Protein AF-A0A0J8RDH7-F1 (afdb_monomer)

Foldseek 3Di:
DCLLVFFKWWQLQQFFWAFFQFPPVRHDDDLVLVVLPKAKAWQVRDRCQCVQPVPQRSNPARLSSQVSQVVCQVVQRADDPSSRWIWTARLVDDPVCCCVRPVVVCVVCCVVPVDRNVHGTGTGHGHGDAGLMAFEAALLQFGWGADPPPLDIDGDPPDGDFARNYPNRPARNHRDPPVRVVRRVRNVVSNVVVCVVPDDDPDDDDDDDPCVCVVVVVVLLCLLPAAFDDQLVNLLVQLVVLCVQQSAQEHELVSLVSSLVSLLVSLVCLVPGYHQDDNDPPPRVSSVSSVVSQVVSVSSNQNSVLLNPDQADDRSNAYPNHHHDDLPPQQAMKIWHDNDGSDHIDIDGHDHDVCSVPDVVPPPPPPDDDDDDDDDDDDDDDDDDDDDDDDDDDDDDDDDDDDDDDDDDDDDDDDDDDDDDDDDDDDDDDDDDDDDDDDDDDDDDDDDDDDDDDDDDDDDDDPDDDDCQQWDWDADPVVRAIWIAGPVPRDIDRDDPVDDDDDDDDDDDDDDDDDDDDDDDDDDDDDDPDDDDCVPVPDDDCVDPSNDDDDDPPDDDDPDPVVVPPQDFDQDPVPRDTDHPVDDVVCVPVVVVVVVVCCVPPVVVCVCVVVVNDDPVRVVVPDDDDPVVVVVVVVVVVVVVVVVVVVVVVD

Nearest PDB structures (foldseek):
  1yq3-assembly1_A  TM=9.664E-01  e=4.031E-43  Gallus gallus
  8gs8-assembly1_A  TM=9.611E-01  e=4.949E-42  Homo sapiens
  2acz-assembly1_A  TM=9.481E-01  e=2.081E-34  Escherichia coli
  6c12-assembly1_B  TM=8.001E-01  e=2.441E-36  Escherichia coli K-12
  6c12-assembly2_A  TM=8.052E-01  e=1.204E-35  Escherichia coli K-12

Sequence (651 aa):
MASRAGLPLQDMEFVQFHPSGIYGAGVLITEGARGEGGYLLNSKGERFMERYAPTAKDLASRDVVARSMNMEIREGRGVGAEKDHIYLQLSHLPRDLILERLPGIAETASIFAGIDITKEPIPVLPTVHYCMGGIPTNYRGQALDINPITGKEKPVPGLYAVGETACVSVHGANRLGANSLLDLAVFGRASAQHISENNEKGMPHAPVPKDIGMSSFEDMERIRKSDGSRLTAGLRLDMQRAMQSDVAVFRTEDSLTSGVSRVQRVEQAFKNDVCVTDKSLIWNSDLIETLEMRNLLTCAAQTAKGAQERKESRGSHAREDFTERDDERFLKHSLTWQNGTAEDVRAKLGMAWPGSSGCWLKHITNRAHSPSTIPHAPGTKLRSAALSYDPEEGQPSNVHKPEMEEDRPAANEKSKGGETGQQETDGKKSGEDTQDGDAETRVSAPPLPAEEAPPPLPNEPIPGGAEDDGWDALWDDSAQAYYFYNRFTGVSQWENPRIPDAQQGPPGVESEKDGAEETQQQRPRPRVAGGYDPAIHGDYDPDAWYAQPHPDDTSPASTDPSVLYTATGAFNRFTGKWQPLGLTPENFNDENKSRRQLNAYFDVDAAANSHEGRSLKAERSGKKLTKKELKAFKEKRREKKEEKRRAWLRD

Secondary structure (DSSP, 8-state):
-GGGGTPPEESTT-EEEEEEEETTT-PBPPTHHHHTT-EEE-TTS--THHHH-TTTGGGS-HHHHHHHHHHHHHTT--BTTTT-BEEEE-TTS-HHHHHHHSHHHHHHHHHHH---TTTSPEEEEEEEEEES-BEEB-TT-EEEEE-TTT--EEEEEEEE--GGGEE-SSSTTSPPSSHHHHHHHHHHHHHHHHHHHH--TTPPPPP--TTTTHHHHHHHHHHHH-B-SEEHHHHHHHHHHHHHHHSSSSB-HHHHHHHHHHHHHHHHHHHHHEE-----SSS-HHHHHHHHHHHHHHHHHHHHHHHHH--S-BTTB-BSSS-S--TTTSSS-EEEE-SSTTS--EEEE-PPPTTSSS-GGGTTTSSSS-------------------------------------------------------------------------PPPPPPPPPPPPPPPP-PPPP-PPP---EEEEEETTTTEEEEEETTT--EESS-TTS-----PPS--------------PPPPPPP-----HHHH-S--TTSTTTSPPPP--------GGGGG----EEETTTTEEE-TT--GGGGSHHHHHHHHHHHHH-HHHHHHTTTT--HHHHTTS-PPPHHHHHHHHHHHHHHHHHHHHHTTT-

pLDDT: mean 72.56, std 26.84, range [23.83, 98.62]

Organism: NCBI:txid396776

Mean predicted aligned error: 20.97 Å

InterPro domains:
  IPR001202 WW domain [PF00397] (469-497)
  IPR001202 WW domain [PS01159] (471-497)
  IPR001202 WW domain [PS50020] (465-499)
  IPR001202 WW domain [SM00456] (466-499)
  IPR001202 WW domain [cd00201] (469-499)
  IPR003953 FAD-dependent oxidoreductase 2, FAD-binding domain [PF00890] (1-181)
  IPR015939 Fumarate reductase/succinate dehydrogenase flavoprotein-like, C-terminal [PF02910] (236-346)
  IPR027477 Succinate dehydrogenase/fumarate reductase flavoprotein, catalytic domain superfamily [G3DSA:3.90.700.10] (22-125)
  IPR027477 Succinate dehydrogenase/fumarate reductase flavoprotein, catalytic domain superfamily [SSF56425] (12-130)
  IPR030664 FAD-dependent oxidoreductase SdhA/FrdA/AprA [PTHR11632] (1-347)
  IPR036020 WW domain superfamily [SSF51045] (469-500)
  IPR036188 FAD/NAD(P)-binding domain superfamily [G3DSA:3.50.50.60] (1-191)
  IPR036188 FAD/NAD(P)-binding domain superfamily [SSF51905] (1-202)
  IPR037099 Fumarate reductase/succinate dehydrogenase flavoprotein-like, C-terminal domain superfamily [SSF46977] (228-341)

Structure (mmCIF, N/CA/C/O backbone):
data_AF-A0A0J8RDH7-F1
#
_entry.id   AF-A0A0J8RDH7-F1
#
loop_
_atom_site.group_PDB
_atom_site.id
_atom_site.type_symbol
_atom_site.label_atom_id
_atom_site.label_alt_id
_atom_site.label_comp_id
_atom_site.label_asym_id
_atom_site.label_entity_id
_atom_site.label_seq_id
_atom_site.pdbx_PDB_ins_code
_atom_site.Cartn_x
_atom_site.Cartn_y
_atom_site.Cartn_z
_atom_site.occupancy
_atom_site.B_iso_or_equiv
_atom_site.auth_seq_id
_atom_site.auth_comp_id
_atom_site.auth_asym_id
_atom_site.auth_atom_id
_atom_site.pdbx_PDB_model_num
ATOM 1 N N . MET A 1 1 ? 9.611 -2.513 -9.399 1.00 94.81 1 MET A N 1
ATOM 2 C CA . MET A 1 1 ? 10.451 -2.578 -10.621 1.00 94.81 1 MET A CA 1
ATOM 3 C C . MET A 1 1 ? 10.753 -1.193 -11.179 1.00 94.81 1 MET A C 1
ATOM 5 O O . MET A 1 1 ? 11.917 -0.832 -11.123 1.00 94.81 1 MET A O 1
ATOM 9 N N . ALA A 1 2 ? 9.757 -0.406 -11.617 1.00 96.19 2 ALA A N 1
ATOM 10 C CA . ALA A 1 2 ? 9.931 0.927 -12.230 1.00 96.19 2 ALA A CA 1
ATOM 11 C C . ALA A 1 2 ? 10.999 1.835 -11.575 1.00 96.19 2 ALA A C 1
ATOM 13 O O . ALA A 1 2 ? 11.870 2.337 -12.276 1.00 96.19 2 ALA A O 1
ATOM 14 N N . SER A 1 3 ? 11.007 1.953 -10.240 1.00 95.44 3 SER A N 1
ATOM 15 C CA . SER A 1 3 ? 12.015 2.731 -9.492 1.00 95.44 3 SER A CA 1
ATOM 16 C C . SER A 1 3 ? 13.471 2.342 -9.817 1.00 95.44 3 SER A C 1
ATOM 18 O O . SER A 1 3 ? 14.298 3.208 -10.085 1.00 95.44 3 SER A O 1
ATOM 20 N N . ARG A 1 4 ? 13.770 1.037 -9.946 1.00 94.25 4 ARG A N 1
ATOM 21 C CA . ARG A 1 4 ? 15.107 0.539 -10.333 1.00 94.25 4 ARG A CA 1
ATOM 22 C C . ARG A 1 4 ? 15.464 0.795 -11.802 1.00 94.25 4 ARG A C 1
ATOM 24 O O . ARG A 1 4 ? 16.636 0.764 -12.152 1.00 94.25 4 ARG A O 1
ATOM 31 N N . ALA A 1 5 ? 14.475 1.087 -12.647 1.00 94.06 5 ALA A N 1
ATOM 32 C CA . ALA A 1 5 ? 14.680 1.602 -14.002 1.00 94.06 5 ALA A CA 1
ATOM 33 C C . ALA A 1 5 ? 14.825 3.143 -14.033 1.00 94.06 5 ALA A C 1
ATOM 35 O O . ALA A 1 5 ? 14.842 3.736 -15.108 1.00 94.06 5 ALA A O 1
ATOM 36 N N . GLY A 1 6 ? 14.908 3.800 -12.868 1.00 94.00 6 GLY A N 1
ATOM 37 C CA . GLY A 1 6 ? 15.041 5.253 -12.725 1.00 94.00 6 GLY A CA 1
ATOM 38 C C . GLY A 1 6 ? 13.735 6.042 -12.843 1.00 94.00 6 GLY A C 1
ATOM 39 O O . GLY A 1 6 ? 13.771 7.268 -12.755 1.00 94.00 6 GLY A O 1
ATOM 40 N N . LEU A 1 7 ? 12.593 5.370 -13.021 1.00 96.31 7 LEU A N 1
ATOM 41 C CA . LEU A 1 7 ? 11.287 6.018 -13.146 1.00 96.31 7 LEU A CA 1
ATOM 42 C C . LEU A 1 7 ? 10.737 6.459 -11.776 1.00 96.31 7 LEU A C 1
ATOM 44 O O . LEU A 1 7 ? 10.974 5.771 -10.776 1.00 96.31 7 LEU A O 1
ATOM 48 N N . PRO A 1 8 ? 9.968 7.561 -11.719 1.00 96.62 8 PRO A N 1
ATOM 49 C CA . PRO A 1 8 ? 9.297 7.978 -10.494 1.00 96.62 8 PRO A CA 1
ATOM 50 C C . PRO A 1 8 ? 8.274 6.943 -10.009 1.00 96.62 8 PRO A C 1
ATOM 52 O O . PRO A 1 8 ? 7.642 6.241 -10.802 1.00 96.62 8 PRO A O 1
ATOM 55 N N . LEU A 1 9 ? 8.046 6.924 -8.698 1.00 97.75 9 LEU A N 1
ATOM 56 C CA . LEU A 1 9 ? 6.755 6.550 -8.121 1.00 97.75 9 LEU A CA 1
ATOM 57 C C . LEU A 1 9 ? 6.008 7.823 -7.702 1.00 97.75 9 LEU A C 1
ATOM 59 O O . LEU A 1 9 ? 6.622 8.867 -7.474 1.00 97.75 9 LEU A O 1
ATOM 63 N N . GLN A 1 10 ? 4.685 7.739 -7.621 1.00 98.12 10 GLN A N 1
ATOM 64 C CA . GLN A 1 10 ? 3.789 8.853 -7.328 1.00 98.12 10 GLN A CA 1
ATOM 65 C C . GLN A 1 10 ? 2.928 8.555 -6.098 1.00 98.12 10 GLN A C 1
ATOM 67 O O . GLN A 1 10 ? 2.503 7.417 -5.925 1.00 98.12 10 GLN A O 1
ATOM 72 N N . ASP A 1 11 ? 2.642 9.571 -5.275 1.00 98.12 11 ASP A N 1
ATOM 73 C CA . ASP A 1 11 ? 1.652 9.546 -4.179 1.00 98.12 11 ASP A CA 1
ATOM 74 C C . ASP A 1 11 ? 1.849 8.421 -3.131 1.00 98.12 11 ASP A C 1
ATOM 76 O O . ASP A 1 11 ? 0.912 7.997 -2.450 1.00 98.12 11 ASP A O 1
ATOM 80 N N . MET A 1 12 ? 3.086 7.935 -2.980 1.00 98.00 12 MET A N 1
ATOM 81 C CA . MET A 1 12 ? 3.453 6.773 -2.155 1.00 98.00 12 MET A CA 1
ATOM 82 C C . MET A 1 12 ? 3.114 6.912 -0.663 1.00 98.00 12 MET A C 1
ATOM 84 O O . MET A 1 12 ? 3.011 5.906 0.037 1.00 98.00 12 MET A O 1
ATOM 88 N N . GLU A 1 13 ? 2.941 8.130 -0.149 1.00 97.50 13 GLU A N 1
ATOM 89 C CA . GLU A 1 13 ? 2.527 8.399 1.230 1.00 97.50 13 GLU A CA 1
ATOM 90 C C . GLU A 1 13 ? 1.041 8.116 1.502 1.00 97.50 13 GLU A C 1
ATOM 92 O O . GLU A 1 13 ? 0.649 7.949 2.667 1.00 97.50 13 GLU A O 1
ATOM 97 N N . PHE A 1 14 ? 0.215 8.068 0.451 1.00 97.19 14 PHE A N 1
ATOM 98 C CA . PHE A 1 14 ? -1.221 7.823 0.529 1.00 97.19 14 PHE A CA 1
ATOM 99 C C . PHE A 1 14 ? -1.494 6.314 0.566 1.00 97.19 14 PHE A C 1
ATOM 101 O O . PHE A 1 14 ? -1.880 5.672 -0.413 1.00 97.19 14 PHE A O 1
ATOM 108 N N . VAL A 1 15 ? -1.301 5.751 1.757 1.00 96.06 15 VAL A N 1
ATOM 109 C CA . VAL A 1 15 ? -1.700 4.386 2.120 1.00 96.06 15 VAL A CA 1
ATOM 110 C C . VAL A 1 15 ? -3.064 4.448 2.804 1.00 96.06 15 VAL A C 1
ATOM 112 O O . VAL A 1 15 ? -3.243 5.216 3.751 1.00 96.06 15 VAL A O 1
ATOM 115 N N . GLN A 1 16 ? -4.043 3.673 2.339 1.00 93.31 16 GLN A N 1
ATOM 116 C CA . GLN A 1 16 ? -5.347 3.549 2.987 1.00 93.31 16 GLN A CA 1
ATOM 117 C C . GLN A 1 16 ? -5.341 2.430 4.026 1.00 93.31 16 GLN A C 1
ATOM 119 O O . GLN A 1 16 ? -4.999 1.279 3.745 1.00 93.31 16 GLN A O 1
ATOM 124 N N . PHE A 1 17 ? -5.846 2.774 5.206 1.00 91.38 17 PHE A N 1
ATOM 125 C CA . PHE A 1 17 ? -6.176 1.841 6.270 1.00 91.38 17 PHE A CA 1
ATOM 126 C C . PHE A 1 17 ? -7.669 1.510 6.173 1.00 91.38 17 PHE A C 1
ATOM 128 O O . PHE A 1 17 ? -8.506 2.416 6.126 1.00 91.38 17 PHE A O 1
ATOM 135 N N . HIS A 1 18 ? -8.025 0.227 6.115 1.00 91.75 18 HIS A N 1
ATOM 136 C CA . HIS A 1 18 ? -9.415 -0.183 6.275 1.00 91.75 18 HIS A CA 1
ATOM 137 C C . HIS A 1 18 ? -9.782 -0.123 7.760 1.00 91.75 18 HIS A C 1
ATOM 139 O O . HIS A 1 18 ? -9.042 -0.697 8.558 1.00 91.75 18 HIS A O 1
ATOM 145 N N . PRO A 1 19 ? -10.905 0.506 8.157 1.00 88.62 19 PRO A N 1
ATOM 146 C CA . PRO A 1 19 ? -11.255 0.632 9.572 1.00 88.62 19 PRO A CA 1
ATOM 147 C C . PRO A 1 19 ? -11.408 -0.714 10.288 1.00 88.62 19 PRO A C 1
ATOM 149 O O . PRO A 1 19 ? -11.034 -0.841 11.445 1.00 88.62 19 PRO A O 1
ATOM 152 N N . SER A 1 20 ? -11.947 -1.721 9.596 1.00 92.31 20 SER A N 1
ATOM 153 C CA . SER A 1 20 ? -12.291 -3.022 10.172 1.00 92.31 20 SER A CA 1
ATOM 154 C C . SER A 1 20 ? -11.460 -4.165 9.577 1.00 92.31 20 SER A C 1
ATOM 156 O O . SER A 1 20 ? -11.944 -4.897 8.713 1.00 92.31 20 SER A O 1
ATOM 158 N N . GLY A 1 21 ? -10.205 -4.299 10.009 1.00 93.88 21 GLY A N 1
ATOM 159 C CA . GLY A 1 21 ? -9.477 -5.576 9.967 1.00 93.88 21 GLY A CA 1
ATOM 160 C C . GLY A 1 21 ? -9.653 -6.317 11.297 1.00 93.88 21 GLY A C 1
ATOM 161 O O . GLY A 1 21 ? -9.751 -5.656 12.329 1.00 93.88 21 GLY A O 1
ATOM 162 N N . ILE A 1 22 ? -9.733 -7.651 11.291 1.00 93.25 22 ILE A N 1
ATOM 163 C CA . ILE A 1 22 ? -9.849 -8.478 12.506 1.00 93.25 22 ILE A CA 1
ATOM 164 C C . ILE A 1 22 ? -8.601 -8.297 13.379 1.00 93.25 22 ILE A C 1
ATOM 166 O O . ILE A 1 22 ? -7.475 -8.338 12.882 1.00 93.25 22 ILE A O 1
ATOM 170 N N . TYR A 1 23 ? -8.796 -8.128 14.685 1.00 90.31 23 TYR A N 1
ATOM 171 C CA . TYR A 1 23 ? -7.705 -8.038 15.652 1.00 90.31 23 TYR A CA 1
ATOM 172 C C . TYR A 1 23 ? -6.815 -9.294 15.663 1.00 90.31 23 TYR A C 1
ATOM 174 O O . TYR A 1 23 ? -7.294 -10.418 15.534 1.00 90.31 23 TYR A O 1
ATOM 182 N N . GLY A 1 24 ? -5.498 -9.102 15.778 1.00 87.25 24 GLY A N 1
ATOM 183 C CA . GLY A 1 24 ? -4.492 -10.164 15.658 1.00 87.25 24 GLY A CA 1
ATOM 184 C C . GLY A 1 24 ? -4.271 -10.648 14.218 1.00 87.25 24 GLY A C 1
ATOM 185 O O . GLY A 1 24 ? -3.161 -10.547 13.706 1.00 87.25 24 GLY A O 1
ATOM 186 N N . ALA A 1 25 ? -5.317 -11.144 13.551 1.00 88.62 25 ALA A N 1
ATOM 187 C CA . ALA A 1 25 ? -5.214 -11.787 12.235 1.00 88.62 25 ALA A CA 1
ATOM 188 C C . ALA A 1 25 ? -5.137 -10.814 11.038 1.00 88.62 25 ALA A C 1
ATOM 190 O O . ALA A 1 25 ? -4.722 -11.209 9.951 1.00 88.62 25 ALA A O 1
ATOM 191 N N . GLY A 1 26 ? -5.584 -9.562 11.189 1.00 88.12 26 GLY A N 1
ATOM 192 C CA . GLY A 1 26 ? -5.585 -8.531 10.139 1.00 88.12 26 GLY A CA 1
ATOM 193 C C . GLY A 1 26 ? -6.603 -8.729 9.003 1.00 88.12 26 GLY A C 1
ATOM 194 O O . GLY A 1 26 ? -6.749 -7.849 8.155 1.00 88.12 26 GLY A O 1
ATOM 195 N N . VAL A 1 27 ? -7.329 -9.854 8.974 1.00 91.56 27 VAL A N 1
ATOM 196 C CA . VAL A 1 27 ? -8.242 -10.220 7.875 1.00 91.56 27 VAL A CA 1
ATOM 197 C C . VAL A 1 27 ? -9.383 -9.204 7.727 1.00 91.56 27 VAL A C 1
ATOM 199 O O . VAL A 1 27 ? -9.936 -8.708 8.707 1.00 91.56 27 VAL A O 1
ATOM 202 N N . LEU A 1 28 ? -9.746 -8.874 6.489 1.00 93.12 28 LEU A N 1
ATOM 203 C CA . LEU A 1 28 ? -10.718 -7.830 6.166 1.00 93.12 28 LEU A CA 1
ATOM 204 C C . LEU A 1 28 ? -12.161 -8.206 6.560 1.00 93.12 28 LEU A C 1
ATOM 206 O O . LEU A 1 28 ? -12.770 -9.066 5.927 1.00 93.12 28 LEU A O 1
ATOM 210 N N . ILE A 1 29 ? -12.772 -7.461 7.490 1.00 92.62 29 ILE A N 1
ATOM 211 C CA . ILE A 1 29 ? -14.238 -7.408 7.602 1.00 92.62 29 ILE A CA 1
ATOM 212 C C . ILE A 1 29 ? -14.758 -6.336 6.647 1.00 92.62 29 ILE A C 1
ATOM 214 O O . ILE A 1 29 ? -14.381 -5.166 6.753 1.00 92.62 29 ILE A O 1
ATOM 218 N N . THR A 1 30 ? -15.645 -6.724 5.727 1.00 91.00 30 THR A N 1
ATOM 219 C CA . THR A 1 30 ? -16.190 -5.822 4.703 1.00 91.00 30 THR A CA 1
ATOM 220 C C . THR A 1 30 ? -16.891 -4.592 5.289 1.00 91.00 30 THR A C 1
ATOM 222 O O . THR A 1 30 ? -17.655 -4.669 6.248 1.00 91.00 30 THR A O 1
ATOM 225 N N . GLU A 1 31 ? -16.699 -3.444 4.638 1.00 88.81 31 GLU A N 1
ATOM 226 C CA . GLU A 1 31 ? -17.459 -2.210 4.879 1.00 88.81 31 GLU A CA 1
ATOM 227 C C . GLU A 1 31 ? -18.978 -2.401 4.710 1.00 88.81 31 GLU A C 1
ATOM 229 O O . GLU A 1 31 ? -19.760 -1.701 5.353 1.00 88.81 31 GLU A O 1
ATOM 234 N N . GLY A 1 32 ? -19.400 -3.415 3.942 1.00 88.94 32 GLY A N 1
ATOM 235 C CA . GLY A 1 32 ? -20.799 -3.844 3.856 1.00 88.94 32 GLY A CA 1
ATOM 236 C C . GLY A 1 32 ? -21.421 -4.203 5.211 1.00 88.94 32 GLY A C 1
ATOM 237 O O . GLY A 1 32 ? -22.605 -3.962 5.402 1.00 88.94 32 GLY A O 1
ATOM 238 N N . ALA A 1 33 ? -20.633 -4.656 6.194 1.00 93.31 33 ALA A N 1
ATOM 239 C CA . ALA A 1 33 ? -21.119 -4.922 7.550 1.00 93.31 33 ALA A CA 1
ATOM 240 C C . ALA A 1 33 ? -21.653 -3.651 8.240 1.00 93.31 33 ALA A C 1
ATOM 242 O O . ALA A 1 33 ? -22.664 -3.694 8.935 1.00 93.31 33 ALA A O 1
ATOM 243 N N . ARG A 1 34 ? -21.011 -2.497 7.997 1.00 94.94 34 ARG A N 1
ATOM 244 C CA . ARG A 1 34 ? -21.508 -1.179 8.431 1.00 94.94 34 ARG A CA 1
ATOM 245 C C . ARG A 1 34 ? -22.668 -0.708 7.545 1.00 94.94 34 ARG A C 1
ATOM 247 O O . ARG A 1 34 ? -23.619 -0.117 8.048 1.00 94.94 34 ARG A O 1
ATOM 254 N N . GLY A 1 35 ? -22.628 -1.024 6.246 1.00 93.19 35 GLY A N 1
ATOM 255 C CA . GLY A 1 35 ? -23.699 -0.742 5.278 1.00 93.19 35 GLY A CA 1
ATOM 256 C C . GLY A 1 35 ? -25.053 -1.374 5.629 1.00 93.19 35 GLY A C 1
ATOM 257 O O . GLY A 1 35 ? -26.069 -0.686 5.584 1.00 93.19 35 GLY A O 1
ATOM 258 N N . GLU A 1 36 ? -25.059 -2.640 6.056 1.00 94.75 36 GLU A N 1
ATOM 259 C CA . GLU A 1 36 ? -26.253 -3.373 6.519 1.00 94.75 36 GLU A CA 1
ATOM 260 C C . GLU A 1 36 ? -26.710 -2.962 7.940 1.00 94.75 36 GLU A C 1
ATOM 262 O O . GLU A 1 36 ? -27.677 -3.501 8.475 1.00 94.75 36 GLU A O 1
ATOM 267 N N . GLY A 1 37 ? -26.048 -1.976 8.563 1.00 93.94 37 GLY A N 1
ATOM 268 C CA . GLY A 1 37 ? -26.450 -1.383 9.843 1.00 93.94 37 GLY A CA 1
ATOM 269 C C . GLY A 1 37 ? -25.587 -1.753 11.052 1.00 93.94 37 GLY A C 1
ATOM 270 O O . GLY A 1 37 ? -25.976 -1.430 12.178 1.00 93.94 37 GLY A O 1
ATOM 271 N N . GLY A 1 38 ? -24.438 -2.405 10.855 1.00 96.56 38 GLY A N 1
ATOM 272 C CA . GLY A 1 38 ? -23.416 -2.583 11.889 1.00 96.56 38 GLY A CA 1
ATOM 273 C C . GLY A 1 38 ? -22.772 -1.266 12.329 1.00 96.56 38 GLY A C 1
ATOM 274 O O . GLY A 1 38 ? -22.740 -0.290 11.576 1.00 96.56 38 GLY A O 1
ATOM 275 N N . TYR A 1 39 ? -22.250 -1.224 13.555 1.00 97.50 39 TYR A N 1
ATOM 276 C CA . TYR A 1 39 ? -21.661 -0.006 14.124 1.00 97.50 39 TYR A CA 1
ATOM 277 C C . TYR A 1 39 ? -20.513 -0.283 15.095 1.00 97.50 39 TYR A C 1
ATOM 279 O O . TYR A 1 39 ? -20.404 -1.369 15.660 1.00 97.50 39 TYR A O 1
ATOM 287 N N . LEU A 1 40 ? -19.643 0.708 15.281 1.00 98.19 40 LEU A N 1
ATOM 288 C CA . LEU A 1 40 ? -18.443 0.598 16.104 1.00 98.19 40 LEU A CA 1
ATOM 289 C C . LEU A 1 40 ? -18.713 0.991 17.565 1.00 98.19 40 LEU A C 1
ATOM 291 O O . LEU A 1 40 ? -19.454 1.938 17.830 1.00 98.19 40 LEU A O 1
ATOM 295 N N . LEU A 1 41 ? -18.089 0.277 18.504 1.00 97.88 41 LEU A N 1
ATOM 296 C CA . LEU A 1 41 ? -18.226 0.443 19.954 1.00 97.88 41 LEU A CA 1
ATOM 297 C C . LEU A 1 41 ? -16.864 0.488 20.662 1.00 97.88 41 LEU A C 1
ATOM 299 O O . LEU A 1 41 ? -16.005 -0.365 20.438 1.00 97.88 41 LEU A O 1
ATOM 303 N N . ASN A 1 42 ? -16.696 1.457 21.562 1.00 97.62 42 ASN A N 1
ATOM 304 C CA . ASN A 1 42 ? -15.552 1.539 22.478 1.00 97.62 42 ASN A CA 1
ATOM 305 C C . ASN A 1 42 ? -15.796 0.717 23.769 1.00 97.62 42 ASN A C 1
ATOM 307 O O . ASN A 1 42 ? -16.883 0.168 23.969 1.00 97.62 42 ASN A O 1
ATOM 311 N N . SER A 1 43 ? -14.830 0.658 24.695 1.00 96.88 43 SER A N 1
ATOM 312 C CA . SER A 1 43 ? -14.965 -0.114 25.952 1.00 96.88 43 SER A CA 1
ATOM 313 C C . SER A 1 43 ? -15.967 0.454 26.964 1.00 96.88 43 SER A C 1
ATOM 315 O O . SER A 1 43 ? -16.209 -0.167 27.997 1.00 96.88 43 SER A O 1
ATOM 317 N N . LYS A 1 44 ? -16.603 1.593 26.666 1.00 95.62 44 LYS A N 1
ATOM 318 C CA . LYS A 1 44 ? -17.748 2.125 27.423 1.00 95.62 44 LYS A CA 1
ATOM 319 C C . LYS A 1 44 ? -19.099 1.689 26.836 1.00 95.62 44 LYS A C 1
ATOM 321 O O . LYS A 1 44 ? -20.133 2.114 27.341 1.00 95.62 44 LYS A O 1
ATOM 326 N N . GLY A 1 45 ? -19.104 0.893 25.761 1.00 95.12 45 GLY A N 1
ATOM 327 C CA . GLY A 1 45 ? -20.314 0.559 25.004 1.00 95.12 45 GLY A CA 1
ATOM 328 C C . GLY A 1 45 ? -20.878 1.742 24.207 1.00 95.12 45 GLY A C 1
ATOM 329 O O . GLY A 1 45 ? -22.038 1.718 23.805 1.00 95.12 45 GLY A O 1
ATOM 330 N N . GLU A 1 46 ? -20.083 2.791 23.980 1.00 97.31 46 GLU A N 1
ATOM 331 C CA . GLU A 1 46 ? -20.509 3.991 23.264 1.00 97.31 46 GLU A CA 1
ATOM 332 C C . GLU A 1 46 ? -20.261 3.851 21.757 1.00 97.31 46 GLU A C 1
ATOM 334 O O . GLU A 1 46 ? -19.154 3.523 21.318 1.00 97.31 46 GLU A O 1
ATOM 339 N N . ARG A 1 47 ? -21.276 4.203 20.957 1.00 97.56 47 ARG A N 1
ATOM 340 C CA . ARG A 1 47 ? -21.168 4.361 19.501 1.00 97.56 47 ARG A CA 1
ATOM 341 C C . ARG A 1 47 ? -20.464 5.674 19.147 1.00 97.56 47 ARG A C 1
ATOM 343 O O . ARG A 1 47 ? -21.072 6.631 18.668 1.00 97.56 47 ARG A O 1
ATOM 350 N N . PHE A 1 48 ? -19.164 5.730 19.419 1.00 97.62 48 PHE A N 1
ATOM 351 C CA . PHE A 1 48 ? -18.342 6.943 19.341 1.00 97.62 48 PHE A CA 1
ATOM 352 C C . PHE A 1 48 ? -18.375 7.643 17.970 1.00 97.62 48 PHE A C 1
ATOM 354 O O . PHE A 1 48 ? -18.217 8.861 17.907 1.00 97.62 48 PHE A O 1
ATOM 361 N N . MET A 1 49 ? -18.649 6.932 16.869 1.00 97.94 49 MET A N 1
ATOM 362 C CA . MET A 1 49 ? -18.787 7.545 15.539 1.00 97.94 49 MET A CA 1
ATOM 363 C C . MET A 1 49 ? -19.904 8.600 15.451 1.00 97.94 49 MET A C 1
ATOM 365 O O . MET A 1 49 ? -19.843 9.467 14.580 1.00 97.94 49 MET A O 1
ATOM 369 N N . GLU A 1 50 ? -20.883 8.598 16.364 1.00 96.62 50 GLU A N 1
ATOM 370 C CA . GLU A 1 50 ? -21.890 9.667 16.446 1.00 96.62 50 GLU A CA 1
ATOM 371 C C . GLU A 1 50 ? -21.314 11.002 16.965 1.00 96.62 50 GLU A C 1
ATOM 373 O O . GLU A 1 50 ? -21.854 12.056 16.635 1.00 96.62 50 GLU A O 1
ATOM 378 N N . ARG A 1 51 ? -20.188 10.977 17.702 1.00 96.12 51 ARG A N 1
ATOM 379 C CA . ARG A 1 51 ? -19.406 12.166 18.098 1.00 96.12 51 ARG A CA 1
ATOM 380 C C . ARG A 1 51 ? -18.536 12.678 16.947 1.00 96.12 51 ARG A C 1
ATOM 382 O O . ARG A 1 51 ? -18.549 13.874 16.674 1.00 96.12 51 ARG A O 1
ATOM 389 N N . TYR A 1 52 ? -17.789 11.796 16.280 1.00 93.25 52 TYR A N 1
ATOM 390 C CA . TYR A 1 52 ? -16.808 12.203 15.259 1.00 93.25 52 TYR A CA 1
ATOM 391 C C . TYR A 1 52 ? -17.430 12.543 13.896 1.00 93.25 52 TYR A C 1
ATOM 393 O O . TYR A 1 52 ? -16.903 13.390 13.179 1.00 93.25 52 TYR A O 1
ATOM 401 N N . ALA A 1 53 ? -18.550 11.915 13.526 1.00 94.25 53 ALA A N 1
ATOM 402 C CA . ALA A 1 53 ? -19.227 12.165 12.253 1.00 94.25 53 ALA A CA 1
ATOM 403 C C . ALA A 1 53 ? -20.763 12.164 12.414 1.00 94.25 53 ALA A C 1
ATOM 405 O O . ALA A 1 53 ? -21.418 11.252 11.912 1.00 94.25 53 ALA A O 1
ATOM 406 N N . PRO A 1 54 ? -21.383 13.175 13.058 1.00 93.12 54 PRO A N 1
ATOM 407 C CA . PRO A 1 54 ? -22.795 13.126 13.470 1.00 93.12 54 PRO A CA 1
ATOM 408 C C . PRO A 1 54 ? -23.806 12.741 12.372 1.00 93.12 54 PRO A C 1
ATOM 410 O O . PRO A 1 54 ? -24.784 12.044 12.647 1.00 93.12 54 PRO A O 1
ATOM 413 N N . THR A 1 55 ? -23.559 13.156 11.123 1.00 92.94 55 THR A N 1
ATOM 414 C CA . THR A 1 55 ? -24.427 12.873 9.965 1.00 92.94 55 THR A CA 1
ATOM 415 C C . THR A 1 55 ? -24.203 11.486 9.354 1.00 92.94 55 THR A C 1
ATOM 417 O O . THR A 1 55 ? -25.171 10.809 9.019 1.00 92.94 55 THR A O 1
ATOM 420 N N . ALA A 1 56 ? -22.944 11.072 9.167 1.00 91.25 56 ALA A N 1
ATOM 421 C CA . ALA A 1 56 ? -22.580 9.858 8.420 1.00 91.25 56 ALA A CA 1
ATOM 422 C C . ALA A 1 56 ? -22.290 8.647 9.324 1.00 91.25 56 ALA A C 1
ATOM 424 O O . ALA A 1 56 ? -22.459 7.503 8.906 1.00 91.25 56 ALA A O 1
ATOM 425 N N . LYS A 1 57 ? -21.898 8.899 10.577 1.00 96.00 57 LYS A N 1
ATOM 426 C CA . LYS A 1 57 ? -21.593 7.911 11.616 1.00 96.00 57 LYS A CA 1
ATOM 427 C C . LYS A 1 57 ? -20.582 6.885 11.091 1.00 96.00 57 LYS A C 1
ATOM 429 O O . LYS A 1 57 ? -19.566 7.263 10.514 1.00 96.00 57 LYS A O 1
ATOM 434 N N . ASP A 1 58 ? -20.858 5.598 11.253 1.00 94.69 58 ASP A N 1
ATOM 435 C CA . ASP A 1 58 ? -20.017 4.485 10.796 1.00 94.69 58 ASP A CA 1
ATOM 436 C C . ASP A 1 58 ? -19.884 4.396 9.257 1.00 94.69 58 ASP A C 1
ATOM 438 O O . ASP A 1 58 ? -19.053 3.639 8.756 1.00 94.69 58 ASP A O 1
ATOM 442 N N . LEU A 1 59 ? -20.671 5.178 8.504 1.00 92.88 59 LEU A N 1
ATOM 443 C CA . LEU A 1 59 ? -20.594 5.334 7.045 1.00 92.88 59 LEU A CA 1
ATOM 444 C C . LEU A 1 59 ? -19.863 6.623 6.616 1.00 92.88 59 LEU A C 1
ATOM 446 O O . LEU A 1 59 ? -19.989 7.064 5.473 1.00 92.88 59 LEU A O 1
ATOM 450 N N . ALA A 1 60 ? -19.099 7.247 7.521 1.00 90.81 60 ALA A N 1
ATOM 451 C CA . ALA A 1 60 ? -18.108 8.258 7.157 1.00 90.81 60 ALA A CA 1
ATOM 452 C C . ALA A 1 60 ? -16.986 7.662 6.278 1.00 90.81 60 ALA A C 1
ATOM 454 O O . ALA A 1 60 ? -16.844 6.443 6.156 1.00 90.81 60 ALA A O 1
ATOM 455 N N . SER A 1 61 ? -16.167 8.520 5.662 1.00 86.94 61 SER A N 1
ATOM 456 C CA . SER A 1 61 ? -15.041 8.067 4.840 1.00 86.94 61 SER A CA 1
ATOM 457 C C . SER A 1 61 ? -14.017 7.274 5.664 1.00 86.94 61 SER A C 1
ATOM 459 O O . SER A 1 61 ? -13.816 7.525 6.855 1.00 86.94 61 SER A O 1
ATOM 461 N N . ARG A 1 62 ? -13.370 6.293 5.020 1.00 86.50 62 ARG A N 1
ATOM 462 C CA . ARG A 1 62 ? -12.472 5.314 5.663 1.00 86.50 62 ARG A CA 1
ATOM 463 C C . ARG A 1 62 ? -11.396 5.965 6.533 1.00 86.50 62 ARG A C 1
ATOM 465 O O . ARG A 1 62 ? -11.128 5.482 7.626 1.00 86.50 62 ARG A O 1
ATOM 472 N N . ASP A 1 63 ? -10.838 7.081 6.077 1.00 82.56 63 ASP A N 1
ATOM 473 C CA . ASP A 1 63 ? -9.835 7.870 6.789 1.00 82.56 63 ASP A CA 1
ATOM 474 C C . ASP A 1 63 ? -10.377 8.509 8.086 1.00 82.56 63 ASP A C 1
ATOM 476 O O . ASP A 1 63 ? -9.703 8.479 9.115 1.00 82.56 63 ASP A O 1
ATOM 480 N N . VAL A 1 64 ? -11.617 9.018 8.079 1.00 88.31 64 VAL A N 1
ATOM 481 C CA . VAL A 1 64 ? -12.288 9.571 9.270 1.00 88.31 64 VAL A CA 1
ATOM 482 C C . VAL A 1 64 ? -12.567 8.469 10.289 1.00 88.31 64 VAL A C 1
ATOM 484 O O . VAL A 1 64 ? -12.262 8.641 11.471 1.00 88.31 64 VAL A O 1
ATOM 487 N N . VAL A 1 65 ? -13.110 7.330 9.847 1.00 92.31 65 VAL A N 1
ATOM 488 C CA . VAL A 1 65 ? -13.414 6.198 10.739 1.00 92.31 65 VAL A CA 1
ATOM 489 C C . VAL A 1 65 ? -12.122 5.626 11.342 1.00 92.31 65 VAL A C 1
ATOM 491 O O . VAL A 1 65 ? -12.045 5.448 12.555 1.00 92.31 65 VAL A O 1
ATOM 494 N N . ALA A 1 66 ? -11.077 5.422 10.529 1.00 90.06 66 ALA A N 1
ATOM 495 C CA . ALA A 1 66 ? -9.782 4.911 10.983 1.00 90.06 66 ALA A CA 1
ATOM 496 C C . ALA A 1 66 ? -9.089 5.840 11.998 1.00 90.06 66 ALA A C 1
ATOM 498 O O . ALA A 1 66 ? -8.599 5.365 13.024 1.00 90.06 66 ALA A O 1
ATOM 499 N N . ARG A 1 67 ? -9.091 7.164 11.765 1.00 87.81 67 ARG A N 1
ATOM 500 C CA . ARG A 1 67 ? -8.588 8.134 12.756 1.00 87.81 67 ARG A CA 1
ATOM 501 C C . ARG A 1 67 ? -9.397 8.081 14.051 1.00 87.81 67 ARG A C 1
ATOM 503 O O . ARG A 1 67 ? -8.803 7.985 15.118 1.00 87.81 67 ARG A O 1
ATOM 510 N N . SER A 1 68 ? -10.729 8.075 13.961 1.00 92.69 68 SER A N 1
ATOM 511 C CA . SER A 1 68 ? -11.620 8.047 15.133 1.00 92.69 68 SER A CA 1
ATOM 512 C C . SER A 1 68 ? -11.391 6.808 16.008 1.00 92.69 68 SER A C 1
ATOM 514 O O . SER A 1 68 ? -11.286 6.932 17.224 1.00 92.69 68 SER A O 1
ATOM 516 N N . MET A 1 69 ? -11.233 5.625 15.401 1.00 94.00 69 MET A N 1
ATOM 517 C CA . MET A 1 69 ? -10.896 4.390 16.124 1.00 94.00 69 MET A CA 1
ATOM 518 C C . MET A 1 69 ? -9.561 4.509 16.871 1.00 94.00 69 MET A C 1
ATOM 520 O O . MET A 1 69 ? -9.490 4.192 18.057 1.00 94.00 69 MET A O 1
ATOM 524 N N . ASN A 1 70 ? -8.517 5.020 16.213 1.00 88.12 70 ASN A N 1
ATOM 525 C CA . ASN A 1 70 ? -7.203 5.169 16.839 1.00 88.12 70 ASN A CA 1
ATOM 526 C C . ASN A 1 70 ? -7.152 6.294 17.893 1.00 88.12 70 ASN A C 1
ATOM 528 O O . ASN A 1 70 ? -6.330 6.214 18.805 1.00 88.12 70 ASN A O 1
ATOM 532 N N . MET A 1 71 ? -8.024 7.310 17.820 1.00 89.56 71 MET A N 1
ATOM 533 C CA . MET A 1 71 ? -8.216 8.278 18.912 1.00 89.56 71 MET A CA 1
ATOM 534 C C . MET A 1 71 ? -8.842 7.609 20.136 1.00 89.56 71 MET A C 1
ATOM 536 O O . MET A 1 71 ? -8.290 7.704 21.226 1.00 89.56 71 MET A O 1
ATOM 540 N N . GLU A 1 72 ? -9.934 6.858 19.962 1.00 94.94 72 GLU A N 1
ATOM 541 C CA . GLU A 1 72 ? -10.565 6.110 21.059 1.00 94.94 72 GLU A CA 1
ATOM 542 C C . GLU A 1 72 ? -9.580 5.143 21.741 1.00 94.94 72 GLU A C 1
ATOM 544 O O . GLU A 1 72 ? -9.538 5.079 22.970 1.00 94.94 72 GLU A O 1
ATOM 549 N N . ILE A 1 73 ? -8.737 4.452 20.965 1.00 89.81 73 ILE A N 1
ATOM 550 C CA . ILE A 1 73 ? -7.660 3.592 21.478 1.00 89.81 73 ILE A CA 1
ATOM 551 C C . ILE A 1 73 ? -6.624 4.411 22.273 1.00 89.81 73 ILE A C 1
ATOM 553 O O . ILE A 1 73 ? -6.421 4.140 23.458 1.00 89.81 73 ILE A O 1
ATOM 557 N N . ARG A 1 74 ? -6.018 5.457 21.679 1.00 84.56 74 ARG A N 1
ATOM 558 C CA . ARG A 1 74 ? -4.996 6.305 22.342 1.00 84.56 74 ARG A CA 1
ATOM 559 C C . ARG A 1 74 ? -5.519 7.022 23.588 1.00 84.56 74 ARG A C 1
ATOM 561 O O . ARG A 1 74 ? -4.771 7.212 24.540 1.00 84.56 74 ARG A O 1
ATOM 568 N N . GLU A 1 75 ? -6.798 7.380 23.617 1.00 91.88 75 GLU A N 1
ATOM 569 C CA . GLU A 1 75 ? -7.470 7.980 24.774 1.00 91.88 75 GLU A CA 1
ATOM 570 C C . GLU A 1 75 ? -7.966 6.931 25.805 1.00 91.88 75 GLU A C 1
ATOM 572 O O . GLU A 1 75 ? -8.804 7.232 26.661 1.00 91.88 75 GLU A O 1
ATOM 577 N N . GLY A 1 76 ? -7.471 5.687 25.737 1.00 91.62 76 GLY A N 1
ATOM 578 C CA . GLY A 1 76 ? -7.687 4.635 26.740 1.00 91.62 76 GLY A CA 1
ATOM 579 C C . GLY A 1 76 ? -9.077 3.987 26.727 1.00 91.62 76 GLY A C 1
ATOM 580 O O . GLY A 1 76 ? -9.466 3.357 27.724 1.00 91.62 76 GLY A O 1
ATOM 581 N N . ARG A 1 77 ? -9.827 4.155 25.627 1.00 96.50 77 ARG A N 1
ATOM 582 C CA . ARG A 1 77 ? -11.193 3.643 25.398 1.00 96.50 77 ARG A CA 1
ATOM 583 C C . ARG A 1 77 ? -11.257 2.474 24.408 1.00 96.50 77 ARG A C 1
ATOM 585 O O . ARG A 1 77 ? -12.356 2.003 24.118 1.00 96.50 77 ARG A O 1
ATOM 592 N N . GLY A 1 78 ? -10.125 1.951 23.939 1.00 94.38 78 GLY A N 1
ATOM 593 C CA . GLY A 1 78 ? -10.101 0.660 23.247 1.00 94.38 78 GLY A CA 1
ATOM 594 C C . GLY A 1 78 ? -10.557 -0.503 24.144 1.00 94.38 78 GLY A C 1
ATOM 595 O O . GLY A 1 78 ? -10.742 -0.342 25.357 1.00 94.38 78 GLY A O 1
ATOM 596 N N . VAL A 1 79 ? -10.794 -1.659 23.527 1.00 93.88 79 VAL A N 1
ATOM 597 C CA . VAL A 1 79 ? -11.355 -2.889 24.116 1.00 93.88 79 VAL A CA 1
ATOM 598 C C . VAL A 1 79 ? -10.292 -3.996 24.205 1.00 93.88 79 VAL A C 1
ATOM 600 O O . VAL A 1 79 ? -9.172 -3.822 23.731 1.00 93.88 79 VAL A O 1
ATOM 603 N N . GLY A 1 80 ? -10.627 -5.119 24.847 1.00 90.25 80 GLY A N 1
ATOM 604 C CA . GLY A 1 80 ? -9.664 -6.180 25.167 1.00 90.25 80 GLY A CA 1
ATOM 605 C C . GLY A 1 80 ? -8.802 -5.863 26.396 1.00 90.25 80 GLY A C 1
ATOM 606 O O . GLY A 1 80 ? -9.013 -4.851 27.066 1.00 90.25 80 GLY A O 1
ATOM 607 N N . ALA A 1 81 ? -7.846 -6.744 26.706 1.00 88.75 81 ALA A N 1
ATOM 608 C CA . ALA A 1 81 ? -6.953 -6.591 27.861 1.00 88.75 81 ALA A CA 1
ATOM 609 C C . ALA A 1 81 ? -6.012 -5.381 27.707 1.00 88.75 81 ALA A C 1
ATOM 611 O O . ALA A 1 81 ? -5.958 -4.525 28.588 1.00 88.75 81 ALA A O 1
ATOM 612 N N . GLU A 1 82 ? -5.368 -5.263 26.543 1.00 84.44 82 GLU A N 1
ATOM 613 C CA . GLU A 1 82 ? -4.401 -4.199 26.227 1.00 84.44 82 GLU A CA 1
ATOM 614 C C . GLU A 1 82 ? -5.058 -2.881 25.771 1.00 84.44 82 GLU A C 1
ATOM 616 O O . GLU A 1 82 ? -4.371 -1.885 25.550 1.00 84.44 82 GLU A O 1
ATOM 621 N N . LYS A 1 83 ? -6.397 -2.848 25.647 1.00 90.19 83 LYS A N 1
ATOM 622 C CA . LYS A 1 83 ? -7.190 -1.696 25.170 1.00 90.19 83 LYS A CA 1
ATOM 623 C C . LYS A 1 83 ? -6.775 -1.163 23.791 1.00 90.19 83 LYS A C 1
ATOM 625 O O . LYS A 1 83 ? -6.878 0.036 23.529 1.00 90.19 83 LYS A O 1
ATOM 630 N N . ASP A 1 84 ? -6.328 -2.041 22.905 1.00 89.69 84 ASP A N 1
ATOM 631 C CA . ASP A 1 84 ? -5.641 -1.712 21.651 1.00 89.69 84 ASP A CA 1
ATOM 632 C C . ASP A 1 84 ? -6.511 -1.847 20.385 1.00 89.69 84 ASP A C 1
ATOM 634 O O . ASP A 1 84 ? -6.059 -1.528 19.286 1.00 89.69 84 ASP A O 1
ATOM 638 N N . HIS A 1 85 ? -7.771 -2.270 20.524 1.00 93.94 85 HIS A N 1
ATOM 639 C CA . HIS A 1 85 ? -8.722 -2.422 19.417 1.00 93.94 85 HIS A CA 1
ATOM 640 C C . HIS A 1 85 ? -10.128 -1.896 19.761 1.00 93.94 85 HIS A C 1
ATOM 642 O O . HIS A 1 85 ? -10.352 -1.295 20.810 1.00 93.94 85 HIS A O 1
ATOM 648 N N . ILE A 1 86 ? -11.090 -2.062 18.852 1.00 97.38 86 ILE A N 1
ATOM 649 C CA . ILE A 1 86 ? -12.472 -1.562 18.939 1.00 97.38 86 ILE A CA 1
ATOM 650 C C . ILE A 1 86 ? -13.440 -2.697 18.574 1.00 97.38 86 ILE A C 1
ATOM 652 O O . ILE A 1 86 ? -13.072 -3.611 17.845 1.00 97.38 86 ILE A O 1
ATOM 656 N N . TYR A 1 87 ? -14.685 -2.658 19.050 1.00 97.88 87 TYR A N 1
ATOM 657 C CA . TYR A 1 87 ? -15.706 -3.631 18.650 1.00 97.88 87 TYR A CA 1
ATOM 658 C C . TYR A 1 87 ? -16.507 -3.161 17.431 1.00 97.88 87 TYR A C 1
ATOM 660 O O . TYR A 1 87 ? -16.940 -2.013 17.379 1.00 97.88 87 TYR A O 1
ATOM 668 N N . LEU A 1 88 ? -16.778 -4.061 16.485 1.00 97.62 88 LEU A N 1
ATOM 669 C CA . LEU A 1 88 ? -17.793 -3.910 15.439 1.00 97.62 88 LEU A CA 1
ATOM 670 C C . LEU A 1 88 ? -19.007 -4.770 15.801 1.00 97.62 88 LEU A C 1
ATOM 672 O O . LEU A 1 88 ? -18.949 -5.997 15.745 1.00 97.62 88 LEU A O 1
ATOM 676 N N . GLN A 1 89 ? -20.102 -4.117 16.182 1.00 97.12 89 GLN A N 1
ATOM 677 C CA . GLN A 1 89 ? -21.332 -4.773 16.604 1.00 97.12 89 GLN A CA 1
ATOM 678 C C . GLN A 1 89 ? -22.249 -5.081 15.413 1.00 97.12 89 GLN A C 1
ATOM 680 O O . GLN A 1 89 ? -22.490 -4.221 14.560 1.00 97.12 89 GLN A O 1
ATOM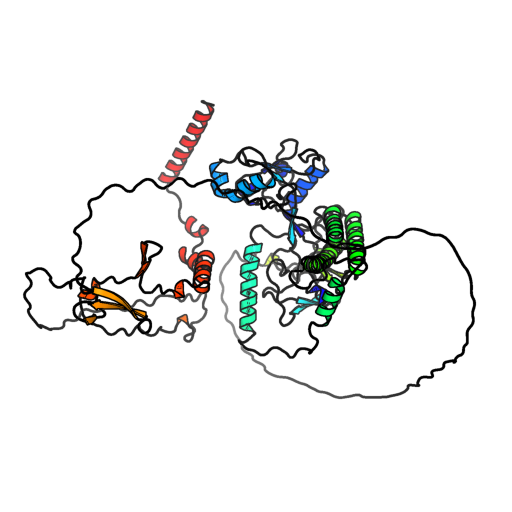 685 N N . LEU A 1 90 ? -22.767 -6.313 15.393 1.00 96.50 90 LEU A N 1
ATOM 686 C CA . LEU A 1 90 ? -23.675 -6.866 14.384 1.00 96.50 90 LEU A CA 1
ATOM 687 C C . LEU A 1 90 ? -24.843 -7.675 14.980 1.00 96.50 90 LEU A C 1
ATOM 689 O O . LEU A 1 90 ? -25.824 -7.881 14.272 1.00 96.50 90 LEU A O 1
ATOM 693 N N . SER A 1 91 ? -24.804 -8.097 16.252 1.00 94.25 91 SER A N 1
ATOM 694 C CA . SER A 1 91 ? -25.802 -9.031 16.814 1.00 94.25 91 SER A CA 1
ATOM 695 C C . SER A 1 91 ? -27.204 -8.445 17.053 1.00 94.25 91 SER A C 1
ATOM 697 O O . SER A 1 91 ? -28.131 -9.161 17.423 1.00 94.25 91 SER A O 1
ATOM 699 N N . HIS A 1 92 ? -27.400 -7.151 16.785 1.00 95.75 92 HIS A N 1
ATOM 700 C CA . HIS A 1 92 ? -28.719 -6.511 16.675 1.00 95.75 92 HIS A CA 1
ATOM 701 C C . HIS A 1 92 ? -29.389 -6.715 15.305 1.00 95.75 92 HIS A C 1
ATOM 703 O O . HIS A 1 92 ? -30.569 -6.387 15.153 1.00 95.75 92 HIS A O 1
ATOM 709 N N . LEU A 1 93 ? -28.656 -7.200 14.298 1.00 96.06 93 LEU A N 1
ATOM 710 C CA . LEU A 1 93 ? -29.198 -7.540 12.983 1.00 96.06 93 LEU A CA 1
ATOM 711 C C . LEU A 1 93 ? -29.833 -8.945 13.018 1.00 96.06 93 LEU A C 1
ATOM 713 O O . LEU A 1 93 ? -29.328 -9.826 13.715 1.00 96.06 93 LEU A O 1
ATOM 717 N N . PRO A 1 94 ? -30.920 -9.205 12.264 1.00 96.31 94 PRO A N 1
ATOM 718 C CA . PRO A 1 94 ? -31.507 -10.541 12.193 1.00 96.31 94 PRO A CA 1
ATOM 719 C C . PRO A 1 94 ? -30.491 -11.579 11.704 1.00 96.31 94 PRO A C 1
ATOM 721 O O . PRO A 1 94 ? -29.814 -11.352 10.702 1.00 96.31 94 PRO A O 1
ATOM 724 N N . ARG A 1 95 ? -30.434 -12.744 12.362 1.00 95.06 95 ARG A N 1
ATOM 725 C CA . ARG A 1 95 ? -29.541 -13.858 11.989 1.00 95.06 95 ARG A CA 1
ATOM 726 C C . ARG A 1 95 ? -29.629 -14.207 10.502 1.00 95.06 95 ARG A C 1
ATOM 728 O O . ARG A 1 95 ? -28.600 -14.364 9.855 1.00 95.06 95 ARG A O 1
ATOM 735 N N . ASP A 1 96 ? -30.840 -14.263 9.961 1.00 94.44 96 ASP A N 1
ATOM 736 C CA . ASP A 1 96 ? -31.072 -14.615 8.558 1.00 94.44 96 ASP A CA 1
ATOM 737 C C . ASP A 1 96 ? -30.504 -13.551 7.602 1.00 94.44 96 ASP A C 1
ATOM 739 O O . ASP A 1 96 ? -29.927 -13.896 6.578 1.00 94.44 96 ASP A O 1
ATOM 743 N N . LEU A 1 97 ? -30.565 -12.263 7.975 1.00 93.75 97 LEU A N 1
ATOM 744 C CA . LEU A 1 97 ? -29.947 -11.170 7.212 1.00 93.75 97 LEU A CA 1
ATOM 745 C C . LEU A 1 97 ? -28.417 -11.287 7.220 1.00 93.75 97 LEU A C 1
ATOM 747 O O . LEU A 1 97 ? -27.786 -11.093 6.185 1.00 93.75 97 LEU A O 1
ATOM 751 N N . ILE A 1 98 ? -27.820 -11.629 8.367 1.00 93.31 98 ILE A N 1
ATOM 752 C CA . ILE A 1 98 ? -26.373 -11.861 8.482 1.00 93.31 98 ILE A CA 1
ATOM 753 C C . ILE A 1 98 ? -25.950 -13.036 7.586 1.00 93.31 98 ILE A C 1
ATOM 755 O O . ILE A 1 98 ? -24.972 -12.922 6.853 1.00 93.31 98 ILE A O 1
ATOM 759 N N . LEU A 1 99 ? -26.695 -14.143 7.597 1.00 92.62 99 LEU A N 1
ATOM 760 C CA . LEU A 1 99 ? -26.373 -15.324 6.789 1.00 92.62 99 LEU A CA 1
ATOM 761 C C . LEU A 1 99 ? -26.662 -15.130 5.287 1.00 92.62 99 LEU A C 1
ATOM 763 O O . LEU A 1 99 ? -25.971 -15.720 4.463 1.00 92.62 99 LEU A O 1
ATOM 767 N N . GLU A 1 100 ? -27.622 -14.279 4.911 1.00 93.62 100 GLU A N 1
ATOM 768 C CA . GLU A 1 100 ? -27.907 -13.931 3.510 1.00 93.62 100 GLU A CA 1
ATOM 769 C C . GLU A 1 100 ? -26.895 -12.919 2.938 1.00 93.62 100 GLU A C 1
ATOM 771 O O . GLU A 1 100 ? -26.401 -13.088 1.824 1.00 93.62 100 GLU A O 1
ATOM 776 N N . ARG A 1 101 ? -26.593 -11.844 3.682 1.00 93.44 101 ARG A N 1
ATOM 777 C CA . ARG A 1 101 ? -25.834 -10.675 3.187 1.00 93.44 101 ARG A CA 1
ATOM 778 C C . ARG A 1 101 ? -24.355 -10.697 3.547 1.00 93.44 101 ARG A C 1
ATOM 780 O O . ARG A 1 101 ? -23.544 -10.095 2.846 1.00 93.44 101 ARG A O 1
ATOM 787 N N . LEU A 1 102 ? -24.006 -11.350 4.652 1.00 94.25 102 LEU A N 1
ATOM 788 C CA . LEU A 1 102 ? -22.684 -11.316 5.274 1.00 94.25 102 LEU A CA 1
ATOM 789 C C . LEU A 1 102 ? -22.079 -12.723 5.558 1.00 94.25 102 LEU A C 1
ATOM 791 O O . LEU A 1 102 ? -21.255 -12.821 6.472 1.00 94.25 102 LEU A O 1
ATOM 795 N N . PRO A 1 103 ? -22.391 -13.810 4.806 1.00 93.69 103 PRO A N 1
ATOM 796 C CA . PRO A 1 103 ? -21.985 -15.173 5.181 1.00 93.69 103 PRO A CA 1
ATOM 797 C C . PRO A 1 103 ? -20.466 -15.339 5.305 1.00 93.69 103 PRO A C 1
ATOM 799 O O . PRO A 1 103 ? -19.983 -15.852 6.311 1.00 93.69 103 PRO A O 1
ATOM 802 N N . GLY A 1 104 ? -19.702 -14.820 4.337 1.00 92.06 104 GLY A N 1
ATOM 803 C CA . GLY A 1 104 ? -18.242 -14.943 4.336 1.00 92.06 104 GLY A CA 1
ATOM 804 C C . GLY A 1 104 ? -17.566 -14.274 5.538 1.00 92.06 104 GLY A C 1
ATOM 805 O O . GLY A 1 104 ? -16.541 -14.768 5.998 1.00 92.06 104 GLY A O 1
ATOM 806 N N . ILE A 1 105 ? -18.133 -13.199 6.109 1.00 90.75 105 ILE A N 1
ATOM 807 C CA . ILE A 1 105 ? -17.572 -12.608 7.339 1.00 90.75 105 ILE A CA 1
ATOM 808 C C . ILE A 1 105 ? -18.040 -13.312 8.615 1.00 90.75 105 ILE A C 1
ATOM 810 O O . ILE A 1 105 ? -17.323 -13.245 9.608 1.00 90.75 105 ILE A O 1
ATOM 814 N N . ALA A 1 106 ? -19.183 -14.008 8.598 1.00 91.00 106 ALA A N 1
ATOM 815 C CA . ALA A 1 106 ? -19.583 -14.881 9.702 1.00 91.00 106 ALA A CA 1
ATOM 816 C C . ALA A 1 106 ? -18.616 -16.070 9.822 1.00 91.00 106 ALA A C 1
ATOM 818 O O . ALA A 1 106 ? -18.100 -16.341 10.903 1.00 91.00 106 ALA A O 1
ATOM 819 N N . GLU A 1 107 ? -18.298 -16.705 8.691 1.00 92.31 107 GLU A N 1
ATOM 820 C CA . GLU A 1 107 ? -17.269 -17.743 8.592 1.00 92.31 107 GLU A CA 1
ATOM 821 C C . GLU A 1 107 ? -15.883 -17.204 8.988 1.00 92.31 107 GLU A C 1
ATOM 823 O O . GLU A 1 107 ? -15.237 -17.753 9.877 1.00 92.31 107 GLU A O 1
ATOM 828 N N . THR A 1 108 ? -15.455 -16.070 8.418 1.00 90.94 108 THR A N 1
ATOM 829 C CA . THR A 1 108 ? -14.143 -15.466 8.721 1.00 90.94 108 THR A CA 1
ATOM 830 C C . THR A 1 108 ? -13.996 -15.108 10.206 1.00 90.94 108 THR A C 1
ATOM 832 O O . THR A 1 108 ? -12.967 -15.406 10.806 1.00 90.94 108 THR A O 1
ATOM 835 N N . ALA A 1 109 ? -15.004 -14.497 10.837 1.00 90.06 109 ALA A N 1
ATOM 836 C CA . ALA A 1 109 ? -14.951 -14.165 12.263 1.00 90.06 109 ALA A CA 1
ATOM 837 C C . ALA A 1 109 ? -14.986 -15.415 13.162 1.00 90.06 109 ALA A C 1
ATOM 839 O O . ALA A 1 109 ? -14.312 -15.446 14.194 1.00 90.06 109 ALA A O 1
ATOM 840 N N . SER A 1 110 ? -15.699 -16.468 12.749 1.00 91.50 110 SER A N 1
ATOM 841 C CA . SER A 1 110 ? -15.692 -17.755 13.448 1.00 91.50 110 SER A CA 1
ATOM 842 C C . SER A 1 110 ? -14.323 -18.442 13.368 1.00 91.50 110 SER A C 1
ATOM 844 O O . SER A 1 110 ? -13.835 -18.912 14.392 1.00 91.50 110 SER A O 1
ATOM 846 N N . ILE A 1 111 ? -13.667 -18.437 12.202 1.00 91.38 111 ILE A N 1
ATOM 847 C CA . ILE A 1 111 ? -12.347 -19.059 11.992 1.00 91.38 111 ILE A CA 1
ATOM 848 C C . ILE A 1 111 ? -11.221 -18.259 12.664 1.00 91.38 111 ILE A C 1
ATOM 850 O O . ILE A 1 111 ? -10.421 -18.825 13.403 1.00 91.38 111 ILE A O 1
ATOM 854 N N . PHE A 1 112 ? -11.135 -16.949 12.409 1.00 88.38 112 PHE A N 1
ATOM 855 C CA . PHE A 1 112 ? -9.971 -16.135 12.793 1.00 88.38 112 PHE A CA 1
ATOM 856 C C . PHE A 1 112 ? -10.093 -15.447 14.158 1.00 88.38 112 PHE A C 1
ATOM 858 O O . PHE A 1 112 ? -9.085 -14.966 14.672 1.00 88.38 112 PHE A O 1
ATOM 865 N N . ALA A 1 113 ? -11.292 -15.388 14.747 1.00 87.38 113 ALA A N 1
ATOM 866 C CA . ALA A 1 113 ? -11.513 -14.806 16.075 1.00 87.38 113 ALA A CA 1
ATOM 867 C C . ALA A 1 113 ? -12.327 -15.703 17.030 1.00 87.38 113 ALA A C 1
ATOM 869 O O . ALA A 1 113 ? -12.485 -15.342 18.193 1.00 87.38 113 ALA A O 1
ATOM 870 N N . GLY A 1 114 ? -12.839 -16.857 16.579 1.00 90.62 114 GLY A N 1
ATOM 871 C CA . GLY A 1 114 ? -13.655 -17.761 17.401 1.00 90.62 114 GLY A CA 1
ATOM 872 C C . GLY A 1 114 ? -15.084 -17.271 17.675 1.00 90.62 114 GLY A C 1
ATOM 873 O O . GLY A 1 114 ? -15.749 -17.814 18.554 1.00 90.62 114 GLY A O 1
ATOM 874 N N . ILE A 1 115 ? -15.561 -16.244 16.960 1.00 91.50 115 ILE A N 1
ATOM 875 C CA . ILE A 1 115 ? -16.746 -15.456 17.338 1.00 91.50 115 ILE A CA 1
ATOM 876 C C . ILE A 1 115 ? -17.971 -15.767 16.469 1.00 91.50 115 ILE A C 1
ATOM 878 O O . ILE A 1 115 ? -17.914 -15.718 15.240 1.00 91.50 115 ILE A O 1
ATOM 882 N N . ASP A 1 116 ? -19.119 -15.994 17.118 1.00 93.50 116 ASP A N 1
ATOM 883 C CA . ASP A 1 116 ? -20.434 -15.992 16.468 1.00 93.50 116 ASP A CA 1
ATOM 884 C C . ASP A 1 116 ? -20.973 -14.556 16.389 1.00 93.50 116 ASP A C 1
ATOM 886 O O . ASP A 1 116 ? -21.516 -14.017 17.359 1.00 93.50 116 ASP A O 1
ATOM 890 N N . ILE A 1 117 ? -20.872 -13.951 15.204 1.00 94.50 117 ILE A N 1
ATOM 891 C CA . ILE A 1 117 ? -21.277 -12.556 14.954 1.00 94.50 117 ILE A CA 1
ATOM 892 C C . ILE A 1 117 ? -22.790 -12.308 15.078 1.00 94.50 117 ILE A C 1
ATOM 894 O O . ILE A 1 117 ? -23.236 -11.162 15.035 1.00 94.50 117 ILE A O 1
ATOM 898 N N . THR A 1 118 ? -23.595 -13.367 15.241 1.00 94.19 118 THR A N 1
ATOM 899 C CA . THR A 1 118 ? -25.029 -13.268 15.563 1.00 94.19 118 THR A CA 1
ATOM 900 C C . THR A 1 118 ? -25.282 -13.073 17.062 1.00 94.19 118 THR A C 1
ATOM 902 O O . THR A 1 118 ? -26.418 -12.823 17.459 1.00 94.19 118 THR A O 1
ATOM 905 N N . LYS A 1 119 ? -24.233 -13.151 17.896 1.00 94.44 119 LYS A N 1
ATOM 906 C CA . LYS A 1 119 ? -24.275 -12.943 19.353 1.00 94.44 119 LYS A CA 1
ATOM 907 C C . LYS A 1 119 ? -23.300 -11.859 19.814 1.00 94.44 119 LYS A C 1
ATOM 909 O O . LYS A 1 119 ? -23.690 -10.948 20.545 1.00 94.44 119 LYS A O 1
ATOM 914 N N . GLU A 1 120 ? -22.053 -11.944 19.363 1.00 94.88 120 GLU A N 1
ATOM 915 C CA . GLU A 1 120 ? -20.912 -11.206 19.909 1.00 94.88 120 GLU A CA 1
ATOM 916 C C . GLU A 1 120 ? -20.283 -10.264 18.863 1.00 94.88 120 GLU A C 1
ATOM 918 O O . GLU A 1 120 ? -20.293 -10.566 17.668 1.00 94.88 120 GLU A O 1
ATOM 923 N N . PRO A 1 121 ? -19.750 -9.099 19.278 1.00 96.44 121 PRO A N 1
ATOM 924 C CA . PRO A 1 121 ? -19.136 -8.144 18.362 1.00 96.44 121 PRO A CA 1
ATOM 925 C C . PRO A 1 121 ? -17.741 -8.595 17.906 1.00 96.44 121 PRO A C 1
ATOM 927 O O . PRO A 1 121 ? -16.978 -9.182 18.670 1.00 96.44 121 PRO A O 1
ATOM 930 N N . ILE A 1 122 ? -17.360 -8.241 16.677 1.00 96.12 122 ILE A N 1
ATOM 931 C CA . ILE A 1 122 ? -16.042 -8.581 16.122 1.00 96.12 122 ILE A CA 1
ATOM 932 C C . ILE A 1 122 ? -14.982 -7.605 16.673 1.00 96.12 122 ILE A C 1
ATOM 934 O O . ILE A 1 122 ? -15.176 -6.392 16.540 1.00 96.12 122 ILE A O 1
ATOM 938 N N . PRO A 1 123 ? -13.854 -8.070 17.241 1.00 95.62 123 PRO A N 1
ATOM 939 C CA . PRO A 1 123 ? -12.731 -7.213 17.606 1.00 95.62 123 PRO A CA 1
ATOM 940 C C . PRO A 1 123 ? -11.984 -6.766 16.341 1.00 95.62 123 PRO A C 1
ATOM 942 O O . PRO A 1 123 ? -11.533 -7.590 15.542 1.00 95.62 123 PRO A O 1
ATOM 945 N N . VAL A 1 124 ? -11.871 -5.453 16.137 1.00 95.94 124 VAL A N 1
ATOM 946 C CA . VAL A 1 124 ? -11.343 -4.847 14.909 1.00 95.94 124 VAL A CA 1
ATOM 947 C C . VAL A 1 124 ? -10.439 -3.637 15.155 1.00 95.94 124 VAL A C 1
ATOM 949 O O . VAL A 1 124 ? -10.627 -2.881 16.108 1.00 95.94 124 VAL A O 1
ATOM 952 N N . LEU A 1 125 ? -9.486 -3.414 14.247 1.00 92.88 125 LEU A N 1
ATOM 953 C CA . LEU A 1 125 ? -8.604 -2.242 14.240 1.00 92.88 125 LEU A CA 1
ATOM 954 C C . LEU A 1 125 ? -8.281 -1.736 12.815 1.00 92.88 125 LEU A C 1
ATOM 956 O O . LEU A 1 125 ? -8.333 -2.519 11.854 1.00 92.88 125 LEU A O 1
ATOM 960 N N . PRO A 1 126 ? -7.892 -0.451 12.664 1.00 91.31 126 PRO A N 1
ATOM 961 C CA . PRO A 1 126 ? -7.462 0.100 11.383 1.00 91.31 126 PRO A CA 1
ATOM 962 C C . PRO A 1 126 ? -6.215 -0.599 10.832 1.00 91.31 126 PRO A C 1
ATOM 964 O O . PRO A 1 126 ? -5.121 -0.480 11.382 1.00 91.31 126 PRO A O 1
ATOM 967 N N . THR A 1 127 ? -6.377 -1.303 9.714 1.00 91.50 127 THR A N 1
ATOM 968 C CA . THR A 1 127 ? -5.349 -2.178 9.127 1.00 91.50 127 THR A CA 1
ATOM 969 C C . THR A 1 127 ? -4.982 -1.703 7.720 1.00 91.50 127 THR A C 1
ATOM 971 O O . THR A 1 127 ? -5.866 -1.300 6.964 1.00 91.50 127 THR A O 1
ATOM 974 N N . VAL A 1 128 ? -3.694 -1.724 7.351 1.00 93.00 128 VAL A N 1
ATOM 975 C CA . VAL A 1 128 ? -3.223 -1.370 5.993 1.00 93.00 128 VAL A CA 1
ATOM 976 C C . VAL A 1 128 ? -3.953 -2.224 4.951 1.00 93.00 128 VAL A C 1
ATOM 978 O O . VAL A 1 128 ? -4.049 -3.436 5.112 1.00 93.00 128 VAL A O 1
ATOM 981 N N . HIS A 1 129 ? -4.497 -1.595 3.904 1.00 92.56 129 HIS A N 1
ATOM 982 C CA . HIS A 1 129 ? -5.408 -2.269 2.968 1.00 92.56 129 HIS A CA 1
ATOM 983 C C . HIS A 1 129 ? -5.215 -1.913 1.489 1.00 92.56 129 HIS A C 1
ATOM 985 O O . HIS A 1 129 ? -5.558 -2.740 0.649 1.00 92.56 129 HIS A O 1
ATOM 991 N N . TYR A 1 130 ? -4.752 -0.703 1.153 1.00 94.31 130 TYR A N 1
ATOM 992 C CA . TYR A 1 130 ? -4.609 -0.299 -0.251 1.00 94.31 130 TYR A CA 1
ATOM 993 C C . TYR A 1 130 ? -3.591 0.827 -0.449 1.00 94.31 130 TYR A C 1
ATOM 995 O O . TYR A 1 130 ? -3.567 1.779 0.335 1.00 94.31 130 TYR A O 1
ATOM 1003 N N . CYS A 1 131 ? -2.818 0.767 -1.527 1.00 96.69 131 CYS A N 1
ATOM 1004 C CA . CYS A 1 131 ? -1.917 1.831 -1.969 1.00 96.69 131 CYS A CA 1
ATOM 1005 C C . CYS A 1 131 ? -2.603 2.722 -3.017 1.00 96.69 131 CYS A C 1
ATOM 1007 O O . CYS A 1 131 ? -2.943 2.259 -4.101 1.00 96.69 131 CYS A O 1
ATOM 1009 N N . MET A 1 132 ? -2.809 4.014 -2.726 1.00 97.88 132 MET A N 1
ATOM 1010 C CA . MET A 1 132 ? -3.230 4.973 -3.764 1.00 97.88 132 MET A CA 1
ATOM 1011 C C . MET A 1 132 ? -2.052 5.494 -4.601 1.00 97.88 132 MET A C 1
ATOM 1013 O O . MET A 1 132 ? -2.255 5.947 -5.731 1.00 97.88 132 MET A O 1
ATOM 1017 N N . GLY A 1 133 ? -0.839 5.437 -4.047 1.00 97.81 133 GLY A N 1
ATOM 1018 C CA . GLY A 1 133 ? 0.405 5.685 -4.768 1.00 97.81 133 GLY A CA 1
ATOM 1019 C C . GLY A 1 133 ? 0.883 4.475 -5.573 1.00 97.81 133 GLY A C 1
ATOM 1020 O O . GLY A 1 133 ? 0.557 3.335 -5.254 1.00 97.81 133 GLY A O 1
ATOM 1021 N N . GLY A 1 134 ? 1.678 4.727 -6.611 1.00 98.19 134 GLY A N 1
ATOM 1022 C CA . GLY A 1 134 ? 2.146 3.709 -7.554 1.00 98.19 134 GLY A CA 1
ATOM 1023 C C . GLY A 1 134 ? 2.939 4.309 -8.716 1.00 98.19 134 GLY A C 1
ATOM 1024 O O . GLY A 1 134 ? 3.462 5.416 -8.620 1.00 98.19 134 GLY A O 1
ATOM 1025 N N . ILE A 1 135 ? 3.032 3.593 -9.836 1.00 98.62 135 ILE A N 1
ATOM 1026 C CA . ILE A 1 135 ? 3.679 4.085 -11.064 1.00 98.62 135 ILE A CA 1
ATOM 1027 C C . ILE A 1 135 ? 2.781 5.171 -11.690 1.00 98.62 135 ILE A C 1
ATOM 1029 O O . ILE A 1 135 ? 1.633 4.856 -12.013 1.00 98.62 135 ILE A O 1
ATOM 1033 N N . PRO A 1 136 ? 3.239 6.424 -11.885 1.00 98.38 136 PRO A N 1
ATOM 1034 C CA . PRO A 1 136 ? 2.423 7.453 -12.523 1.00 98.38 136 PRO A CA 1
ATOM 1035 C C . PRO A 1 136 ? 2.058 7.044 -13.952 1.00 98.38 136 PRO A C 1
ATOM 1037 O O . PRO A 1 136 ? 2.900 6.554 -14.708 1.00 98.38 136 PRO A O 1
ATOM 1040 N N . THR A 1 137 ? 0.792 7.230 -14.319 1.00 98.50 137 THR A N 1
ATOM 1041 C CA . THR A 1 137 ? 0.244 6.825 -15.623 1.00 98.50 137 THR A CA 1
ATOM 1042 C C . THR A 1 137 ? -0.696 7.886 -16.176 1.00 98.50 137 THR A C 1
ATOM 1044 O O . THR A 1 137 ? -1.297 8.641 -15.419 1.00 98.50 137 THR A O 1
ATOM 1047 N N . ASN A 1 138 ? -0.857 7.935 -17.500 1.00 97.25 138 ASN A N 1
ATOM 1048 C CA . ASN A 1 138 ? -1.960 8.687 -18.101 1.00 97.25 138 ASN A CA 1
ATOM 1049 C C . ASN A 1 138 ? -3.266 7.866 -18.098 1.00 97.25 138 ASN A C 1
ATOM 1051 O O . ASN A 1 138 ? -3.274 6.674 -17.796 1.00 97.25 138 ASN A O 1
ATOM 1055 N N . TYR A 1 139 ? -4.383 8.477 -18.508 1.00 96.44 139 TYR A N 1
ATOM 1056 C CA . TYR A 1 139 ? -5.699 7.814 -18.565 1.00 96.44 139 TYR A CA 1
ATOM 1057 C C . TYR A 1 139 ? -5.780 6.602 -19.523 1.00 96.44 139 TYR A C 1
ATOM 1059 O O . TYR A 1 139 ? -6.792 5.904 -19.532 1.00 96.44 139 TYR A O 1
ATOM 1067 N N . ARG A 1 140 ? -4.737 6.347 -20.327 1.00 96.56 140 ARG A N 1
ATOM 1068 C CA . ARG A 1 140 ? -4.590 5.179 -21.214 1.00 96.56 140 ARG A CA 1
ATOM 1069 C C . ARG A 1 140 ? -3.631 4.118 -20.646 1.00 96.56 140 ARG A C 1
ATOM 1071 O O . ARG A 1 140 ? -3.211 3.225 -21.376 1.00 96.56 140 ARG A O 1
ATOM 1078 N N . GLY A 1 141 ? -3.247 4.245 -19.373 1.00 97.31 141 GLY A N 1
ATOM 1079 C CA . GLY A 1 141 ? -2.373 3.318 -18.649 1.00 97.31 141 GLY A CA 1
ATOM 1080 C C . GLY A 1 141 ? -0.898 3.351 -19.056 1.00 97.31 141 GLY A C 1
ATOM 1081 O O . GLY A 1 141 ? -0.117 2.558 -18.534 1.00 97.31 141 GLY A O 1
ATOM 1082 N N . GLN A 1 142 ? -0.478 4.247 -19.958 1.00 98.25 142 GLN A N 1
ATOM 1083 C CA . GLN A 1 142 ? 0.942 4.402 -20.296 1.00 98.25 142 GLN A CA 1
ATOM 1084 C C . GLN A 1 142 ? 1.691 4.961 -19.087 1.00 98.25 142 GLN A C 1
ATOM 1086 O O . GLN A 1 142 ? 1.272 5.983 -18.534 1.00 98.25 142 GLN A O 1
ATOM 1091 N N . ALA A 1 143 ? 2.805 4.336 -18.707 1.00 98.44 143 ALA A N 1
ATOM 1092 C CA . ALA A 1 143 ? 3.654 4.835 -17.629 1.00 98.44 143 ALA A CA 1
ATOM 1093 C C . ALA A 1 143 ? 4.303 6.173 -18.017 1.00 98.44 143 ALA A C 1
ATOM 1095 O O . ALA A 1 143 ? 4.663 6.385 -19.177 1.00 98.44 143 ALA A O 1
ATOM 1096 N N . LEU A 1 144 ? 4.465 7.070 -17.045 1.00 97.81 144 LEU A N 1
ATOM 1097 C CA . LEU A 1 144 ? 5.044 8.397 -17.237 1.00 97.81 144 LEU A CA 1
ATOM 1098 C C . LEU A 1 144 ? 6.441 8.479 -16.611 1.00 97.81 144 LEU A C 1
ATOM 1100 O O . LEU A 1 144 ? 6.621 8.233 -15.420 1.00 97.81 144 LEU A O 1
ATOM 1104 N N . ASP A 1 145 ? 7.423 8.886 -17.410 1.00 95.81 145 ASP A N 1
ATOM 1105 C CA . ASP A 1 145 ? 8.633 9.521 -16.894 1.00 95.81 145 ASP A CA 1
ATOM 1106 C C . ASP A 1 145 ? 8.331 11.007 -16.654 1.00 95.81 145 ASP A C 1
ATOM 1108 O O . ASP A 1 145 ? 7.553 11.624 -17.389 1.00 95.81 145 ASP A O 1
ATOM 1112 N N . ILE A 1 146 ? 8.916 11.589 -15.610 1.00 93.44 146 ILE A N 1
ATOM 1113 C CA . ILE A 1 146 ? 8.641 12.965 -15.193 1.00 93.44 146 ILE A CA 1
ATOM 1114 C C . ILE A 1 146 ? 9.962 13.639 -14.854 1.00 93.44 146 ILE A C 1
ATOM 1116 O O . ILE A 1 146 ? 10.675 13.227 -13.941 1.00 93.44 146 ILE A O 1
ATOM 1120 N N . ASN A 1 147 ? 10.292 14.708 -15.578 1.00 88.62 147 ASN A N 1
ATOM 1121 C CA . ASN A 1 147 ? 11.569 15.384 -15.396 1.00 88.62 147 ASN A CA 1
ATOM 1122 C C . ASN A 1 147 ? 11.664 16.013 -13.984 1.00 88.62 147 ASN A C 1
ATOM 1124 O O . ASN A 1 147 ? 10.870 16.903 -13.662 1.00 88.62 147 ASN A O 1
ATOM 1128 N N . PRO A 1 148 ? 12.655 15.641 -13.147 1.00 81.06 148 PRO A N 1
ATOM 1129 C CA . PRO A 1 148 ? 12.714 16.084 -11.754 1.00 81.06 148 PRO A CA 1
ATOM 1130 C C . PRO A 1 148 ? 13.026 17.580 -11.600 1.00 81.06 148 PRO A C 1
ATOM 1132 O O . PRO A 1 148 ? 12.782 18.145 -10.535 1.00 81.06 148 PRO A O 1
ATOM 1135 N N . ILE A 1 149 ? 13.507 18.263 -12.644 1.00 80.94 149 ILE A N 1
ATOM 1136 C CA . ILE A 1 149 ? 13.732 19.715 -12.635 1.00 80.94 149 ILE A CA 1
ATOM 1137 C C . ILE A 1 149 ? 12.459 20.435 -13.093 1.00 80.94 149 ILE A C 1
ATOM 1139 O O . ILE A 1 149 ? 11.847 21.158 -12.305 1.00 80.94 149 ILE A O 1
ATOM 1143 N N . THR A 1 150 ? 12.0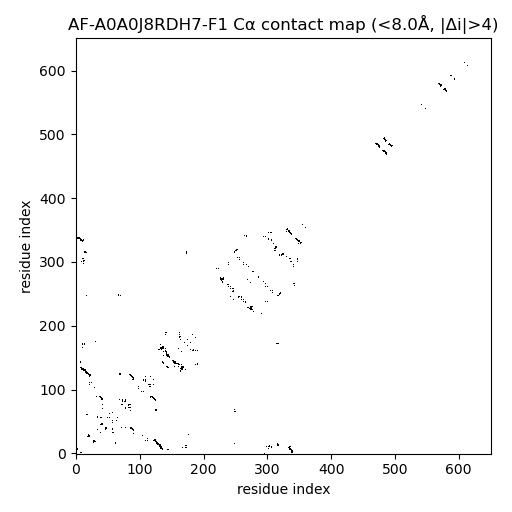25 20.198 -14.334 1.00 83.56 150 THR A N 1
ATOM 1144 C CA . THR A 1 150 ? 10.955 20.970 -14.992 1.00 83.56 150 THR A CA 1
ATOM 1145 C C . THR A 1 150 ? 9.541 20.499 -14.661 1.00 83.56 150 THR A C 1
ATOM 1147 O O . THR A 1 150 ? 8.596 21.243 -14.898 1.00 83.56 150 THR A O 1
ATOM 1150 N N . GLY A 1 151 ? 9.375 19.282 -14.131 1.00 84.69 151 GLY A N 1
ATOM 1151 C CA . GLY A 1 151 ? 8.065 18.665 -13.899 1.00 84.69 151 GLY A CA 1
ATOM 1152 C C . GLY A 1 151 ? 7.358 18.183 -15.170 1.00 84.69 151 GLY A C 1
ATOM 1153 O O . GLY A 1 151 ? 6.217 17.747 -15.087 1.00 84.69 151 GLY A O 1
ATOM 1154 N N . LYS A 1 152 ? 8.009 18.246 -16.342 1.00 89.81 152 LYS A N 1
ATOM 1155 C CA . LYS A 1 152 ? 7.414 17.801 -17.607 1.00 89.81 152 LYS A CA 1
ATOM 1156 C C . LYS A 1 152 ? 7.277 16.276 -17.645 1.00 89.81 152 LYS A C 1
ATOM 1158 O O . LYS A 1 152 ? 8.281 15.567 -17.592 1.00 89.81 152 LYS A O 1
ATOM 1163 N N . GLU A 1 153 ? 6.043 15.817 -17.812 1.00 94.38 153 GLU A N 1
ATOM 1164 C CA . GLU A 1 153 ? 5.666 14.422 -18.054 1.00 94.38 153 GLU A CA 1
ATOM 1165 C C . GLU A 1 153 ? 5.986 13.976 -19.494 1.00 94.38 153 GLU A C 1
ATOM 1167 O O . GLU A 1 153 ? 5.930 14.767 -20.446 1.00 94.38 153 GLU A O 1
ATOM 1172 N N . LYS A 1 154 ? 6.293 12.687 -19.663 1.00 96.38 154 LYS A N 1
ATOM 1173 C CA . LYS A 1 154 ? 6.503 12.022 -20.953 1.00 96.38 154 LYS A CA 1
ATOM 1174 C C . LYS A 1 154 ? 6.104 10.538 -20.851 1.00 96.38 154 LYS A C 1
ATOM 1176 O O . LYS A 1 154 ? 6.659 9.837 -20.009 1.00 96.38 154 LYS A O 1
ATOM 1181 N N . PRO A 1 155 ? 5.226 10.014 -21.728 1.00 97.56 155 PRO A N 1
ATOM 1182 C CA . PRO A 1 155 ? 4.969 8.577 -21.804 1.00 97.56 155 PRO A CA 1
ATOM 1183 C C . PRO A 1 155 ? 6.240 7.769 -22.100 1.00 97.56 155 PRO A C 1
ATOM 1185 O O . PRO A 1 155 ? 7.020 8.122 -22.990 1.00 97.56 155 PRO A O 1
ATOM 1188 N N . VAL A 1 156 ? 6.427 6.672 -21.369 1.00 97.25 156 VAL A N 1
ATOM 1189 C CA . VAL A 1 156 ? 7.507 5.698 -21.565 1.00 97.25 156 VAL A CA 1
ATOM 1190 C C . VAL A 1 156 ? 7.084 4.721 -22.672 1.00 97.25 156 VAL A C 1
ATOM 1192 O O . VAL A 1 156 ? 6.112 3.985 -22.485 1.00 97.25 156 VAL A O 1
ATOM 1195 N N . PRO A 1 157 ? 7.764 4.683 -23.835 1.00 93.81 157 PRO A N 1
ATOM 1196 C CA . PRO A 1 157 ? 7.385 3.785 -24.923 1.00 93.81 157 PRO A CA 1
ATOM 1197 C C . PRO A 1 157 ? 7.431 2.316 -24.487 1.00 93.81 157 PRO A C 1
ATOM 1199 O O . PRO A 1 157 ? 8.405 1.875 -23.882 1.00 93.81 157 PRO A O 1
ATOM 1202 N N . GLY A 1 158 ? 6.372 1.564 -24.792 1.00 93.19 158 GLY A N 1
ATOM 1203 C CA . GLY A 1 158 ? 6.261 0.137 -24.467 1.00 93.19 158 GLY A CA 1
ATOM 1204 C C . GLY A 1 158 ? 5.945 -0.205 -23.004 1.00 93.19 158 GLY A C 1
ATOM 1205 O O . GLY A 1 158 ? 5.726 -1.379 -22.720 1.00 93.19 158 GLY A O 1
ATOM 1206 N N . LEU A 1 159 ? 5.875 0.766 -22.081 1.00 97.81 159 LEU A N 1
ATOM 1207 C CA . LEU A 1 159 ? 5.593 0.507 -20.663 1.00 97.81 159 LEU A CA 1
ATOM 1208 C C . LEU A 1 159 ? 4.201 1.003 -20.246 1.00 97.81 159 LEU A C 1
ATOM 1210 O O . LEU A 1 159 ? 3.850 2.169 -20.429 1.00 97.81 159 LEU A O 1
ATOM 1214 N N . TYR A 1 160 ? 3.440 0.110 -19.615 1.00 98.38 160 TYR A N 1
ATOM 1215 C CA . TYR A 1 160 ? 2.102 0.362 -19.083 1.00 98.38 160 TYR A CA 1
ATOM 1216 C C . TYR A 1 160 ? 2.012 -0.094 -17.622 1.00 98.38 160 TYR A C 1
ATOM 1218 O O . TYR A 1 160 ? 2.751 -0.986 -17.200 1.00 98.38 160 TYR A O 1
ATOM 1226 N N . ALA A 1 161 ? 1.085 0.489 -16.864 1.00 98.44 161 ALA A N 1
ATOM 1227 C CA . ALA A 1 161 ? 0.686 0.017 -15.541 1.00 98.44 161 ALA A CA 1
ATOM 1228 C C . ALA A 1 161 ? -0.832 0.201 -15.358 1.00 98.44 161 ALA A C 1
ATOM 1230 O O . ALA A 1 161 ? -1.407 1.171 -15.846 1.00 98.44 161 ALA A O 1
ATOM 1231 N N . VAL A 1 162 ? -1.482 -0.738 -14.665 1.00 98.06 162 VAL A N 1
ATOM 1232 C CA . VAL A 1 162 ? -2.941 -0.762 -14.437 1.00 98.06 162 VAL A CA 1
ATOM 1233 C C . VAL A 1 162 ? -3.263 -1.298 -13.040 1.00 98.06 162 VAL A C 1
ATOM 1235 O O . VAL A 1 162 ? -2.484 -2.083 -12.493 1.00 98.06 162 VAL A O 1
ATOM 1238 N N . GLY A 1 163 ? -4.408 -0.914 -12.468 1.00 97.25 163 GLY A N 1
ATOM 1239 C CA . GLY A 1 163 ? -4.793 -1.327 -11.118 1.00 97.25 163 GLY A CA 1
ATOM 1240 C C . GLY A 1 163 ? -3.907 -0.722 -10.027 1.00 97.25 163 GLY A C 1
ATOM 1241 O O . GLY A 1 163 ? -3.260 0.300 -10.224 1.00 97.25 163 GLY A O 1
ATOM 1242 N N . GLU A 1 164 ? -3.834 -1.387 -8.873 1.00 98.31 164 GLU A N 1
ATOM 1243 C CA . GLU A 1 164 ? -3.182 -0.868 -7.658 1.00 98.31 164 GLU A CA 1
ATOM 1244 C C . GLU A 1 164 ? -1.673 -0.569 -7.797 1.00 98.31 164 GLU A C 1
ATOM 1246 O O . GLU A 1 164 ? -1.129 0.224 -7.037 1.00 98.31 164 GLU A O 1
ATOM 1251 N N . THR A 1 165 ? -0.974 -1.123 -8.797 1.00 97.94 165 THR A N 1
ATOM 1252 C CA . THR A 1 165 ? 0.421 -0.726 -9.079 1.00 97.94 165 THR A CA 1
ATOM 1253 C C . THR A 1 165 ? 0.541 0.608 -9.835 1.00 97.94 165 THR A C 1
ATOM 1255 O O . THR A 1 165 ? 1.664 1.070 -10.064 1.00 97.94 165 THR A O 1
ATOM 1258 N N . ALA A 1 166 ? -0.570 1.219 -10.254 1.00 98.25 166 ALA A N 1
ATOM 1259 C CA . ALA A 1 166 ? -0.622 2.425 -11.071 1.00 98.25 166 ALA A CA 1
ATOM 1260 C C . ALA A 1 166 ? -1.272 3.602 -10.331 1.00 98.25 166 ALA A C 1
ATOM 1262 O O . ALA A 1 166 ? -2.235 3.462 -9.583 1.00 98.25 166 ALA A O 1
ATOM 1263 N N . CYS A 1 167 ? -0.765 4.801 -10.601 1.00 98.44 167 CYS A N 1
ATOM 1264 C CA . CYS A 1 167 ? -1.280 6.057 -10.082 1.00 98.44 167 CYS A CA 1
ATOM 1265 C C . CYS A 1 167 ? -1.730 6.933 -11.263 1.00 98.44 167 CYS A C 1
ATOM 1267 O O . CYS A 1 167 ? -0.951 7.707 -11.815 1.00 98.44 167 CYS A O 1
ATOM 1269 N N . VAL A 1 168 ? -2.983 6.753 -11.690 1.00 97.19 168 VAL A N 1
ATOM 1270 C CA . VAL A 1 168 ? -3.590 7.452 -12.844 1.00 97.19 168 VAL A CA 1
ATOM 1271 C C . VAL A 1 168 ? -3.816 8.968 -12.638 1.00 97.19 168 VAL A C 1
ATOM 1273 O O . VAL A 1 168 ? -3.645 9.736 -13.573 1.00 97.19 168 VAL A O 1
ATOM 1276 N N . SER A 1 169 ? -4.224 9.508 -11.482 1.00 94.56 169 SER A N 1
ATOM 1277 C CA . SER A 1 169 ? -4.778 8.877 -10.276 1.00 94.56 169 SER A CA 1
ATOM 1278 C C . SER A 1 169 ? -6.278 9.145 -10.157 1.00 94.56 169 SER A C 1
ATOM 1280 O O . SER A 1 169 ? -6.706 10.290 -10.027 1.00 94.56 169 SER A O 1
ATOM 1282 N N . VAL A 1 170 ? -7.086 8.079 -10.149 1.00 96.44 170 VAL A N 1
ATOM 1283 C CA . VAL A 1 170 ? -8.541 8.158 -9.903 1.00 96.44 170 VAL A CA 1
ATOM 1284 C C . VAL A 1 170 ? -8.917 8.056 -8.419 1.00 96.44 170 VAL A C 1
ATOM 1286 O O . VAL A 1 170 ? -10.076 8.267 -8.063 1.00 96.44 170 VAL A O 1
ATOM 1289 N N . HIS A 1 171 ? -7.949 7.752 -7.546 1.00 95.94 171 HIS A N 1
ATOM 1290 C CA . HIS A 1 171 ? -8.163 7.593 -6.100 1.00 95.94 171 HIS A CA 1
ATOM 1291 C C . HIS A 1 171 ? -7.633 8.773 -5.281 1.00 95.94 171 HIS A C 1
ATOM 1293 O O . HIS A 1 171 ? -8.156 9.048 -4.198 1.00 95.94 171 HIS A O 1
ATOM 1299 N N . GLY A 1 172 ? -6.600 9.462 -5.783 1.00 95.81 172 GLY A N 1
ATOM 1300 C CA . GLY A 1 172 ? -5.925 10.559 -5.090 1.00 95.81 172 GLY A CA 1
ATOM 1301 C C . GLY A 1 172 ? -5.577 10.203 -3.642 1.00 95.81 172 GLY A C 1
ATOM 1302 O O . GLY A 1 172 ? -5.128 9.102 -3.342 1.00 95.81 172 GLY A O 1
ATOM 1303 N N . ALA A 1 173 ? -5.858 11.116 -2.716 1.00 95.81 173 ALA A N 1
ATOM 1304 C CA . ALA A 1 173 ? -5.516 10.946 -1.307 1.00 95.81 173 ALA A CA 1
ATOM 1305 C C . ALA A 1 173 ? -6.385 9.938 -0.517 1.00 95.81 173 ALA A C 1
ATOM 1307 O O . ALA A 1 173 ? -6.069 9.660 0.640 1.00 95.81 173 ALA A O 1
ATOM 1308 N N . ASN A 1 174 ? -7.491 9.416 -1.070 1.00 92.62 174 ASN A N 1
ATOM 1309 C CA . ASN A 1 174 ? -8.297 8.368 -0.424 1.00 92.62 174 ASN A CA 1
ATOM 1310 C C . ASN A 1 174 ? -9.235 7.653 -1.418 1.00 92.62 174 ASN A C 1
ATOM 1312 O O . ASN A 1 174 ? -10.260 8.208 -1.823 1.00 92.62 174 ASN A O 1
ATOM 1316 N N . ARG A 1 175 ? -8.966 6.371 -1.696 1.00 93.56 175 ARG A N 1
ATOM 1317 C CA . ARG A 1 175 ? -9.844 5.508 -2.501 1.00 93.56 175 ARG A CA 1
ATOM 1318 C C . ARG A 1 175 ? -11.229 5.299 -1.856 1.00 93.56 175 ARG A C 1
ATOM 1320 O O . ARG A 1 175 ? -11.341 5.049 -0.655 1.00 93.56 175 ARG A O 1
ATOM 1327 N N . LEU A 1 176 ? -12.289 5.298 -2.668 1.00 85.19 176 LEU A N 1
ATOM 1328 C CA . LEU A 1 176 ? -13.640 4.889 -2.253 1.00 85.19 176 LEU A CA 1
ATOM 1329 C C . LEU A 1 176 ? -13.830 3.355 -2.281 1.00 85.19 176 LEU A C 1
ATOM 1331 O O . LEU A 1 176 ? -13.113 2.623 -2.970 1.00 85.19 176 LEU A O 1
ATOM 1335 N N . GLY A 1 177 ? -14.816 2.850 -1.533 1.00 78.69 177 GLY A N 1
ATOM 1336 C CA . GLY A 1 177 ? -15.218 1.439 -1.593 1.00 78.69 177 GLY A CA 1
ATOM 1337 C C . GLY A 1 177 ? -15.587 1.003 -3.021 1.00 78.69 177 GLY A C 1
ATOM 1338 O O . GLY A 1 177 ? -16.043 1.817 -3.815 1.00 78.69 177 GLY A O 1
ATOM 1339 N N . ALA A 1 178 ? -15.357 -0.273 -3.350 1.00 83.12 178 ALA A N 1
ATOM 1340 C CA . ALA A 1 178 ? -15.542 -0.902 -4.672 1.00 83.12 178 ALA A CA 1
ATOM 1341 C C . ALA A 1 178 ? -14.715 -0.348 -5.863 1.00 83.12 178 ALA A C 1
ATOM 1343 O O . ALA A 1 178 ? -14.370 -1.131 -6.748 1.00 83.12 178 ALA A O 1
ATOM 1344 N N . ASN A 1 179 ? -14.309 0.930 -5.879 1.00 89.75 179 ASN A N 1
ATOM 1345 C CA . ASN A 1 179 ? -13.644 1.571 -7.030 1.00 89.75 179 ASN A CA 1
ATOM 1346 C C . ASN A 1 179 ? -12.359 0.879 -7.528 1.00 89.75 179 ASN A C 1
ATOM 1348 O O . ASN A 1 179 ? -11.998 1.057 -8.686 1.00 89.75 179 ASN A O 1
ATOM 1352 N N . SER A 1 180 ? -11.679 0.080 -6.699 1.00 91.88 180 SER A N 1
ATOM 1353 C CA . SER A 1 180 ? -10.503 -0.705 -7.117 1.00 91.88 180 SER A CA 1
ATOM 1354 C C . SER A 1 180 ? -10.828 -1.764 -8.176 1.00 91.88 180 SER A C 1
ATOM 1356 O O . SER A 1 180 ? -10.011 -2.009 -9.055 1.00 91.88 180 SER A O 1
ATOM 1358 N N . LEU A 1 181 ? -11.997 -2.409 -8.102 1.00 93.44 181 LEU A N 1
ATOM 1359 C CA . LEU A 1 181 ? -12.388 -3.426 -9.087 1.00 93.44 181 LEU A CA 1
ATOM 1360 C C . LEU A 1 181 ? -12.815 -2.776 -10.411 1.00 93.44 181 LEU A C 1
ATOM 1362 O O . LEU A 1 181 ? -12.592 -3.336 -11.481 1.00 93.44 181 LEU A O 1
ATOM 1366 N N . LEU A 1 182 ? -13.377 -1.565 -10.332 1.00 94.06 182 LEU A N 1
ATOM 1367 C CA . LEU A 1 182 ? -13.699 -0.745 -11.498 1.00 94.06 182 LEU A CA 1
ATOM 1368 C C . LEU A 1 182 ? -12.429 -0.260 -12.215 1.00 94.06 182 LEU A C 1
ATOM 1370 O O . LEU A 1 182 ? -12.361 -0.348 -13.435 1.00 94.06 182 LEU A O 1
ATOM 1374 N N . ASP A 1 183 ? -11.424 0.199 -11.463 1.00 95.38 183 ASP A N 1
ATOM 1375 C CA . ASP A 1 183 ? -10.093 0.575 -11.964 1.00 95.38 183 ASP A CA 1
ATOM 1376 C C . ASP A 1 183 ? -9.458 -0.564 -12.780 1.00 95.38 183 ASP A C 1
ATOM 1378 O O . ASP A 1 183 ? -9.196 -0.385 -13.972 1.00 95.38 183 ASP A O 1
ATOM 1382 N N . LEU A 1 184 ? -9.336 -1.760 -12.183 1.00 96.88 184 LEU A N 1
ATOM 1383 C CA . LEU A 1 184 ? -8.781 -2.952 -12.838 1.00 96.88 184 LEU A CA 1
ATOM 1384 C C . LEU A 1 184 ? -9.434 -3.233 -14.202 1.00 96.88 184 LEU A C 1
ATOM 1386 O O . LEU A 1 184 ? -8.733 -3.433 -15.196 1.00 96.88 184 LEU A O 1
ATOM 1390 N N . ALA A 1 185 ? -10.769 -3.218 -14.264 1.00 96.31 185 ALA A N 1
ATOM 1391 C CA . ALA A 1 185 ? -11.508 -3.487 -15.494 1.00 96.31 185 ALA A CA 1
ATOM 1392 C C . ALA A 1 185 ? -11.376 -2.352 -16.529 1.00 96.31 185 ALA A C 1
ATOM 1394 O O . ALA A 1 185 ? -11.165 -2.614 -17.715 1.00 96.31 185 ALA A O 1
ATOM 1395 N N . VAL A 1 186 ? -11.486 -1.091 -16.096 1.00 97.56 186 VAL A N 1
ATOM 1396 C CA . VAL A 1 186 ? -11.484 0.082 -16.986 1.00 97.56 186 VAL A CA 1
ATOM 1397 C C . VAL A 1 186 ? -10.091 0.362 -17.541 1.00 97.56 186 VAL A C 1
ATOM 1399 O O . VAL A 1 186 ? -9.940 0.455 -18.758 1.00 97.56 186 VAL A O 1
ATOM 1402 N N . PHE A 1 187 ? -9.064 0.462 -16.695 1.00 98.12 187 PHE A N 1
ATOM 1403 C CA . PHE A 1 187 ? -7.711 0.798 -17.148 1.00 98.12 187 PHE A CA 1
ATOM 1404 C C . PHE A 1 187 ? -6.993 -0.392 -17.787 1.00 98.12 187 PHE A C 1
ATOM 1406 O O . PHE A 1 187 ? -6.219 -0.186 -18.725 1.00 98.12 187 PHE A O 1
ATOM 1413 N N . GLY A 1 188 ? -7.325 -1.628 -17.395 1.00 98.19 188 GLY A N 1
ATOM 1414 C CA . GLY A 1 188 ? -6.947 -2.831 -18.141 1.00 98.19 188 GLY A CA 1
ATOM 1415 C C . GLY A 1 188 ? -7.456 -2.791 -19.587 1.00 98.19 188 GLY A C 1
ATOM 1416 O O . GLY A 1 188 ? -6.666 -2.901 -20.527 1.00 98.19 188 GLY A O 1
ATOM 1417 N N . ARG A 1 189 ? -8.761 -2.534 -19.780 1.00 98.12 189 ARG A N 1
ATOM 1418 C CA . ARG A 1 189 ? -9.370 -2.396 -21.115 1.00 98.12 189 ARG A CA 1
ATOM 1419 C C . ARG A 1 189 ? -8.797 -1.208 -21.897 1.00 98.12 189 ARG A C 1
ATOM 1421 O O . ARG A 1 189 ? -8.432 -1.383 -23.055 1.00 98.12 189 ARG A O 1
ATOM 1428 N N . ALA A 1 190 ? -8.675 -0.032 -21.279 1.00 97.75 190 ALA A N 1
ATOM 1429 C CA . ALA A 1 190 ? -8.163 1.173 -21.937 1.00 97.75 190 ALA A CA 1
ATOM 1430 C C . ALA A 1 190 ? -6.707 1.014 -22.411 1.00 97.75 190 ALA A C 1
ATOM 1432 O O . ALA A 1 190 ? -6.367 1.453 -23.511 1.00 97.75 190 ALA A O 1
ATOM 1433 N N . SER A 1 191 ? -5.866 0.333 -21.624 1.00 98.00 191 SER A N 1
ATOM 1434 C CA . SER A 1 191 ? -4.485 0.016 -22.011 1.00 98.00 191 SER A CA 1
ATOM 1435 C C . SER A 1 191 ? -4.446 -0.951 -23.192 1.00 98.00 191 SER A C 1
ATOM 1437 O O . SER A 1 191 ? -3.734 -0.702 -24.161 1.00 98.00 191 SER A O 1
ATOM 1439 N N . ALA A 1 192 ? -5.251 -2.020 -23.160 1.00 97.69 192 ALA A N 1
ATOM 1440 C CA . ALA A 1 192 ? -5.345 -2.974 -24.265 1.00 97.69 192 ALA A CA 1
ATOM 1441 C C . ALA A 1 192 ? -5.833 -2.308 -25.566 1.00 97.69 192 ALA A C 1
ATOM 1443 O O . ALA A 1 192 ? -5.256 -2.547 -26.627 1.00 97.69 192 ALA A O 1
ATOM 1444 N N . GLN A 1 193 ? -6.833 -1.422 -25.478 1.00 97.56 193 GLN A N 1
ATOM 1445 C CA . GLN A 1 193 ? -7.311 -0.629 -26.614 1.00 97.56 193 GLN A CA 1
ATOM 1446 C C . GLN A 1 193 ? -6.201 0.275 -27.166 1.00 97.56 193 GLN A C 1
ATOM 1448 O O . GLN A 1 193 ? -5.877 0.170 -28.346 1.00 97.56 193 GLN A O 1
ATOM 1453 N N . HIS A 1 194 ? -5.535 1.072 -26.322 1.00 97.38 194 HIS A N 1
ATOM 1454 C CA . HIS A 1 194 ? -4.445 1.944 -26.767 1.00 97.38 194 HIS A CA 1
ATOM 1455 C C . HIS A 1 194 ? -3.257 1.174 -27.369 1.00 97.38 194 HIS A C 1
ATOM 1457 O O . HIS A 1 194 ? -2.660 1.633 -28.343 1.00 97.38 194 HIS A O 1
ATOM 1463 N N . ILE A 1 195 ? -2.930 -0.013 -26.845 1.00 96.81 195 ILE A N 1
ATOM 1464 C CA . ILE A 1 195 ? -1.934 -0.902 -27.458 1.00 96.81 195 ILE A CA 1
ATOM 1465 C C . ILE A 1 195 ? -2.395 -1.306 -28.865 1.00 96.81 195 ILE A C 1
ATOM 1467 O O . ILE A 1 195 ? -1.626 -1.132 -29.807 1.00 96.81 195 ILE A O 1
ATOM 1471 N N . SER A 1 196 ? -3.642 -1.761 -29.036 1.00 95.81 196 SER A N 1
ATOM 1472 C CA . SER A 1 196 ? -4.176 -2.159 -30.351 1.00 95.81 196 SER A CA 1
ATOM 1473 C C . SER A 1 196 ? -4.355 -1.005 -31.350 1.00 95.81 196 SER A C 1
ATOM 1475 O O . SER A 1 196 ? -4.251 -1.229 -32.549 1.00 95.81 196 SER A O 1
ATOM 1477 N N . GLU A 1 197 ? -4.566 0.227 -30.876 1.00 96.12 197 GLU A N 1
ATOM 1478 C CA . GLU A 1 197 ? -4.629 1.442 -31.707 1.00 96.12 197 GLU A CA 1
ATOM 1479 C C . GLU A 1 197 ? -3.257 1.846 -32.284 1.00 96.12 197 GLU A C 1
ATOM 1481 O O . GLU A 1 197 ? -3.203 2.589 -33.259 1.00 96.12 197 GLU A O 1
ATOM 1486 N N . ASN A 1 198 ? -2.150 1.395 -31.676 1.00 93.69 198 ASN A N 1
ATOM 1487 C CA . ASN A 1 198 ? -0.796 1.893 -31.962 1.00 93.69 198 ASN A CA 1
ATOM 1488 C C . ASN A 1 198 ? 0.227 0.792 -32.311 1.00 93.69 198 ASN A C 1
ATOM 1490 O O . ASN A 1 198 ? 1.395 1.108 -32.529 1.00 93.69 198 ASN A O 1
ATOM 1494 N N . ASN A 1 199 ? -0.159 -0.490 -32.312 1.00 93.31 199 ASN A N 1
ATOM 1495 C CA . ASN A 1 199 ? 0.748 -1.621 -32.542 1.00 93.31 199 ASN A CA 1
ATOM 1496 C C . ASN A 1 199 ? 0.045 -2.718 -33.352 1.00 93.31 199 ASN A C 1
ATOM 1498 O O . ASN A 1 199 ? -1.059 -3.143 -33.011 1.00 93.31 199 ASN A O 1
ATOM 1502 N N . GLU A 1 200 ? 0.717 -3.234 -34.380 1.00 93.06 200 GLU A N 1
ATOM 1503 C CA . GLU A 1 200 ? 0.202 -4.321 -35.217 1.00 93.06 200 GLU A CA 1
ATOM 1504 C C . GLU A 1 200 ? 0.595 -5.706 -34.676 1.00 93.06 200 GLU A C 1
ATOM 1506 O O . GLU A 1 200 ? 1.657 -5.897 -34.073 1.00 93.06 200 GLU A O 1
ATOM 1511 N N . LYS A 1 201 ? -0.254 -6.714 -34.917 1.00 92.25 201 LYS A N 1
ATOM 1512 C CA . LYS A 1 201 ? 0.043 -8.106 -34.545 1.00 92.25 201 LYS A CA 1
ATOM 1513 C C . LYS A 1 201 ? 1.238 -8.615 -35.355 1.00 92.25 201 LYS A C 1
ATOM 1515 O O . LYS A 1 201 ? 1.176 -8.661 -36.577 1.00 92.25 201 LYS A O 1
ATOM 1520 N N . GLY A 1 202 ? 2.296 -9.041 -34.667 1.00 91.31 202 GLY A N 1
ATOM 1521 C CA . GLY A 1 202 ? 3.528 -9.510 -35.309 1.00 91.31 202 GLY A CA 1
ATOM 1522 C C . GLY A 1 202 ? 4.513 -8.400 -35.692 1.00 91.31 202 GLY A C 1
ATOM 1523 O O . GLY A 1 202 ? 5.517 -8.700 -36.335 1.00 91.31 202 GLY A O 1
ATOM 1524 N N . MET A 1 203 ? 4.276 -7.144 -35.282 1.00 91.62 203 MET A N 1
ATOM 1525 C CA . MET A 1 203 ? 5.275 -6.077 -35.400 1.00 91.62 203 MET A CA 1
ATOM 1526 C C . MET A 1 203 ? 6.597 -6.510 -34.727 1.00 91.62 203 MET A C 1
ATOM 1528 O O . MET A 1 203 ? 6.570 -6.953 -33.574 1.00 91.62 203 MET A O 1
ATOM 1532 N N . PRO A 1 204 ? 7.754 -6.402 -35.410 1.00 91.00 204 PRO A N 1
ATOM 1533 C CA . PRO A 1 204 ? 9.030 -6.836 -34.854 1.00 91.00 204 PRO A CA 1
ATOM 1534 C C . PRO A 1 204 ? 9.434 -5.976 -33.653 1.00 91.00 204 PRO A C 1
ATOM 1536 O O . PRO A 1 204 ? 9.288 -4.753 -33.661 1.00 91.00 204 PRO A O 1
ATOM 1539 N N . HIS A 1 205 ? 9.991 -6.615 -32.622 1.00 89.31 205 HIS A N 1
ATOM 1540 C CA . HIS A 1 205 ? 10.552 -5.902 -31.478 1.00 89.31 205 HIS A CA 1
ATOM 1541 C C . HIS A 1 205 ? 11.745 -5.027 -31.892 1.00 89.31 205 HIS A C 1
ATOM 1543 O O . HIS A 1 205 ? 12.523 -5.384 -32.779 1.00 89.31 205 HIS A O 1
ATOM 1549 N N . ALA A 1 206 ? 11.911 -3.892 -31.209 1.00 88.81 206 ALA A N 1
ATOM 1550 C CA . ALA A 1 206 ? 13.083 -3.041 -31.375 1.00 88.81 206 ALA A CA 1
ATOM 1551 C C . ALA A 1 206 ? 14.380 -3.815 -31.044 1.00 88.81 206 ALA A C 1
ATOM 1553 O O . ALA A 1 206 ? 14.368 -4.661 -30.145 1.00 88.81 206 ALA A O 1
ATOM 1554 N N . PRO A 1 207 ? 15.506 -3.534 -31.729 1.00 91.69 207 PRO A N 1
ATOM 1555 C CA . PRO A 1 207 ? 16.773 -4.198 -31.449 1.00 91.69 207 PRO A CA 1
ATOM 1556 C C . PRO A 1 207 ? 17.252 -3.876 -30.027 1.00 91.69 207 PRO A C 1
ATOM 1558 O O . PRO A 1 207 ? 17.372 -2.711 -29.647 1.00 91.69 207 PRO A O 1
ATOM 1561 N N . VAL A 1 208 ? 17.545 -4.922 -29.253 1.00 92.06 208 VAL A N 1
ATOM 1562 C CA . VAL A 1 208 ? 18.023 -4.833 -27.865 1.00 92.06 208 VAL A CA 1
ATOM 1563 C C . VAL A 1 208 ? 19.510 -5.205 -27.752 1.00 92.06 208 VAL A C 1
ATOM 1565 O O . VAL A 1 208 ? 20.009 -5.974 -28.580 1.00 92.06 208 VAL A O 1
ATOM 1568 N N . PRO A 1 209 ? 20.234 -4.698 -26.735 1.00 94.25 209 PRO A N 1
ATOM 1569 C CA . PRO A 1 209 ? 21.580 -5.169 -26.408 1.00 94.25 209 PRO A CA 1
ATOM 1570 C C . PRO A 1 209 ? 21.601 -6.680 -26.126 1.00 94.25 209 PRO A C 1
ATOM 1572 O O . PRO A 1 209 ? 20.648 -7.224 -25.571 1.00 94.25 209 PRO A O 1
ATOM 1575 N N . LYS A 1 210 ? 22.690 -7.371 -26.490 1.00 93.00 210 LYS A N 1
ATOM 1576 C CA . LYS A 1 210 ? 22.820 -8.837 -26.305 1.00 93.00 210 LYS A CA 1
ATOM 1577 C C . LYS A 1 210 ? 22.908 -9.258 -24.833 1.00 93.00 210 LYS A C 1
ATOM 1579 O O . LYS A 1 210 ? 22.655 -10.409 -24.505 1.00 93.00 210 LYS A O 1
ATOM 1584 N N . ASP A 1 211 ? 23.288 -8.317 -23.984 1.00 94.00 211 ASP A N 1
ATOM 1585 C CA . ASP A 1 211 ? 23.461 -8.383 -22.537 1.00 94.00 211 ASP A CA 1
ATOM 1586 C C . ASP A 1 211 ? 22.223 -7.886 -21.762 1.00 94.00 211 ASP A C 1
ATOM 1588 O O . ASP A 1 211 ? 22.266 -7.750 -20.537 1.00 94.00 211 ASP A O 1
ATOM 1592 N N . ILE A 1 212 ? 21.097 -7.627 -22.444 1.00 93.12 212 ILE A N 1
ATOM 1593 C CA . ILE A 1 212 ? 19.862 -7.172 -21.797 1.00 93.12 212 ILE A CA 1
ATOM 1594 C C . ILE A 1 212 ? 19.424 -8.137 -20.681 1.00 93.12 212 ILE A C 1
ATOM 1596 O O . ILE A 1 212 ? 19.206 -9.327 -20.892 1.00 93.12 212 ILE A O 1
ATOM 1600 N N . GLY A 1 213 ? 19.303 -7.607 -19.462 1.00 91.56 213 GLY A N 1
ATOM 1601 C CA . GLY A 1 213 ? 18.935 -8.376 -18.271 1.00 91.56 213 GLY A CA 1
ATOM 1602 C C . GLY A 1 213 ? 20.088 -9.097 -17.559 1.00 91.56 213 GLY A C 1
ATOM 1603 O O . GLY A 1 213 ? 19.878 -9.530 -16.426 1.00 91.56 213 GLY A O 1
ATOM 1604 N N . MET A 1 214 ? 21.303 -9.165 -18.122 1.00 94.31 214 MET A N 1
ATOM 1605 C CA . MET A 1 214 ? 22.448 -9.838 -17.477 1.00 94.31 214 MET A CA 1
ATOM 1606 C C . MET A 1 214 ? 22.755 -9.266 -16.088 1.00 94.31 214 MET A C 1
ATOM 1608 O O . MET A 1 214 ? 22.876 -10.022 -15.129 1.00 94.31 214 MET A O 1
ATOM 1612 N N . SER A 1 215 ? 22.733 -7.940 -15.937 1.00 92.25 215 SER A N 1
ATOM 1613 C CA . SER A 1 215 ? 22.910 -7.267 -14.641 1.00 92.25 215 SER A CA 1
ATOM 1614 C C . SER A 1 215 ? 21.833 -7.615 -13.603 1.00 92.25 215 SER A C 1
ATOM 1616 O O . SER A 1 215 ? 22.083 -7.545 -12.402 1.00 92.25 215 SER A O 1
ATOM 1618 N N . SER A 1 216 ? 20.635 -8.030 -14.035 1.00 93.69 216 SER A N 1
ATOM 1619 C CA . SER A 1 216 ? 19.583 -8.526 -13.134 1.00 93.69 216 SER A CA 1
ATOM 1620 C C . SER A 1 216 ? 19.810 -9.984 -12.725 1.00 93.69 216 SER A C 1
ATOM 1622 O O . SER A 1 216 ? 19.458 -10.358 -11.607 1.00 93.69 216 SER A O 1
ATOM 1624 N N . PHE A 1 217 ? 20.432 -10.793 -13.588 1.00 94.38 217 PHE A N 1
ATOM 1625 C CA . PHE A 1 217 ? 20.876 -12.144 -13.242 1.00 94.38 217 PHE A CA 1
ATOM 1626 C C . PHE A 1 217 ? 22.072 -12.107 -12.280 1.00 94.38 217 PHE A C 1
ATOM 1628 O O . PHE A 1 217 ? 22.051 -12.793 -11.264 1.00 94.38 217 PHE A O 1
ATOM 1635 N N . GLU A 1 218 ? 23.067 -11.254 -12.536 1.00 95.19 218 GLU A N 1
ATOM 1636 C CA . GLU A 1 218 ? 24.202 -11.002 -11.634 1.00 95.19 218 GLU A CA 1
ATOM 1637 C C . GLU A 1 218 ? 23.740 -10.514 -10.253 1.00 95.19 218 GLU A C 1
ATOM 1639 O O . GLU A 1 218 ? 24.237 -10.969 -9.223 1.00 95.19 218 GLU A O 1
ATOM 1644 N N . ASP A 1 219 ? 22.750 -9.620 -10.214 1.00 92.75 219 ASP A N 1
ATOM 1645 C CA . ASP A 1 219 ? 22.153 -9.114 -8.980 1.00 92.75 219 ASP A CA 1
ATOM 1646 C C . ASP A 1 219 ? 21.373 -10.188 -8.201 1.00 92.75 219 ASP A C 1
ATOM 1648 O O . ASP A 1 219 ? 21.545 -10.304 -6.985 1.00 92.75 219 ASP A O 1
ATOM 1652 N N . MET A 1 220 ? 20.576 -11.010 -8.890 1.00 96.00 220 MET A N 1
ATOM 1653 C CA . MET A 1 220 ? 19.908 -12.177 -8.304 1.00 96.00 220 MET A CA 1
ATOM 1654 C C . MET A 1 220 ? 20.923 -13.188 -7.755 1.00 96.00 220 MET A C 1
ATOM 1656 O O . MET A 1 220 ? 20.765 -13.682 -6.642 1.00 96.00 220 MET A O 1
ATOM 1660 N N . GLU A 1 221 ? 21.975 -13.480 -8.517 1.00 96.81 221 GLU A N 1
ATOM 1661 C CA . GLU A 1 221 ? 23.025 -14.436 -8.167 1.00 96.81 221 GLU A CA 1
ATOM 1662 C C . GLU A 1 221 ? 23.859 -13.958 -6.968 1.00 96.81 221 GLU A C 1
ATOM 1664 O O . GLU A 1 221 ? 24.188 -14.755 -6.086 1.00 96.81 221 GLU A O 1
ATOM 1669 N N . ARG A 1 222 ? 24.138 -12.649 -6.883 1.00 95.81 222 ARG A N 1
ATOM 1670 C CA . ARG A 1 222 ? 24.761 -12.008 -5.714 1.00 95.81 222 ARG A CA 1
ATOM 1671 C C . ARG A 1 222 ? 23.884 -12.144 -4.468 1.00 95.81 222 ARG A C 1
ATOM 1673 O O . ARG A 1 222 ? 24.406 -12.462 -3.405 1.00 95.81 222 ARG A O 1
ATOM 1680 N N . ILE A 1 223 ? 22.569 -11.938 -4.597 1.00 96.62 223 ILE A N 1
ATOM 1681 C CA . ILE A 1 223 ? 21.610 -12.110 -3.493 1.00 96.62 223 ILE A CA 1
ATOM 1682 C C . ILE A 1 223 ? 21.533 -13.585 -3.071 1.00 96.62 223 ILE A C 1
ATOM 1684 O O . ILE A 1 223 ? 21.712 -13.880 -1.898 1.00 96.62 223 ILE A O 1
ATOM 1688 N N . ARG A 1 224 ? 21.374 -14.533 -4.005 1.00 97.56 224 ARG A N 1
ATOM 1689 C CA . ARG A 1 224 ? 21.370 -15.979 -3.704 1.00 97.56 224 ARG A CA 1
ATOM 1690 C C . ARG A 1 224 ? 22.626 -16.407 -2.945 1.00 97.56 224 ARG A C 1
ATOM 1692 O O . ARG A 1 224 ? 22.559 -17.212 -2.017 1.00 97.56 224 ARG A O 1
ATOM 1699 N N . LYS A 1 225 ? 23.788 -15.878 -3.331 1.00 97.06 225 LYS A N 1
ATOM 1700 C CA . LYS A 1 225 ? 25.069 -16.206 -2.697 1.00 97.06 225 LYS A CA 1
ATOM 1701 C C . LYS A 1 225 ? 25.288 -15.544 -1.336 1.00 97.06 225 LYS A C 1
ATOM 1703 O O . LYS A 1 225 ? 26.068 -16.110 -0.578 1.00 97.06 225 LYS A O 1
ATOM 1708 N N . SER A 1 226 ? 24.577 -14.475 -0.975 1.00 97.31 226 SER A N 1
ATOM 1709 C CA . SER A 1 226 ? 24.896 -13.669 0.213 1.00 97.31 226 SER A CA 1
ATOM 1710 C C . SER A 1 226 ? 24.855 -14.445 1.539 1.00 97.31 226 SER A C 1
ATOM 1712 O O . SER A 1 226 ? 23.975 -15.275 1.787 1.00 97.31 226 SER A O 1
ATOM 1714 N N . ASP A 1 227 ? 25.848 -14.174 2.376 1.00 96.81 227 ASP A N 1
ATOM 1715 C CA . ASP A 1 227 ? 26.286 -14.975 3.522 1.00 96.81 227 ASP A CA 1
ATOM 1716 C C . ASP A 1 227 ? 26.499 -14.125 4.793 1.00 96.81 227 ASP A C 1
ATOM 1718 O O . ASP A 1 227 ? 27.246 -14.508 5.691 1.00 96.81 227 ASP A O 1
ATOM 1722 N N . GLY A 1 228 ? 25.823 -12.970 4.876 1.00 96.94 228 GLY A N 1
ATOM 1723 C CA . GLY A 1 228 ? 25.868 -12.073 6.036 1.00 96.94 228 GLY A CA 1
ATOM 1724 C C . GLY A 1 228 ? 25.175 -12.624 7.291 1.00 96.94 228 GLY A C 1
ATOM 1725 O O . GLY A 1 228 ? 24.771 -13.784 7.362 1.00 96.94 228 GLY A O 1
ATOM 1726 N N . SER A 1 229 ? 25.008 -11.778 8.308 1.00 96.88 229 SER A N 1
ATOM 1727 C CA . SER A 1 229 ? 24.457 -12.155 9.618 1.00 96.88 229 SER A CA 1
ATOM 1728 C C . SER A 1 229 ? 22.926 -12.043 9.729 1.00 96.88 229 SER A C 1
ATOM 1730 O O . SER A 1 229 ? 22.327 -12.563 10.675 1.00 96.88 229 SER A O 1
ATOM 1732 N N . ARG A 1 230 ? 22.259 -11.363 8.784 1.00 97.75 230 ARG A N 1
ATOM 1733 C CA . ARG A 1 230 ? 20.850 -10.948 8.904 1.00 97.75 230 ARG A CA 1
ATOM 1734 C C . ARG A 1 230 ? 19.924 -11.710 7.959 1.00 97.75 230 ARG A C 1
ATOM 1736 O O . ARG A 1 230 ? 19.783 -11.359 6.792 1.00 97.75 230 ARG A O 1
ATOM 1743 N N . LEU A 1 231 ? 19.206 -12.697 8.495 1.00 97.81 231 LEU A N 1
ATOM 1744 C CA . LEU A 1 231 ? 18.142 -13.408 7.773 1.00 97.81 231 LEU A CA 1
ATOM 1745 C C . LEU A 1 231 ? 17.039 -12.458 7.270 1.00 97.81 231 LEU A C 1
ATOM 1747 O O . LEU A 1 231 ? 16.576 -11.570 8.000 1.00 97.81 231 LEU A O 1
ATOM 1751 N N . THR A 1 232 ? 16.545 -12.721 6.059 1.00 97.62 232 THR A N 1
ATOM 1752 C CA . THR A 1 232 ? 15.478 -11.962 5.382 1.00 97.62 232 THR A CA 1
ATOM 1753 C C . THR A 1 232 ? 14.228 -11.760 6.241 1.00 97.62 232 THR A C 1
ATOM 1755 O O . THR A 1 232 ? 13.711 -10.643 6.319 1.00 97.62 232 THR A O 1
ATOM 1758 N N . ALA A 1 233 ? 13.776 -12.788 6.967 1.00 94.94 233 ALA A N 1
ATOM 1759 C CA . ALA A 1 233 ? 12.616 -12.689 7.858 1.00 94.94 233 ALA A CA 1
ATOM 1760 C C . ALA A 1 233 ? 12.800 -11.658 8.994 1.00 94.94 233 ALA A C 1
ATOM 1762 O O . ALA A 1 233 ? 11.854 -10.952 9.347 1.00 94.94 233 ALA A O 1
ATOM 1763 N N . GLY A 1 234 ? 14.018 -11.521 9.535 1.00 95.62 234 GLY A N 1
ATOM 1764 C CA . GLY A 1 234 ? 14.332 -10.537 10.577 1.00 95.62 234 GLY A CA 1
ATOM 1765 C C . GLY A 1 234 ? 14.345 -9.106 10.039 1.00 95.62 234 GLY A C 1
ATOM 1766 O O . GLY A 1 234 ? 13.770 -8.204 10.645 1.00 95.62 234 GLY A O 1
ATOM 1767 N N . LEU A 1 235 ? 14.935 -8.899 8.856 1.00 97.50 235 LEU A N 1
ATOM 1768 C CA . LEU A 1 235 ? 14.889 -7.611 8.154 1.00 97.50 235 LEU A CA 1
ATOM 1769 C C . LEU A 1 235 ? 13.440 -7.217 7.810 1.00 97.50 235 LEU A C 1
ATOM 1771 O O . LEU A 1 235 ? 13.050 -6.066 8.013 1.00 97.50 235 LEU A O 1
ATOM 1775 N N . ARG A 1 236 ? 12.624 -8.172 7.343 1.00 97.00 236 ARG A N 1
ATOM 1776 C CA . ARG A 1 236 ? 11.200 -7.970 7.028 1.00 97.00 236 ARG A CA 1
ATOM 1777 C C . ARG A 1 236 ? 10.403 -7.513 8.248 1.00 97.00 236 ARG A C 1
ATOM 1779 O O . ARG A 1 236 ? 9.671 -6.528 8.149 1.00 97.00 236 ARG A O 1
ATOM 1786 N N . LEU A 1 237 ? 10.593 -8.166 9.394 1.00 89.69 237 LEU A N 1
ATOM 1787 C CA . LEU A 1 237 ? 9.931 -7.798 10.647 1.00 89.69 237 LEU A CA 1
ATOM 1788 C C . LEU A 1 237 ? 10.350 -6.403 11.144 1.00 89.69 237 LEU A C 1
ATOM 1790 O O . LEU A 1 237 ? 9.499 -5.634 11.592 1.00 89.69 237 LEU A O 1
ATOM 1794 N N . ASP A 1 238 ? 11.631 -6.042 11.040 1.00 94.44 238 ASP A N 1
ATOM 1795 C CA . ASP A 1 238 ? 12.114 -4.724 11.476 1.00 94.44 238 ASP A CA 1
ATOM 1796 C C . ASP A 1 238 ? 11.599 -3.583 10.578 1.00 94.44 238 ASP A C 1
ATOM 1798 O O . ASP A 1 238 ? 11.210 -2.530 11.091 1.00 94.44 238 ASP A O 1
ATOM 1802 N N . MET A 1 239 ? 11.501 -3.805 9.260 1.00 96.81 239 MET A N 1
ATOM 1803 C CA . MET A 1 239 ? 10.841 -2.881 8.325 1.00 96.81 239 MET A CA 1
ATOM 1804 C C . MET A 1 239 ? 9.343 -2.740 8.635 1.00 96.81 239 MET A C 1
ATOM 1806 O O . MET A 1 239 ? 8.843 -1.619 8.728 1.00 96.81 239 MET A O 1
ATOM 1810 N N . GLN A 1 240 ? 8.625 -3.853 8.831 1.00 89.44 240 GLN A N 1
ATOM 1811 C CA . GLN A 1 240 ? 7.200 -3.839 9.190 1.00 89.44 240 GLN A CA 1
ATOM 1812 C C . GLN A 1 240 ? 6.961 -3.058 10.490 1.00 89.44 240 GLN A C 1
ATOM 1814 O O . GLN A 1 240 ? 6.075 -2.206 10.545 1.00 89.44 240 GLN A O 1
ATOM 1819 N N . ARG A 1 241 ? 7.796 -3.278 11.514 1.00 86.50 241 ARG A N 1
ATOM 1820 C CA . ARG A 1 241 ? 7.748 -2.542 12.786 1.00 86.50 241 ARG A CA 1
ATOM 1821 C C . ARG A 1 241 ? 8.053 -1.052 12.627 1.00 86.50 241 ARG A C 1
ATOM 1823 O O . ARG A 1 241 ? 7.421 -0.254 13.306 1.00 86.50 241 ARG A O 1
ATOM 1830 N N . ALA A 1 242 ? 8.987 -0.661 11.760 1.00 91.69 242 ALA A N 1
ATOM 1831 C CA . ALA A 1 242 ? 9.238 0.753 11.471 1.00 91.69 242 ALA A CA 1
ATOM 1832 C C . ALA A 1 242 ? 8.016 1.413 10.811 1.00 91.69 242 ALA A C 1
ATOM 1834 O O . ALA A 1 242 ? 7.505 2.411 11.308 1.00 91.69 242 ALA A O 1
ATOM 1835 N N . MET A 1 243 ? 7.477 0.812 9.748 1.00 94.56 243 MET A N 1
ATOM 1836 C CA . MET A 1 243 ? 6.315 1.366 9.043 1.00 94.56 243 MET A CA 1
ATOM 1837 C C . MET A 1 243 ? 5.069 1.451 9.938 1.00 94.56 243 MET A C 1
ATOM 1839 O O . MET A 1 243 ? 4.370 2.464 9.917 1.00 94.56 243 MET A O 1
ATOM 1843 N N . GLN A 1 244 ? 4.811 0.424 10.755 1.00 87.12 244 GLN A N 1
ATOM 1844 C CA . GLN A 1 244 ? 3.628 0.354 11.616 1.00 87.12 244 GLN A CA 1
ATOM 1845 C C . GLN A 1 244 ? 3.720 1.256 12.862 1.00 87.12 244 GLN A C 1
ATOM 1847 O O . GLN A 1 244 ? 2.685 1.720 13.337 1.00 87.12 244 GLN A O 1
ATOM 1852 N N . SER A 1 245 ? 4.920 1.524 13.395 1.00 82.94 245 SER A N 1
ATOM 1853 C CA . SER A 1 245 ? 5.102 2.456 14.521 1.00 82.94 245 SER A CA 1
ATOM 1854 C C . SER A 1 245 ? 5.179 3.921 14.085 1.00 82.94 245 SER A C 1
ATOM 1856 O O . SER A 1 245 ? 4.615 4.777 14.758 1.00 82.94 245 SER A O 1
ATOM 1858 N N . ASP A 1 246 ? 5.888 4.214 12.992 1.00 89.12 246 ASP A N 1
ATOM 1859 C CA . ASP A 1 246 ? 6.346 5.573 12.672 1.00 89.12 246 ASP A CA 1
ATOM 1860 C C . ASP A 1 246 ? 5.659 6.205 11.445 1.00 89.12 246 ASP A C 1
ATOM 1862 O O . ASP A 1 246 ? 5.719 7.419 11.257 1.00 89.12 246 ASP A O 1
ATOM 1866 N N . VAL A 1 247 ? 5.026 5.399 10.580 1.00 91.75 247 VAL A N 1
ATOM 1867 C CA . VAL A 1 247 ? 4.513 5.829 9.256 1.00 91.75 247 VAL A CA 1
ATOM 1868 C C . VAL A 1 247 ? 3.025 5.464 9.067 1.00 91.75 247 VAL A C 1
ATOM 1870 O O . VAL A 1 247 ? 2.483 5.513 7.959 1.00 91.75 247 VAL A O 1
ATOM 1873 N N . ALA A 1 248 ? 2.335 5.109 10.155 1.00 87.12 248 ALA A N 1
ATOM 1874 C CA . ALA A 1 248 ? 0.961 4.607 10.151 1.00 87.12 248 ALA A CA 1
ATOM 1875 C C . ALA A 1 248 ? -0.110 5.725 10.033 1.00 87.12 248 ALA A C 1
ATOM 1877 O O . ALA A 1 248 ? 0.084 6.707 9.317 1.00 87.12 248 ALA A O 1
ATOM 1878 N N . VAL A 1 249 ? -1.270 5.550 10.686 1.00 81.25 249 VAL A N 1
ATOM 1879 C CA . VAL A 1 249 ? -2.463 6.426 10.584 1.00 81.25 249 VAL A CA 1
ATOM 1880 C C . VAL A 1 249 ? -2.236 7.835 11.140 1.00 81.25 249 VAL A C 1
ATOM 1882 O O . VAL A 1 249 ? -2.773 8.796 10.594 1.00 81.25 249 VAL A O 1
ATOM 1885 N N . PHE A 1 250 ? -1.474 7.953 12.230 1.00 75.69 250 PHE A N 1
ATOM 1886 C CA . PHE A 1 250 ? -1.089 9.230 12.828 1.00 75.69 250 PHE A CA 1
ATOM 1887 C C . PHE A 1 250 ? 0.396 9.465 12.601 1.00 75.69 250 PHE A C 1
ATOM 1889 O O . PHE A 1 250 ? 1.202 8.550 12.766 1.00 75.69 250 PHE A O 1
ATOM 1896 N N . ARG A 1 251 ? 0.732 10.685 12.181 1.00 91.75 251 ARG A N 1
ATOM 1897 C CA . ARG A 1 251 ? 2.070 11.077 11.741 1.00 91.75 251 ARG A CA 1
ATOM 1898 C C . ARG A 1 251 ? 2.430 12.443 12.327 1.00 91.75 251 ARG A C 1
ATOM 1900 O O . ARG A 1 251 ? 1.568 13.303 12.492 1.00 91.75 251 ARG A O 1
ATOM 1907 N N . THR A 1 252 ? 3.707 12.631 12.618 1.00 93.94 252 THR A N 1
ATOM 1908 C CA . THR A 1 252 ? 4.341 13.866 13.107 1.00 93.94 252 THR A CA 1
ATOM 1909 C C . THR A 1 252 ? 5.752 13.948 12.530 1.00 93.94 252 THR A C 1
ATOM 1911 O O . THR A 1 252 ? 6.261 12.948 12.025 1.00 93.94 252 THR A O 1
ATOM 1914 N N . GLU A 1 253 ? 6.417 15.099 12.607 1.00 95.56 253 GLU A N 1
ATOM 1915 C CA . GLU A 1 253 ? 7.787 15.236 12.099 1.00 95.56 253 GLU A CA 1
ATOM 1916 C C . GLU A 1 253 ? 8.753 14.290 12.828 1.00 95.56 253 GLU A C 1
ATOM 1918 O O . GLU A 1 253 ? 9.576 13.644 12.179 1.00 95.56 253 GLU A O 1
ATOM 1923 N N . ASP A 1 254 ? 8.604 14.139 14.148 1.00 94.56 254 ASP A N 1
ATOM 1924 C CA . ASP A 1 254 ? 9.433 13.251 14.972 1.00 94.56 254 ASP A CA 1
ATOM 1925 C C . ASP A 1 254 ? 9.239 11.775 14.600 1.00 94.56 254 ASP A C 1
ATOM 1927 O O . ASP A 1 254 ? 10.216 11.054 14.380 1.00 94.56 254 ASP A O 1
ATOM 1931 N N . SER A 1 255 ? 7.981 11.327 14.478 1.00 94.44 255 SER A N 1
ATOM 1932 C CA . SER A 1 255 ? 7.672 9.945 14.086 1.00 94.44 255 SER A CA 1
ATOM 1933 C C . SER A 1 255 ? 8.125 9.670 12.656 1.00 94.44 255 SER A C 1
ATOM 1935 O O . SER A 1 255 ? 8.885 8.737 12.435 1.00 94.44 255 SER A O 1
ATOM 1937 N N . LEU A 1 256 ? 7.799 10.525 11.687 1.00 96.75 256 LEU A N 1
ATOM 1938 C CA . LEU A 1 256 ? 8.222 10.327 10.298 1.00 96.75 256 LEU A CA 1
ATOM 1939 C C . LEU A 1 256 ? 9.747 10.377 10.127 1.00 96.75 256 LEU A C 1
ATOM 1941 O O . LEU A 1 256 ? 10.296 9.613 9.333 1.00 96.75 256 LEU A O 1
ATOM 1945 N N . THR A 1 257 ? 10.453 11.208 10.897 1.00 96.38 257 THR A N 1
ATOM 1946 C CA . THR A 1 257 ? 11.924 11.257 10.886 1.00 96.38 257 THR A CA 1
ATOM 1947 C C . THR A 1 257 ? 12.537 10.010 11.529 1.00 96.38 257 THR A C 1
ATOM 1949 O O . THR A 1 257 ? 13.493 9.452 10.982 1.00 96.38 257 THR A O 1
ATOM 1952 N N . SER A 1 258 ? 11.953 9.504 12.622 1.00 95.69 258 SER A N 1
ATOM 1953 C CA . SER A 1 258 ? 12.271 8.180 13.179 1.00 95.6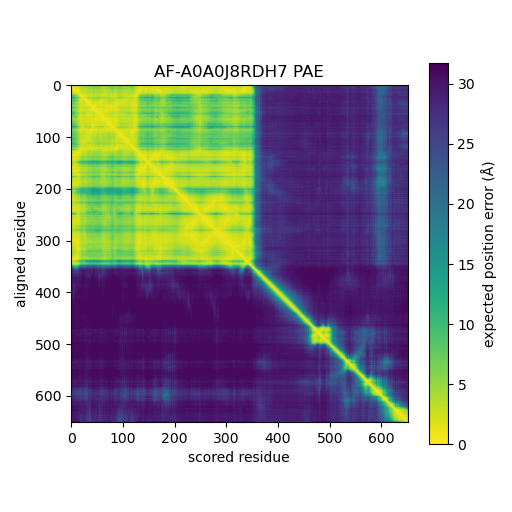9 258 SER A CA 1
ATOM 1954 C C . SER A 1 258 ? 12.046 7.076 12.138 1.00 95.69 258 SER A C 1
ATOM 1956 O O . SER A 1 258 ? 12.961 6.297 11.867 1.00 95.69 258 SER A O 1
ATOM 1958 N N . GLY A 1 259 ? 10.884 7.056 11.481 1.00 95.19 259 GLY A N 1
ATOM 1959 C CA . GLY A 1 259 ? 10.493 6.072 10.472 1.00 95.19 259 GLY A CA 1
ATOM 1960 C C . GLY A 1 259 ? 11.429 6.032 9.270 1.00 95.19 259 GLY A C 1
ATOM 1961 O O . GLY A 1 259 ? 11.960 4.968 8.956 1.00 95.19 259 GLY A O 1
ATOM 1962 N N . VAL A 1 260 ? 11.710 7.183 8.646 1.00 96.69 260 VAL A N 1
ATOM 1963 C CA . VAL A 1 260 ? 12.692 7.294 7.549 1.00 96.69 260 VAL A CA 1
ATOM 1964 C C . VAL A 1 260 ? 14.059 6.773 8.002 1.00 96.69 260 VAL A C 1
ATOM 1966 O O . VAL A 1 260 ? 14.629 5.900 7.349 1.00 96.69 260 VAL A O 1
ATOM 1969 N N . SER A 1 261 ? 14.546 7.213 9.167 1.00 96.94 261 SER A N 1
ATOM 1970 C CA . SER A 1 261 ? 15.841 6.787 9.713 1.00 96.94 261 SER A CA 1
ATOM 1971 C C . SER A 1 261 ? 15.896 5.281 10.031 1.00 96.94 261 SER A C 1
ATOM 1973 O O . SER A 1 261 ? 16.925 4.631 9.828 1.00 96.94 261 SER A O 1
ATOM 1975 N N . ARG A 1 262 ? 14.793 4.692 10.514 1.00 96.94 262 ARG A N 1
ATOM 1976 C CA . ARG A 1 262 ? 14.664 3.249 10.774 1.00 96.94 262 ARG A CA 1
ATOM 1977 C C . ARG A 1 262 ? 14.634 2.446 9.476 1.00 96.94 262 ARG A C 1
ATOM 1979 O O . ARG A 1 262 ? 15.375 1.473 9.378 1.00 96.94 262 ARG A O 1
ATOM 1986 N N . VAL A 1 263 ? 13.838 2.851 8.484 1.00 97.19 263 VAL A N 1
ATOM 1987 C CA . VAL A 1 263 ? 13.759 2.161 7.184 1.00 97.19 263 VAL A CA 1
ATOM 1988 C C . VAL A 1 263 ? 15.105 2.220 6.460 1.00 97.19 263 VAL A C 1
ATOM 1990 O O . VAL A 1 263 ? 15.592 1.174 6.038 1.00 97.19 263 VAL A O 1
ATOM 1993 N N . GLN A 1 264 ? 15.778 3.377 6.437 1.00 96.38 264 GLN A N 1
ATOM 1994 C CA . GLN A 1 264 ? 17.140 3.505 5.901 1.00 96.38 264 GLN A CA 1
ATOM 1995 C C . GLN A 1 264 ? 18.135 2.554 6.592 1.00 96.38 264 GLN A C 1
ATOM 1997 O O . GLN A 1 264 ? 18.955 1.933 5.917 1.00 96.38 264 GLN A O 1
ATOM 2002 N N . ARG A 1 265 ? 18.055 2.366 7.922 1.00 96.94 265 ARG A N 1
ATOM 2003 C CA . ARG A 1 265 ? 18.889 1.368 8.624 1.00 96.94 265 ARG A CA 1
ATOM 2004 C C . ARG A 1 265 ? 18.606 -0.066 8.168 1.00 96.94 265 ARG A C 1
ATOM 2006 O O . ARG A 1 265 ? 19.556 -0.830 8.010 1.00 96.94 265 ARG A O 1
ATOM 2013 N N . VAL A 1 266 ? 17.344 -0.435 7.928 1.00 97.81 266 VAL A N 1
ATOM 2014 C CA . VAL A 1 266 ? 17.006 -1.775 7.408 1.00 97.81 266 VAL A CA 1
ATOM 2015 C C . VAL A 1 266 ? 17.450 -1.935 5.951 1.00 97.81 266 VAL A C 1
ATOM 2017 O O . VAL A 1 266 ? 17.947 -3.000 5.598 1.00 97.81 266 VAL A O 1
ATOM 2020 N N . GLU A 1 267 ? 17.369 -0.891 5.121 1.00 97.19 267 GLU A N 1
ATOM 2021 C CA . GLU A 1 267 ? 17.921 -0.919 3.761 1.00 97.19 267 GLU A CA 1
ATOM 2022 C C . GLU A 1 267 ? 19.440 -1.132 3.748 1.00 97.19 267 GLU A C 1
ATOM 2024 O O . GLU A 1 267 ? 19.928 -1.963 2.984 1.00 97.19 267 GLU A O 1
ATOM 2029 N N . GLN A 1 268 ? 20.195 -0.434 4.605 1.00 96.81 268 GLN A N 1
ATOM 2030 C CA . GLN A 1 268 ? 21.645 -0.637 4.714 1.00 96.81 268 GLN A CA 1
ATOM 2031 C C . GLN A 1 268 ? 21.982 -2.041 5.242 1.00 96.81 268 GLN A C 1
ATOM 2033 O O . GLN A 1 268 ? 22.892 -2.685 4.725 1.00 96.81 268 GLN A O 1
ATOM 2038 N N . ALA A 1 269 ? 21.229 -2.559 6.219 1.00 97.19 269 ALA A N 1
ATOM 2039 C CA . ALA A 1 269 ? 21.404 -3.931 6.700 1.00 97.19 269 ALA A CA 1
ATOM 2040 C C . ALA A 1 269 ? 21.082 -4.974 5.610 1.00 97.19 269 ALA A C 1
ATOM 2042 O O . ALA A 1 269 ? 21.822 -5.938 5.447 1.00 97.19 269 ALA A O 1
ATOM 2043 N N . PHE A 1 270 ? 20.037 -4.754 4.805 1.00 97.62 270 PHE A N 1
ATOM 2044 C CA . PHE A 1 270 ? 19.726 -5.599 3.650 1.00 97.62 270 PHE A CA 1
ATOM 2045 C C . PHE A 1 270 ? 20.824 -5.542 2.578 1.00 97.62 270 PHE A C 1
ATOM 2047 O O . PHE A 1 270 ? 21.185 -6.562 2.002 1.00 97.62 270 PHE A O 1
ATOM 2054 N N . LYS A 1 271 ? 21.378 -4.358 2.303 1.00 95.44 271 LYS A N 1
ATOM 2055 C CA . LYS A 1 271 ? 22.417 -4.166 1.282 1.00 95.44 271 LYS A CA 1
ATOM 2056 C C . LYS A 1 271 ? 23.750 -4.822 1.645 1.00 95.44 271 LYS A C 1
ATOM 2058 O O . LYS A 1 271 ? 24.423 -5.331 0.753 1.00 95.44 271 LYS A O 1
ATOM 2063 N N . ASN A 1 272 ? 24.119 -4.778 2.926 1.00 95.56 272 ASN A N 1
ATOM 2064 C CA . ASN A 1 272 ? 25.475 -5.084 3.383 1.00 95.56 272 ASN A CA 1
ATOM 2065 C C . ASN A 1 272 ? 25.595 -6.414 4.150 1.00 95.56 272 ASN A C 1
ATOM 2067 O O . ASN A 1 272 ? 26.704 -6.922 4.268 1.00 95.56 272 ASN A O 1
ATOM 2071 N N . ASP A 1 273 ? 24.497 -6.951 4.698 1.00 96.62 273 ASP A N 1
ATOM 2072 C CA . ASP A 1 273 ? 24.543 -8.012 5.720 1.00 96.62 273 ASP A CA 1
ATOM 2073 C C . ASP A 1 273 ? 23.430 -9.076 5.570 1.00 96.62 273 ASP A C 1
ATOM 2075 O O . ASP A 1 273 ? 23.224 -9.901 6.462 1.00 96.62 273 ASP A O 1
ATOM 2079 N N . VAL A 1 274 ? 22.681 -9.081 4.456 1.00 97.75 274 VAL A N 1
ATOM 2080 C CA . VAL A 1 274 ? 21.599 -10.059 4.240 1.00 97.75 274 VAL A CA 1
ATOM 2081 C C . VAL A 1 274 ? 22.136 -11.480 4.054 1.00 97.75 274 VAL A C 1
ATOM 2083 O O . VAL A 1 274 ? 23.055 -11.731 3.273 1.00 97.75 274 VAL A O 1
ATOM 2086 N N . CYS A 1 275 ? 21.518 -12.426 4.754 1.00 97.75 275 CYS A N 1
ATOM 2087 C CA . CYS A 1 275 ? 21.811 -13.849 4.674 1.00 97.75 275 CYS A CA 1
ATOM 2088 C C . CYS A 1 275 ? 20.681 -14.570 3.936 1.00 97.75 275 CYS A C 1
ATOM 2090 O O . CYS A 1 275 ? 19.545 -14.570 4.419 1.00 97.75 275 CYS A O 1
ATOM 2092 N N . VAL A 1 276 ? 21.002 -15.199 2.804 1.00 97.81 276 VAL A N 1
ATOM 2093 C CA . VAL A 1 276 ? 20.146 -16.210 2.164 1.00 97.81 276 VAL A CA 1
ATOM 2094 C C . VAL A 1 276 ? 20.704 -17.577 2.545 1.00 97.81 276 VAL A C 1
ATOM 2096 O O . VAL A 1 276 ? 21.900 -17.825 2.381 1.00 97.81 276 VAL A O 1
ATOM 2099 N N . THR A 1 277 ? 19.867 -18.464 3.068 1.00 97.12 277 THR A N 1
ATOM 2100 C CA . THR A 1 277 ? 20.269 -19.793 3.549 1.00 97.12 277 THR A CA 1
ATOM 2101 C C . THR A 1 277 ? 20.189 -20.846 2.451 1.00 97.12 277 THR A C 1
ATOM 2103 O O . THR A 1 277 ? 21.169 -21.562 2.237 1.00 97.12 277 THR A O 1
ATOM 2106 N N . ASP A 1 278 ? 19.085 -20.907 1.697 1.00 97.31 278 ASP A N 1
ATOM 2107 C CA . ASP A 1 278 ? 18.992 -21.834 0.569 1.00 97.31 278 ASP A CA 1
ATOM 2108 C C . ASP A 1 278 ? 19.814 -21.327 -0.624 1.00 97.31 278 ASP A C 1
ATOM 2110 O O . ASP A 1 278 ? 19.586 -20.249 -1.178 1.00 97.31 278 ASP A O 1
ATOM 2114 N N . LYS A 1 279 ? 20.776 -22.145 -1.053 1.00 96.19 279 LYS A N 1
ATOM 2115 C CA . LYS A 1 279 ? 21.616 -21.897 -2.229 1.00 96.19 279 LYS A CA 1
ATOM 2116 C C . LYS A 1 279 ? 21.129 -22.657 -3.467 1.00 96.19 279 LYS A C 1
ATOM 2118 O O . LYS A 1 279 ? 21.805 -22.607 -4.492 1.00 96.19 279 LYS A O 1
ATOM 2123 N N . SER A 1 280 ? 19.987 -23.339 -3.429 1.00 96.88 280 SER A N 1
ATOM 2124 C CA . SER A 1 280 ? 19.387 -23.973 -4.606 1.00 96.88 280 SER A CA 1
ATOM 2125 C C . SER A 1 280 ? 18.891 -22.939 -5.639 1.00 96.88 280 SER A C 1
ATOM 2127 O O . SER A 1 280 ? 18.882 -21.731 -5.391 1.00 96.88 280 SER A O 1
ATOM 2129 N N . LEU A 1 281 ? 18.488 -23.411 -6.822 1.00 94.62 281 LEU A N 1
ATOM 2130 C CA . LEU A 1 281 ? 17.792 -22.612 -7.846 1.00 94.62 281 LEU A CA 1
ATOM 2131 C C . LEU A 1 281 ? 16.379 -23.138 -8.156 1.00 94.62 281 LEU A C 1
ATOM 2133 O O . LEU A 1 281 ? 15.639 -22.501 -8.900 1.00 94.62 281 LEU A O 1
ATOM 2137 N N . ILE A 1 282 ? 16.000 -24.298 -7.614 1.00 96.69 282 ILE A N 1
ATOM 2138 C CA . ILE A 1 282 ? 14.736 -24.977 -7.916 1.00 96.69 282 ILE A CA 1
ATOM 2139 C C . ILE A 1 282 ? 13.822 -24.791 -6.708 1.00 96.69 282 ILE A C 1
ATOM 2141 O O . ILE A 1 282 ? 14.110 -25.329 -5.648 1.00 96.69 282 ILE A O 1
ATOM 2145 N N . TRP A 1 283 ? 12.731 -24.035 -6.873 1.00 96.31 283 TRP A N 1
ATOM 2146 C CA . TRP A 1 283 ? 11.764 -23.744 -5.800 1.00 96.31 283 TRP A CA 1
ATOM 2147 C C . TRP A 1 283 ? 12.355 -23.075 -4.537 1.00 96.31 283 TRP A C 1
ATOM 2149 O O . TRP A 1 283 ? 11.765 -23.145 -3.462 1.00 96.31 283 TRP A O 1
ATOM 2159 N N . ASN A 1 284 ? 13.478 -22.362 -4.678 1.00 97.69 284 ASN A N 1
ATOM 2160 C CA . ASN A 1 284 ? 14.116 -21.595 -3.603 1.00 97.69 284 ASN A CA 1
ATOM 2161 C C . ASN A 1 284 ? 13.228 -20.417 -3.145 1.00 97.69 284 ASN A C 1
ATOM 2163 O O . ASN A 1 284 ? 13.279 -19.326 -3.721 1.00 97.69 284 ASN A O 1
ATOM 2167 N N . SER A 1 285 ? 12.407 -20.631 -2.114 1.00 97.81 285 SER A N 1
ATOM 2168 C CA . SER A 1 285 ? 11.520 -19.599 -1.562 1.00 97.81 285 SER A CA 1
ATOM 2169 C C . SER A 1 285 ? 12.274 -18.505 -0.803 1.00 97.81 285 SER A C 1
ATOM 2171 O O . SER A 1 285 ? 11.852 -17.356 -0.839 1.00 97.81 285 SER A O 1
ATOM 2173 N N . ASP A 1 286 ? 13.409 -18.826 -0.177 1.00 98.00 286 ASP A N 1
ATOM 2174 C CA . ASP A 1 286 ? 14.254 -17.880 0.569 1.00 98.00 286 ASP A CA 1
ATOM 2175 C C . ASP A 1 286 ? 14.791 -16.771 -0.359 1.00 98.00 286 ASP A C 1
ATOM 2177 O O . ASP A 1 286 ? 14.633 -15.576 -0.097 1.00 98.00 286 ASP A O 1
ATOM 2181 N N . LEU A 1 287 ? 15.304 -17.151 -1.534 1.00 97.88 287 LEU A N 1
ATOM 2182 C CA . LEU A 1 287 ? 15.706 -16.220 -2.589 1.00 97.88 287 LEU A CA 1
ATOM 2183 C C . LEU A 1 287 ? 14.532 -15.358 -3.078 1.00 97.88 287 LEU A C 1
ATOM 2185 O O . LEU A 1 287 ? 14.696 -14.146 -3.230 1.00 97.88 287 LEU A O 1
ATOM 2189 N N . ILE A 1 288 ? 13.354 -15.947 -3.311 1.00 98.06 288 ILE A N 1
ATOM 2190 C CA . ILE A 1 288 ? 12.166 -15.202 -3.759 1.00 98.06 288 ILE A CA 1
ATOM 2191 C C . ILE A 1 288 ? 11.720 -14.195 -2.692 1.00 98.06 288 ILE A C 1
ATOM 2193 O O . ILE A 1 288 ? 11.632 -13.006 -2.993 1.00 98.06 288 ILE A O 1
ATOM 2197 N N . GLU A 1 289 ? 11.558 -14.619 -1.437 1.00 98.12 289 GLU A N 1
ATOM 2198 C CA . GLU A 1 289 ? 11.215 -13.741 -0.312 1.00 98.12 289 GLU A CA 1
ATOM 2199 C C . GLU A 1 289 ? 12.258 -12.628 -0.101 1.00 98.12 289 GLU A C 1
ATOM 2201 O O . GLU A 1 289 ? 11.914 -11.515 0.301 1.00 98.12 289 GLU A O 1
ATOM 2206 N N . THR A 1 290 ? 13.532 -12.885 -0.410 1.00 98.31 290 THR A N 1
ATOM 2207 C CA . THR A 1 290 ? 14.614 -11.887 -0.340 1.00 98.31 290 THR A CA 1
ATOM 2208 C C . THR A 1 290 ? 14.532 -10.871 -1.488 1.00 98.31 290 THR A C 1
ATOM 2210 O O . THR A 1 290 ? 14.715 -9.665 -1.284 1.00 98.31 290 THR A O 1
ATOM 2213 N N . LEU A 1 291 ? 14.187 -11.318 -2.699 1.00 97.56 291 LEU A N 1
ATOM 2214 C CA . LEU A 1 291 ? 13.930 -10.448 -3.852 1.00 97.56 291 LEU A CA 1
ATOM 2215 C C . LEU A 1 291 ? 12.651 -9.611 -3.669 1.00 97.56 291 LEU A C 1
ATOM 2217 O O . LEU A 1 291 ? 12.614 -8.453 -4.095 1.00 97.56 291 LEU A O 1
ATOM 2221 N N . GLU A 1 292 ? 11.635 -10.161 -3.005 1.00 98.38 292 GLU A N 1
ATOM 2222 C CA . GLU A 1 292 ? 10.430 -9.451 -2.573 1.00 98.38 292 GLU A CA 1
ATOM 2223 C C . GLU A 1 292 ? 10.728 -8.443 -1.465 1.00 98.38 292 GLU A C 1
ATOM 2225 O O . GLU A 1 292 ? 10.310 -7.291 -1.573 1.00 98.38 292 GLU A O 1
ATOM 2230 N N . MET A 1 293 ? 11.518 -8.813 -0.454 1.00 97.12 293 MET A N 1
ATOM 2231 C CA . MET A 1 293 ? 11.944 -7.910 0.618 1.00 97.12 293 MET A CA 1
ATOM 2232 C C . MET A 1 293 ? 12.652 -6.666 0.063 1.00 97.12 293 MET A C 1
ATOM 2234 O O . MET A 1 293 ? 12.353 -5.544 0.474 1.00 97.12 293 MET A O 1
ATOM 2238 N N . ARG A 1 294 ? 13.497 -6.828 -0.963 1.00 96.69 294 ARG A N 1
ATOM 2239 C CA . ARG A 1 294 ? 14.077 -5.700 -1.710 1.00 96.69 294 ARG A CA 1
ATOM 2240 C C . ARG A 1 294 ? 13.022 -4.790 -2.351 1.00 96.69 294 ARG A C 1
ATOM 2242 O O . ARG A 1 294 ? 13.190 -3.574 -2.372 1.00 96.69 294 ARG A O 1
ATOM 2249 N N . ASN A 1 295 ? 11.957 -5.361 -2.918 1.00 97.38 295 ASN A N 1
ATOM 2250 C CA . ASN A 1 295 ? 10.866 -4.579 -3.507 1.00 97.38 295 ASN A CA 1
ATOM 2251 C C . ASN A 1 295 ? 10.078 -3.827 -2.423 1.00 97.38 295 ASN A C 1
ATOM 2253 O O . ASN A 1 295 ? 9.787 -2.646 -2.605 1.00 97.38 295 ASN A O 1
ATOM 2257 N N . LEU A 1 296 ? 9.785 -4.487 -1.298 1.00 97.94 296 LEU A N 1
ATOM 2258 C CA . LEU A 1 296 ? 9.087 -3.898 -0.155 1.00 97.94 296 LEU A CA 1
ATOM 2259 C C . LEU A 1 296 ? 9.877 -2.732 0.452 1.00 97.94 296 LEU A C 1
ATOM 2261 O O . LEU A 1 296 ? 9.286 -1.685 0.696 1.00 97.94 296 LEU A O 1
ATOM 2265 N N . LEU A 1 297 ? 11.199 -2.868 0.613 1.00 97.62 297 LEU A N 1
ATOM 2266 C CA . LEU A 1 297 ? 12.075 -1.794 1.096 1.00 97.62 297 LEU A CA 1
ATOM 2267 C C . LEU A 1 297 ? 12.019 -0.546 0.208 1.00 97.62 297 LEU A C 1
ATOM 2269 O O . LEU A 1 297 ? 11.767 0.546 0.712 1.00 97.62 297 LEU A O 1
ATOM 2273 N N . THR A 1 298 ? 12.169 -0.706 -1.111 1.00 96.62 298 THR A N 1
ATOM 2274 C CA . THR A 1 298 ? 12.096 0.416 -2.063 1.00 96.62 298 THR A CA 1
ATOM 2275 C C . THR A 1 298 ? 10.725 1.105 -2.057 1.00 96.62 298 THR A C 1
ATOM 2277 O O . THR A 1 298 ? 10.653 2.314 -2.281 1.00 96.62 298 THR A O 1
ATOM 2280 N N . CYS A 1 299 ? 9.637 0.385 -1.767 1.00 97.75 299 CYS A N 1
ATOM 2281 C CA . CYS A 1 299 ? 8.322 0.996 -1.554 1.00 97.75 299 CYS A CA 1
ATOM 2282 C C . CYS A 1 299 ? 8.236 1.705 -0.190 1.00 97.75 299 CYS A C 1
ATOM 2284 O O . CYS A 1 299 ? 7.828 2.862 -0.132 1.00 97.75 299 CYS A O 1
ATOM 2286 N N . ALA A 1 300 ? 8.665 1.051 0.893 1.00 97.69 300 ALA A N 1
ATOM 2287 C CA . ALA A 1 300 ? 8.613 1.568 2.261 1.00 97.69 300 ALA A CA 1
ATOM 2288 C C . ALA A 1 300 ? 9.425 2.861 2.436 1.00 97.69 300 ALA A C 1
ATOM 2290 O O . ALA A 1 300 ? 8.920 3.829 3.006 1.00 97.69 300 ALA A O 1
ATOM 2291 N N . ALA A 1 301 ? 10.645 2.913 1.892 1.00 97.56 301 ALA A N 1
ATOM 2292 C CA . ALA A 1 301 ? 11.500 4.097 1.925 1.00 97.56 301 ALA A CA 1
ATOM 2293 C C . ALA A 1 301 ? 10.843 5.288 1.206 1.00 97.56 301 ALA A C 1
ATOM 2295 O O . ALA A 1 301 ? 10.860 6.414 1.707 1.00 97.56 301 ALA A O 1
ATOM 2296 N N . GLN A 1 302 ? 10.190 5.035 0.066 1.00 97.88 302 GLN A N 1
ATOM 2297 C CA . GLN A 1 302 ? 9.486 6.062 -0.703 1.00 97.88 302 GLN A CA 1
ATOM 2298 C C . GLN A 1 302 ? 8.181 6.520 -0.040 1.00 97.88 302 GLN A C 1
ATOM 2300 O O . GLN A 1 302 ? 7.935 7.723 0.024 1.00 97.88 302 GLN A O 1
ATOM 2305 N N . THR A 1 303 ? 7.400 5.611 0.550 1.00 98.19 303 THR A N 1
ATOM 2306 C CA . THR A 1 303 ? 6.234 5.956 1.382 1.00 98.19 303 THR A CA 1
ATOM 2307 C C . THR A 1 303 ? 6.631 6.805 2.592 1.00 98.19 303 THR A C 1
ATOM 2309 O O . THR A 1 303 ? 6.002 7.833 2.847 1.00 98.19 303 THR A O 1
ATOM 2312 N N . ALA A 1 304 ? 7.685 6.420 3.320 1.00 97.19 304 ALA A N 1
ATOM 2313 C CA . ALA A 1 304 ? 8.158 7.156 4.492 1.00 97.19 304 ALA A CA 1
ATOM 2314 C C . ALA A 1 304 ? 8.686 8.551 4.119 1.00 97.19 304 ALA A C 1
ATOM 2316 O O . ALA A 1 304 ? 8.323 9.540 4.758 1.00 97.19 304 ALA A O 1
ATOM 2317 N N . LYS A 1 305 ? 9.485 8.659 3.047 1.00 97.00 305 LYS A N 1
ATOM 2318 C CA . LYS A 1 305 ? 10.042 9.946 2.612 1.00 97.00 305 LYS A CA 1
ATOM 2319 C C . LYS A 1 305 ? 8.985 10.873 2.005 1.00 97.00 305 LYS A C 1
ATOM 2321 O O . LYS A 1 305 ? 8.968 12.053 2.342 1.00 97.00 305 LYS A O 1
ATOM 2326 N N . GLY A 1 306 ? 8.059 10.352 1.196 1.00 97.00 306 GLY A N 1
ATOM 2327 C CA . GLY A 1 306 ? 6.905 11.119 0.712 1.00 97.00 306 GLY A CA 1
ATOM 2328 C C . GLY A 1 306 ? 6.057 11.668 1.865 1.00 97.00 306 GLY A C 1
ATOM 2329 O O . GLY A 1 306 ? 5.649 12.828 1.842 1.00 97.00 306 GLY A O 1
ATOM 2330 N N . ALA A 1 307 ? 5.867 10.873 2.925 1.00 97.19 307 ALA A N 1
ATOM 2331 C CA . ALA A 1 307 ? 5.130 11.306 4.106 1.00 97.19 307 ALA A CA 1
ATOM 2332 C C . ALA A 1 307 ? 5.878 12.384 4.917 1.00 97.19 307 ALA A C 1
ATOM 2334 O O . ALA A 1 307 ? 5.239 13.295 5.439 1.00 97.19 307 ALA A O 1
ATOM 2335 N N . GLN A 1 308 ? 7.211 12.320 4.999 1.00 96.56 308 GLN A N 1
ATOM 2336 C CA . GLN A 1 308 ? 8.030 13.351 5.652 1.00 96.56 308 GLN A CA 1
ATOM 2337 C C . GLN A 1 308 ? 7.931 14.711 4.932 1.00 96.56 308 GLN A C 1
ATOM 2339 O O . GLN A 1 308 ? 7.798 15.744 5.590 1.00 96.56 308 GLN A O 1
ATOM 2344 N N . GLU A 1 309 ? 7.957 14.719 3.594 1.00 95.94 309 GLU A N 1
ATOM 2345 C CA . GLU A 1 309 ? 7.912 15.958 2.799 1.00 95.94 309 GLU A CA 1
ATOM 2346 C C . GLU A 1 309 ? 6.504 16.567 2.660 1.00 95.94 309 GLU A C 1
ATOM 2348 O O . GLU A 1 309 ? 6.379 17.786 2.497 1.00 95.94 309 GLU A O 1
ATOM 2353 N N . ARG A 1 310 ? 5.426 15.769 2.732 1.00 96.75 310 ARG A N 1
ATOM 2354 C CA . ARG A 1 310 ? 4.054 16.303 2.714 1.00 96.75 310 ARG A CA 1
ATOM 2355 C C . ARG A 1 310 ? 3.686 16.878 4.087 1.00 96.75 310 ARG A C 1
ATOM 2357 O O . ARG A 1 310 ? 3.441 16.150 5.043 1.00 96.75 310 ARG A O 1
ATOM 2364 N N . LYS A 1 311 ? 3.657 18.210 4.180 1.00 96.62 311 LYS A N 1
ATOM 2365 C CA . LYS A 1 311 ? 3.398 18.977 5.415 1.00 96.62 311 LYS A CA 1
ATOM 2366 C C . LYS A 1 311 ? 2.016 19.631 5.381 1.00 96.62 311 LYS A C 1
ATOM 2368 O O . LYS A 1 311 ? 1.873 20.847 5.454 1.00 96.62 311 LYS A O 1
ATOM 2373 N N . GLU A 1 312 ? 1.013 18.773 5.226 1.00 96.38 312 GLU A N 1
ATOM 2374 C CA . GLU A 1 312 ? -0.427 19.052 5.290 1.00 96.38 312 GLU A CA 1
ATOM 2375 C C . GLU A 1 312 ? -1.167 17.789 5.770 1.00 96.38 312 GLU A C 1
ATOM 2377 O O . GLU A 1 312 ? -0.561 16.722 5.875 1.00 96.38 312 GLU A O 1
ATOM 2382 N N . SER A 1 313 ? -2.486 17.866 5.952 1.00 94.94 313 SER A N 1
ATOM 2383 C CA . SER A 1 313 ? -3.359 16.691 6.072 1.00 94.94 313 SER A CA 1
ATOM 2384 C C . SER A 1 313 ? -4.333 16.599 4.898 1.00 94.94 313 SER A C 1
ATOM 2386 O O . SER A 1 313 ? -5.087 17.529 4.604 1.00 94.94 313 SER A O 1
ATOM 2388 N N . ARG A 1 314 ? -4.359 15.443 4.226 1.00 94.38 314 ARG A N 1
ATOM 2389 C CA . ARG A 1 314 ? -5.222 15.176 3.069 1.00 94.38 314 ARG A CA 1
ATOM 2390 C C . ARG A 1 314 ? -5.564 13.685 2.982 1.00 94.38 314 ARG A C 1
ATOM 2392 O O . ARG A 1 314 ? -4.689 12.843 2.805 1.00 94.38 314 ARG A O 1
ATOM 2399 N N . GLY A 1 315 ? -6.854 13.352 3.052 1.00 92.56 315 GLY A N 1
ATOM 2400 C CA . GLY A 1 315 ? -7.336 11.972 2.909 1.00 92.56 315 GLY A CA 1
ATOM 2401 C C . GLY A 1 315 ? -6.741 11.027 3.958 1.00 92.56 315 GLY A C 1
ATOM 2402 O O . GLY A 1 315 ? -6.905 11.255 5.156 1.00 92.56 315 GLY A O 1
ATOM 2403 N N . SER A 1 316 ? -6.062 9.962 3.519 1.00 92.62 316 SER A N 1
ATOM 2404 C CA . SER A 1 316 ? -5.414 9.001 4.423 1.00 92.62 316 SER A CA 1
ATOM 2405 C C . SER A 1 316 ? -4.047 9.450 4.957 1.00 92.62 316 SER A C 1
ATOM 2407 O O . SER A 1 316 ? -3.558 8.861 5.918 1.00 92.62 316 SER A O 1
ATOM 2409 N N . HIS A 1 317 ? -3.441 10.498 4.388 1.00 95.31 317 HIS A N 1
ATOM 2410 C CA . HIS A 1 317 ? -2.265 11.146 4.965 1.00 95.31 317 HIS A CA 1
ATOM 2411 C C . HIS A 1 317 ? -2.737 12.197 5.980 1.00 95.31 317 HIS A C 1
ATOM 2413 O O . HIS A 1 317 ? -3.248 13.248 5.594 1.00 95.31 317 HIS A O 1
ATOM 2419 N N . ALA A 1 318 ? -2.588 11.911 7.273 1.00 92.25 318 ALA A N 1
ATOM 2420 C CA . ALA A 1 318 ? -2.975 12.812 8.355 1.00 92.25 318 ALA A CA 1
ATOM 2421 C C . ALA A 1 318 ? -1.798 13.073 9.300 1.00 92.25 318 ALA A C 1
ATOM 2423 O O . ALA A 1 318 ? -1.153 12.132 9.769 1.00 92.25 318 ALA A O 1
ATOM 2424 N N . ARG A 1 319 ? -1.542 14.352 9.578 1.00 94.06 319 ARG A N 1
ATOM 2425 C CA . ARG A 1 319 ? -0.435 14.837 10.400 1.00 94.06 319 ARG A CA 1
ATOM 2426 C C . ARG A 1 319 ? -0.949 15.658 11.576 1.00 94.06 319 ARG A C 1
ATOM 2428 O O . ARG A 1 319 ? -1.698 16.610 11.384 1.00 94.06 319 ARG A O 1
ATOM 2435 N N . GLU A 1 320 ? -0.539 15.302 12.792 1.00 89.94 320 GLU A N 1
ATOM 2436 C CA . GLU A 1 320 ? -0.997 15.990 14.015 1.00 89.94 320 GLU A CA 1
ATOM 2437 C C . GLU A 1 320 ? -0.360 17.382 14.168 1.00 89.94 320 GLU A C 1
ATOM 2439 O O . GLU A 1 320 ? -0.922 18.255 14.820 1.00 89.94 320 GLU A O 1
ATOM 2444 N N . ASP A 1 321 ? 0.788 17.599 13.521 1.00 94.12 321 ASP A N 1
ATOM 2445 C CA . ASP A 1 321 ? 1.514 18.870 13.447 1.00 94.12 321 ASP A CA 1
ATOM 2446 C C . ASP A 1 321 ? 1.151 19.730 12.218 1.00 94.12 321 ASP A C 1
ATOM 2448 O O . ASP A 1 321 ? 1.497 20.909 12.169 1.00 94.12 321 ASP A O 1
ATOM 2452 N N . PHE A 1 322 ? 0.405 19.173 11.258 1.00 94.94 322 PHE A N 1
ATOM 2453 C CA . PHE A 1 322 ? -0.119 19.871 10.078 1.00 94.94 322 PHE A CA 1
ATOM 2454 C C . PHE A 1 322 ? -1.562 19.410 9.802 1.00 94.94 322 PHE A C 1
ATOM 2456 O O . PHE A 1 322 ? -1.823 18.678 8.847 1.00 94.94 322 PHE A O 1
ATOM 2463 N N . THR A 1 323 ? -2.505 19.803 10.667 1.00 92.75 323 THR A N 1
ATOM 2464 C CA . THR A 1 323 ? -3.900 19.304 10.668 1.00 92.75 323 THR A CA 1
ATOM 2465 C C . THR A 1 323 ? -4.735 19.740 9.467 1.00 92.75 323 THR A C 1
ATOM 2467 O O . THR A 1 323 ? -5.709 19.072 9.122 1.00 92.75 323 THR A O 1
ATOM 2470 N N . GLU A 1 324 ? -4.367 20.853 8.832 1.00 94.00 324 GLU A N 1
ATOM 2471 C CA . GLU A 1 324 ? -5.142 21.467 7.756 1.00 94.00 324 GLU A CA 1
ATOM 2472 C C . GLU A 1 324 ? -4.718 20.988 6.364 1.00 94.00 324 GLU A C 1
ATOM 2474 O O . GLU A 1 324 ? -3.590 20.541 6.138 1.00 94.00 324 GLU A O 1
ATOM 2479 N N . ARG A 1 325 ? -5.640 21.124 5.406 1.00 95.56 325 ARG A N 1
ATOM 2480 C CA . ARG A 1 325 ? -5.396 20.860 3.985 1.00 95.56 325 ARG A CA 1
ATOM 2481 C C . ARG A 1 325 ? -4.867 22.121 3.307 1.00 95.56 325 ARG A C 1
ATOM 2483 O O . ARG A 1 325 ? -5.579 23.122 3.243 1.00 95.56 325 ARG A O 1
ATOM 2490 N N . ASP A 1 326 ? -3.664 22.061 2.746 1.00 95.00 326 ASP A N 1
ATOM 2491 C CA . ASP A 1 326 ? -3.011 23.210 2.108 1.00 95.00 326 ASP A CA 1
ATOM 2492 C C . ASP A 1 326 ? -3.095 23.079 0.580 1.00 95.00 326 ASP A C 1
ATOM 2494 O O . ASP A 1 326 ? -2.263 22.458 -0.089 1.00 95.00 326 ASP A O 1
ATOM 2498 N N . ASP A 1 327 ? -4.156 23.649 0.007 1.00 94.06 327 ASP A N 1
ATOM 2499 C CA . ASP A 1 327 ? -4.373 23.626 -1.441 1.00 94.06 327 ASP A CA 1
ATOM 2500 C C . ASP A 1 327 ? -3.466 24.597 -2.221 1.00 94.06 327 ASP A C 1
ATOM 2502 O O . ASP A 1 327 ? -3.325 24.436 -3.432 1.00 94.06 327 ASP A O 1
ATOM 2506 N N . GLU A 1 328 ? -2.809 25.561 -1.565 1.00 92.31 328 GLU A N 1
ATOM 2507 C CA . GLU A 1 328 ? -1.852 26.460 -2.226 1.00 92.31 328 GLU A CA 1
ATOM 2508 C C . GLU A 1 328 ? -0.512 25.754 -2.471 1.00 92.31 328 GLU A C 1
ATOM 2510 O O . GLU A 1 328 ? 0.069 25.847 -3.557 1.00 92.31 328 GLU A O 1
ATOM 2515 N N . ARG A 1 329 ? -0.013 25.025 -1.465 1.00 90.50 329 ARG A N 1
ATOM 2516 C CA . ARG A 1 329 ? 1.322 24.414 -1.489 1.00 90.50 329 ARG A CA 1
ATOM 2517 C C . ARG A 1 329 ? 1.329 22.930 -1.810 1.00 90.50 329 ARG A C 1
ATOM 2519 O O . ARG A 1 329 ? 2.385 22.452 -2.225 1.00 90.50 329 ARG A O 1
ATOM 2526 N N . PHE A 1 330 ? 0.211 22.213 -1.661 1.00 94.75 330 PHE A N 1
ATOM 2527 C CA . PHE A 1 330 ? 0.169 20.747 -1.763 1.00 94.75 330 PHE A CA 1
ATOM 2528 C C . PHE A 1 330 ? -0.961 20.164 -2.648 1.00 94.75 330 PHE A C 1
ATOM 2530 O O . PHE A 1 330 ? -1.055 18.939 -2.757 1.00 94.75 330 PHE A O 1
ATOM 2537 N N . LEU A 1 331 ? -1.742 20.978 -3.384 1.00 95.44 331 LEU A N 1
ATOM 2538 C CA . LEU A 1 331 ? -2.680 20.501 -4.429 1.00 95.44 331 LEU A CA 1
ATOM 2539 C C . LEU A 1 331 ? -1.947 20.041 -5.713 1.00 95.44 331 LEU A C 1
ATOM 2541 O O . LEU A 1 331 ? -2.016 20.656 -6.782 1.00 95.44 331 LEU A O 1
ATOM 2545 N N . LYS A 1 332 ? -1.182 18.962 -5.559 1.00 93.69 332 LYS A N 1
ATOM 2546 C CA . LYS A 1 332 ? -0.319 18.312 -6.552 1.00 93.69 332 LYS A CA 1
ATOM 2547 C C . LYS A 1 332 ? 0.131 16.956 -6.023 1.00 93.69 332 LYS A C 1
ATOM 2549 O O . LYS A 1 332 ? 0.214 16.756 -4.807 1.00 93.69 332 LYS A O 1
ATOM 2554 N N . HIS A 1 333 ? 0.468 16.061 -6.939 1.00 95.75 333 HIS A N 1
ATOM 2555 C CA . HIS A 1 333 ? 1.018 14.756 -6.603 1.00 95.75 333 HIS A CA 1
ATOM 2556 C C . HIS A 1 333 ? 2.415 14.867 -5.974 1.00 95.75 333 HIS A C 1
ATOM 2558 O O . HIS A 1 333 ? 3.166 15.806 -6.258 1.00 95.75 333 HIS A O 1
ATOM 2564 N N . SER A 1 334 ? 2.765 13.909 -5.123 1.00 96.19 334 SER A N 1
ATOM 2565 C CA . SER A 1 334 ? 4.146 13.697 -4.672 1.00 96.19 334 SER A CA 1
ATOM 2566 C C . SER A 1 334 ? 4.855 12.754 -5.630 1.00 96.19 334 SER A C 1
ATOM 2568 O O . SER A 1 334 ? 4.252 11.791 -6.085 1.00 96.19 334 SER A O 1
ATOM 2570 N N . LEU A 1 335 ? 6.131 13.001 -5.916 1.00 97.00 335 LEU A N 1
ATOM 2571 C CA . LEU A 1 335 ? 6.967 12.157 -6.766 1.00 97.00 335 LEU A CA 1
ATOM 2572 C C . LEU A 1 335 ? 8.230 11.747 -6.012 1.00 97.00 335 LEU A C 1
ATOM 2574 O O . LEU A 1 335 ? 8.886 12.587 -5.388 1.00 97.00 335 LEU A O 1
ATOM 2578 N N . THR A 1 336 ? 8.579 10.466 -6.082 1.00 96.50 336 THR A N 1
ATOM 2579 C CA . THR A 1 336 ? 9.753 9.886 -5.423 1.00 96.50 336 THR A CA 1
ATOM 2580 C C . THR A 1 336 ? 10.604 9.081 -6.402 1.00 96.50 336 THR A C 1
ATOM 2582 O O . THR A 1 336 ? 10.077 8.423 -7.297 1.00 96.50 336 THR A O 1
ATOM 2585 N N . TRP A 1 337 ? 11.925 9.113 -6.219 1.00 95.88 337 TRP A N 1
ATOM 2586 C CA . TRP A 1 337 ? 12.892 8.342 -7.002 1.00 95.88 337 TRP A CA 1
ATOM 2587 C C . TRP A 1 337 ? 13.898 7.648 -6.078 1.00 95.88 337 TRP A C 1
ATOM 2589 O O . TRP A 1 337 ? 14.518 8.307 -5.239 1.00 95.88 337 TRP A O 1
ATOM 2599 N N . GLN A 1 338 ? 14.116 6.351 -6.300 1.00 94.69 338 GLN A N 1
ATOM 2600 C CA . GLN A 1 338 ? 15.193 5.563 -5.698 1.00 94.69 338 GLN A CA 1
ATOM 2601 C C . GLN A 1 338 ? 15.655 4.494 -6.704 1.00 94.69 338 GLN A C 1
ATOM 2603 O O . GLN A 1 338 ? 14.881 3.604 -7.056 1.00 94.69 338 GLN A O 1
ATOM 2608 N N . ASN A 1 339 ? 16.895 4.583 -7.196 1.00 88.38 339 ASN A N 1
ATOM 2609 C CA . ASN A 1 339 ? 17.379 3.692 -8.254 1.00 88.38 339 ASN A CA 1
ATOM 2610 C C . ASN A 1 339 ? 17.934 2.385 -7.659 1.00 88.38 339 ASN A C 1
ATOM 2612 O O . ASN A 1 339 ? 17.535 1.293 -8.063 1.00 88.38 339 ASN A O 1
ATOM 2616 N N . GLY A 1 340 ? 18.825 2.493 -6.676 1.00 87.06 340 GLY A N 1
ATOM 2617 C CA . GLY A 1 340 ? 19.377 1.384 -5.902 1.00 87.06 340 GLY A CA 1
ATOM 2618 C C . GLY A 1 340 ? 18.809 1.310 -4.483 1.00 87.06 340 GLY A C 1
ATOM 2619 O O . GLY A 1 340 ? 18.476 2.319 -3.867 1.00 87.06 340 GLY A O 1
ATOM 2620 N N . THR A 1 341 ? 18.728 0.103 -3.923 1.00 85.12 341 THR A N 1
ATOM 2621 C CA . THR A 1 341 ? 18.367 -0.088 -2.508 1.00 85.12 341 THR A CA 1
ATOM 2622 C C . THR A 1 341 ? 19.418 0.562 -1.599 1.00 85.12 341 THR A C 1
ATOM 2624 O O . THR A 1 341 ? 20.628 0.485 -1.861 1.00 85.12 341 THR A O 1
ATOM 2627 N N . ALA A 1 342 ? 18.948 1.207 -0.531 1.00 88.25 342 ALA A N 1
ATOM 2628 C CA . ALA A 1 342 ? 19.735 2.035 0.382 1.00 88.25 342 ALA A CA 1
ATOM 2629 C C . ALA A 1 342 ? 20.445 3.242 -0.274 1.00 88.25 342 ALA A C 1
ATOM 2631 O O . ALA A 1 342 ? 21.452 3.727 0.245 1.00 88.25 342 ALA A O 1
ATOM 2632 N N . GLU A 1 343 ? 19.951 3.720 -1.420 1.00 91.38 343 GLU A N 1
ATOM 2633 C CA . GLU A 1 343 ? 20.225 5.079 -1.905 1.00 91.38 343 GLU A CA 1
ATOM 2634 C C . GLU A 1 343 ? 19.226 6.073 -1.301 1.00 91.38 343 GLU A C 1
ATOM 2636 O O . GLU A 1 343 ? 18.086 5.711 -0.993 1.00 91.38 343 GLU A O 1
ATOM 2641 N N . ASP A 1 344 ? 19.637 7.336 -1.170 1.00 89.81 344 ASP A N 1
ATOM 2642 C CA . ASP A 1 344 ? 18.762 8.399 -0.677 1.00 89.81 344 ASP A CA 1
ATOM 2643 C C . ASP A 1 344 ? 17.559 8.612 -1.599 1.00 89.81 344 ASP A C 1
ATOM 2645 O O . ASP A 1 344 ? 17.687 8.967 -2.776 1.00 89.81 344 ASP A O 1
ATOM 2649 N N . VAL A 1 345 ? 16.364 8.447 -1.029 1.00 93.31 345 VAL A N 1
ATOM 2650 C CA . VAL A 1 345 ? 15.110 8.736 -1.720 1.00 93.31 345 VAL A CA 1
ATOM 2651 C C . VAL A 1 345 ? 15.018 10.233 -1.993 1.00 93.31 345 VAL A C 1
ATOM 2653 O O . VAL A 1 345 ? 14.835 11.049 -1.085 1.00 93.31 345 VAL A O 1
ATOM 2656 N N . ARG A 1 346 ? 15.068 10.596 -3.274 1.00 91.31 346 ARG A N 1
ATOM 2657 C CA . ARG A 1 346 ? 14.764 11.955 -3.724 1.00 91.31 346 ARG A CA 1
ATOM 2658 C C . ARG A 1 346 ? 13.251 12.092 -3.809 1.00 91.31 346 ARG A C 1
ATOM 2660 O O . ARG A 1 346 ? 12.613 11.328 -4.528 1.00 91.31 346 ARG A O 1
ATOM 2667 N N . ALA A 1 347 ? 12.688 13.064 -3.102 1.00 87.31 347 ALA A N 1
ATOM 2668 C CA . ALA A 1 347 ? 11.265 13.378 -3.135 1.00 87.31 347 ALA A CA 1
ATOM 2669 C C . ALA A 1 347 ? 11.047 14.813 -3.629 1.00 87.31 347 ALA A C 1
ATOM 2671 O O . ALA A 1 347 ? 11.830 15.714 -3.322 1.00 87.31 347 ALA A O 1
ATOM 2672 N N . LYS A 1 348 ? 9.987 15.029 -4.410 1.00 84.94 348 LYS A N 1
ATOM 2673 C CA . LYS A 1 348 ? 9.582 16.347 -4.904 1.00 84.94 348 LYS A CA 1
ATOM 2674 C C . LYS A 1 348 ? 8.067 16.401 -5.060 1.00 84.94 348 LYS A C 1
ATOM 2676 O O . LYS A 1 348 ? 7.454 15.471 -5.570 1.00 84.94 348 LYS A O 1
ATOM 2681 N N . LEU A 1 349 ? 7.463 17.526 -4.698 1.00 76.19 349 LEU A N 1
ATOM 2682 C CA . LEU A 1 349 ? 6.080 17.818 -5.072 1.00 76.19 349 LEU A CA 1
ATOM 2683 C C . LEU A 1 349 ? 6.030 18.169 -6.573 1.00 76.19 349 LEU A C 1
ATOM 2685 O O . LEU A 1 349 ? 6.847 18.968 -7.040 1.00 76.19 349 LEU A O 1
ATOM 2689 N N . GLY A 1 350 ? 5.090 17.583 -7.315 1.00 62.25 350 GLY A N 1
ATOM 2690 C CA . GLY A 1 350 ? 4.940 17.744 -8.766 1.00 62.25 350 GLY A CA 1
ATOM 2691 C C . GLY A 1 350 ? 4.513 19.150 -9.215 1.00 62.25 350 GLY A C 1
ATOM 2692 O O . GLY A 1 350 ? 4.575 20.125 -8.462 1.00 62.25 350 GLY A O 1
ATOM 2693 N N . MET A 1 351 ? 4.061 19.283 -10.463 1.00 59.00 351 MET A N 1
ATOM 2694 C CA . MET A 1 351 ? 3.451 20.541 -10.908 1.00 59.00 351 MET A CA 1
ATOM 2695 C C . MET A 1 351 ? 2.074 20.730 -10.253 1.00 59.00 351 MET A C 1
ATOM 2697 O O . MET A 1 351 ? 1.359 19.762 -10.001 1.00 59.00 351 MET A O 1
ATOM 2701 N N . ALA A 1 352 ? 1.705 21.978 -9.954 1.00 52.56 352 ALA A N 1
ATOM 2702 C CA . ALA A 1 352 ? 0.359 22.297 -9.479 1.00 52.56 352 ALA A CA 1
ATOM 2703 C C . ALA A 1 352 ? -0.675 21.959 -10.561 1.00 52.56 352 ALA A C 1
ATOM 2705 O O . ALA A 1 352 ? -0.442 22.238 -11.739 1.00 52.56 352 ALA A O 1
ATOM 2706 N N . TRP A 1 353 ? -1.823 21.398 -10.167 1.00 40.16 353 TRP A N 1
ATOM 2707 C CA . TRP A 1 353 ? -2.910 21.095 -11.105 1.00 40.16 353 TRP A CA 1
ATOM 2708 C C . TRP A 1 353 ? -3.314 22.389 -11.841 1.00 40.16 353 TRP A C 1
ATOM 2710 O O . TRP A 1 353 ? -3.673 23.353 -11.162 1.00 40.16 353 TRP A O 1
ATOM 2720 N N . PRO A 1 354 ? -3.323 22.452 -13.192 1.00 37.25 354 PRO A N 1
ATOM 2721 C CA . PRO A 1 354 ? -3.665 23.668 -13.954 1.00 37.25 354 PRO A CA 1
ATOM 2722 C C . PRO A 1 354 ? -5.083 24.251 -13.741 1.00 37.25 354 PRO A C 1
ATOM 2724 O O . PRO A 1 354 ? -5.463 25.195 -14.428 1.00 37.25 354 PRO A O 1
ATOM 2727 N N . GLY A 1 355 ? -5.873 23.722 -12.800 1.00 33.41 355 GLY A N 1
ATOM 2728 C CA . GLY A 1 355 ? -7.106 24.340 -12.299 1.00 33.41 355 GLY A CA 1
ATOM 2729 C C . GLY A 1 355 ? -6.928 25.251 -11.072 1.00 33.41 355 GLY A C 1
ATOM 2730 O O . GLY A 1 355 ? -7.910 25.861 -10.651 1.00 33.41 355 GLY A O 1
ATOM 2731 N N . SER A 1 356 ? -5.723 25.350 -10.492 1.00 35.25 356 SER A N 1
ATOM 2732 C CA . SER A 1 356 ? -5.444 26.149 -9.282 1.00 35.25 356 SER A CA 1
ATOM 2733 C C . SER A 1 356 ? -5.594 27.663 -9.496 1.00 35.25 356 SER A C 1
ATOM 2735 O O . SER A 1 356 ? -5.991 28.382 -8.580 1.00 35.25 356 SER A O 1
ATOM 2737 N N . SER A 1 357 ? -5.393 28.155 -10.721 1.00 33.12 357 SER A N 1
ATOM 2738 C CA . SER A 1 357 ? -5.870 29.469 -11.162 1.00 33.12 357 SER A CA 1
ATOM 2739 C C . SER A 1 357 ? -7.377 29.397 -11.459 1.00 33.12 357 SER A C 1
ATOM 2741 O O . SER A 1 357 ? -7.824 29.075 -12.560 1.00 33.12 357 SER A O 1
ATOM 2743 N N . GLY A 1 358 ? -8.183 29.660 -10.426 1.00 35.53 358 GLY A N 1
ATOM 2744 C CA . GLY A 1 358 ? -9.607 29.314 -10.384 1.00 35.53 358 GLY A CA 1
ATOM 2745 C C . GLY A 1 358 ? -10.476 29.864 -11.525 1.00 35.53 358 GLY A C 1
ATOM 2746 O O . GLY A 1 358 ? -10.864 31.033 -11.522 1.00 35.53 358 GLY A O 1
ATOM 2747 N N . CYS A 1 359 ? -10.889 28.979 -12.441 1.00 31.61 359 CYS A N 1
ATOM 2748 C CA . CYS A 1 359 ? -11.861 29.289 -13.500 1.00 31.61 359 CYS A CA 1
ATOM 2749 C C . CYS A 1 359 ? -12.967 28.222 -13.668 1.00 31.61 359 CYS A C 1
ATOM 2751 O O . CYS A 1 359 ? -14.144 28.562 -13.806 1.00 31.61 359 CYS A O 1
ATOM 2753 N N . TRP A 1 360 ? -12.630 26.929 -13.573 1.00 26.80 360 TRP A N 1
ATOM 2754 C CA . TRP A 1 360 ? -13.541 25.823 -13.927 1.00 26.80 360 TRP A CA 1
ATOM 2755 C C . TRP A 1 360 ? -14.858 25.760 -13.134 1.00 26.80 360 TRP A C 1
ATOM 2757 O O . TRP A 1 360 ? -15.884 25.368 -13.690 1.00 26.80 360 TRP A O 1
ATOM 2767 N N . LEU A 1 361 ? -14.885 26.215 -11.876 1.00 27.58 361 LEU A N 1
ATOM 2768 C CA . LEU A 1 361 ? -16.099 26.173 -11.048 1.00 27.58 361 LEU A CA 1
ATOM 2769 C C . LEU A 1 361 ? -17.202 27.161 -11.498 1.00 27.58 361 LEU A C 1
ATOM 2771 O O . LEU A 1 361 ? -18.335 27.060 -11.033 1.00 27.58 361 LEU A O 1
ATOM 2775 N N . LYS A 1 362 ? -16.911 28.102 -12.413 1.00 27.53 362 LYS A N 1
ATOM 2776 C CA . LYS A 1 362 ? -17.891 29.087 -12.919 1.00 27.53 362 LYS A CA 1
ATOM 2777 C C . LYS A 1 362 ? -18.699 28.622 -14.138 1.00 27.53 362 LYS A C 1
ATOM 2779 O O . LYS A 1 362 ? -19.703 29.252 -14.459 1.00 27.53 362 LYS A O 1
ATOM 2784 N N . HIS A 1 363 ? -18.308 27.537 -14.814 1.00 30.06 363 HIS A N 1
ATOM 2785 C CA . HIS A 1 363 ? -18.962 27.119 -16.066 1.00 30.06 363 HIS A CA 1
ATOM 2786 C C . HIS A 1 363 ? -20.127 26.129 -15.908 1.00 30.06 363 HIS A C 1
ATOM 2788 O O . HIS A 1 363 ? -20.878 25.937 -16.862 1.00 30.06 363 HIS A O 1
ATOM 2794 N N . ILE A 1 364 ? -20.336 25.554 -14.718 1.00 33.31 364 ILE A N 1
ATOM 2795 C CA . ILE A 1 364 ? -21.440 24.608 -14.455 1.00 33.31 364 ILE A CA 1
ATOM 2796 C C . ILE A 1 364 ? -22.693 25.311 -13.889 1.00 33.31 364 ILE A C 1
ATOM 2798 O O . ILE A 1 364 ? -23.803 24.807 -14.035 1.00 33.31 364 ILE A O 1
ATOM 2802 N N . THR A 1 365 ? -22.557 26.504 -13.300 1.00 29.83 365 THR A N 1
ATOM 2803 C CA . THR A 1 365 ? -23.664 27.226 -12.638 1.00 29.83 365 THR A CA 1
ATOM 2804 C C . THR A 1 365 ? -24.423 28.216 -13.531 1.00 29.83 365 THR A C 1
ATOM 2806 O O . THR A 1 365 ? -25.569 28.531 -13.225 1.00 29.83 365 THR A O 1
ATOM 2809 N N . ASN A 1 366 ? -23.851 28.655 -14.660 1.00 27.83 366 ASN A N 1
ATOM 2810 C CA . ASN A 1 366 ? -24.438 29.663 -15.563 1.00 27.83 366 ASN A CA 1
ATOM 2811 C C . ASN A 1 366 ? -24.923 29.090 -16.917 1.00 27.83 366 ASN A C 1
ATOM 2813 O O . ASN A 1 366 ? -24.683 29.669 -17.976 1.00 27.83 366 ASN A O 1
ATOM 2817 N N . ARG A 1 367 ? -25.629 27.949 -16.900 1.00 29.55 367 ARG A N 1
ATOM 2818 C CA . ARG A 1 367 ? -26.409 27.438 -18.056 1.00 29.55 367 ARG A CA 1
ATOM 2819 C C . ARG A 1 367 ? -27.863 27.080 -17.709 1.00 29.55 367 ARG A C 1
ATOM 2821 O O . ARG A 1 367 ? -28.451 26.160 -18.267 1.00 29.55 367 ARG A O 1
ATOM 2828 N N . ALA A 1 368 ? -28.460 27.867 -16.819 1.00 31.36 368 ALA A N 1
ATOM 2829 C CA . ALA A 1 368 ? -29.907 27.967 -16.663 1.00 31.36 368 ALA A CA 1
ATOM 2830 C C . ALA A 1 368 ? -30.320 29.450 -16.692 1.00 31.36 368 ALA A C 1
ATOM 2832 O O . ALA A 1 368 ? -29.599 30.281 -16.142 1.00 31.36 368 ALA A O 1
ATOM 2833 N N . HIS A 1 369 ? -31.507 29.720 -17.252 1.00 29.09 369 HIS A N 1
ATOM 2834 C CA . HIS A 1 369 ? -32.151 31.023 -17.521 1.00 29.09 369 HIS A CA 1
ATOM 2835 C C . HIS A 1 369 ? -31.881 31.684 -18.895 1.00 29.09 369 HIS A C 1
ATOM 2837 O O . HIS A 1 369 ? -30.749 31.783 -19.355 1.00 29.09 369 HIS A O 1
ATOM 2843 N N . SER A 1 370 ? -33.002 32.158 -19.466 1.00 24.92 370 SER A N 1
ATOM 2844 C CA . SER A 1 370 ? -33.244 32.987 -20.670 1.00 24.92 370 SER A CA 1
ATOM 2845 C C . SER A 1 370 ? -32.826 32.476 -22.074 1.00 24.92 370 SER A C 1
ATOM 2847 O O . SER A 1 370 ? -31.937 31.636 -22.190 1.00 24.92 370 SER A O 1
ATOM 2849 N N . PRO A 1 371 ? -33.533 32.900 -23.157 1.00 29.56 371 PRO A N 1
ATOM 2850 C CA . PRO A 1 371 ? -33.630 32.091 -24.378 1.00 29.56 371 PRO A CA 1
ATOM 2851 C C . PRO A 1 371 ? -33.135 32.749 -25.687 1.00 29.56 371 PRO A C 1
ATOM 2853 O O . PRO A 1 371 ? -33.078 33.966 -25.822 1.00 29.56 371 PRO A O 1
ATOM 2856 N N . SER A 1 372 ? -32.887 31.882 -26.676 1.00 28.80 372 SER A N 1
ATOM 2857 C CA . SER A 1 372 ? -33.022 32.082 -28.135 1.00 28.80 372 SER A CA 1
ATOM 2858 C C . SER A 1 372 ? -32.662 33.442 -28.763 1.00 28.80 372 SER A C 1
ATOM 2860 O O . SER A 1 372 ? -33.454 34.384 -28.752 1.00 28.80 372 SER A O 1
ATOM 2862 N N . THR A 1 373 ? -31.571 33.472 -29.531 1.00 25.28 373 THR A N 1
ATOM 2863 C CA . THR A 1 373 ? -31.485 34.245 -30.788 1.00 25.28 373 THR A CA 1
ATOM 2864 C C . THR A 1 373 ? -30.377 33.669 -31.674 1.00 25.28 373 THR A C 1
ATOM 2866 O O . THR A 1 373 ? -29.334 33.269 -31.166 1.00 25.28 373 THR A O 1
ATOM 2869 N N . ILE A 1 374 ? -30.603 33.605 -32.990 1.00 34.44 374 ILE A N 1
ATOM 2870 C CA . ILE A 1 374 ? -29.623 33.143 -33.990 1.00 34.44 374 ILE A CA 1
ATOM 2871 C C . ILE A 1 374 ? -29.196 34.344 -34.843 1.00 34.44 374 ILE A C 1
ATOM 2873 O O . ILE A 1 374 ? -30.067 35.054 -35.346 1.00 34.44 374 ILE A O 1
ATOM 2877 N N . PRO A 1 375 ? -27.886 34.545 -35.057 1.00 28.06 375 PRO A N 1
ATOM 2878 C CA . PRO A 1 375 ? -27.379 35.221 -36.253 1.00 28.06 375 PRO A CA 1
ATOM 2879 C C . PRO A 1 375 ? -26.384 34.353 -37.052 1.00 28.06 375 PRO A C 1
ATOM 2881 O O . PRO A 1 375 ? -25.823 33.381 -36.550 1.00 28.06 375 PRO A O 1
ATOM 2884 N N . HIS A 1 376 ? -26.179 34.715 -38.320 1.00 25.30 376 HIS A N 1
ATOM 2885 C CA . HIS A 1 376 ? -25.398 33.951 -39.302 1.00 25.30 376 HIS A CA 1
ATOM 2886 C C . HIS A 1 376 ? -23.870 34.001 -39.108 1.00 25.30 376 HIS A C 1
ATOM 2888 O O . HIS A 1 376 ? -23.314 34.973 -38.600 1.00 25.30 376 HIS A O 1
ATOM 2894 N N . ALA A 1 377 ? -23.190 32.983 -39.646 1.00 28.62 377 ALA A N 1
ATOM 2895 C CA . ALA A 1 377 ? -21.757 33.013 -39.942 1.00 28.62 377 ALA A CA 1
ATOM 2896 C C . ALA A 1 377 ? -21.437 33.897 -41.166 1.00 28.62 377 ALA A C 1
ATOM 2898 O O . ALA A 1 377 ? -22.286 34.080 -42.042 1.00 28.62 377 ALA A O 1
ATOM 2899 N N . PRO A 1 378 ? -20.185 34.374 -41.277 1.00 28.59 378 PRO A N 1
ATOM 2900 C CA . PRO A 1 378 ? -19.519 34.322 -42.582 1.00 28.59 378 PRO A CA 1
ATOM 2901 C C . PRO A 1 378 ? -18.009 34.005 -42.518 1.00 28.59 378 PRO A C 1
ATOM 2903 O O . PRO A 1 378 ? -17.344 34.250 -41.516 1.00 28.59 378 PRO A O 1
ATOM 2906 N N . GLY A 1 379 ? -17.440 33.618 -43.666 1.00 25.33 379 GLY A N 1
ATOM 2907 C CA . GLY A 1 379 ? -16.073 34.025 -44.027 1.00 25.33 379 GLY A CA 1
ATOM 2908 C C . GLY A 1 379 ? -14.954 32.994 -43.856 1.00 25.33 379 GLY A C 1
ATOM 2909 O O . GLY A 1 379 ? -14.197 33.025 -42.893 1.00 25.33 379 GLY A O 1
ATOM 2910 N N . THR A 1 380 ? -14.758 32.164 -44.880 1.00 27.17 380 THR A N 1
ATOM 2911 C CA . THR A 1 380 ? -13.528 31.392 -45.114 1.00 27.17 380 THR A CA 1
ATOM 2912 C C . THR A 1 380 ? -12.259 32.252 -45.139 1.00 27.17 380 THR A C 1
ATOM 2914 O O . THR A 1 380 ? -12.238 33.322 -45.751 1.00 27.17 380 THR A O 1
ATOM 2917 N N . LYS A 1 381 ? -11.143 31.693 -44.641 1.00 25.14 381 LYS A N 1
ATOM 2918 C CA . LYS A 1 381 ? -9.824 31.832 -45.289 1.00 25.14 381 LYS A CA 1
ATOM 2919 C C . LYS A 1 381 ? -8.825 30.762 -44.837 1.00 25.14 381 LYS A C 1
ATOM 2921 O O . LYS A 1 381 ? -8.300 30.808 -43.732 1.00 25.14 381 LYS A O 1
ATOM 2926 N N . LEU A 1 382 ? -8.526 29.835 -45.745 1.00 26.25 382 LEU A N 1
ATOM 2927 C CA . LEU A 1 382 ? -7.327 28.999 -45.682 1.00 26.25 382 LEU A CA 1
ATOM 2928 C C . LEU A 1 382 ? -6.083 29.863 -45.936 1.00 26.25 382 LEU A C 1
ATOM 2930 O O . LEU A 1 382 ? -6.091 30.699 -46.843 1.00 26.25 382 LEU A O 1
ATOM 2934 N N . ARG A 1 383 ? -4.990 29.591 -45.218 1.00 25.16 383 ARG A N 1
ATOM 2935 C CA . ARG A 1 383 ? -3.628 29.828 -45.713 1.00 25.16 383 ARG A CA 1
ATOM 2936 C C . ARG A 1 383 ? -2.726 28.657 -45.341 1.00 25.16 383 ARG A C 1
ATOM 2938 O O . ARG A 1 383 ? -2.732 28.193 -44.208 1.00 25.16 383 ARG A O 1
ATOM 2945 N N . SER A 1 384 ? -2.003 28.188 -46.346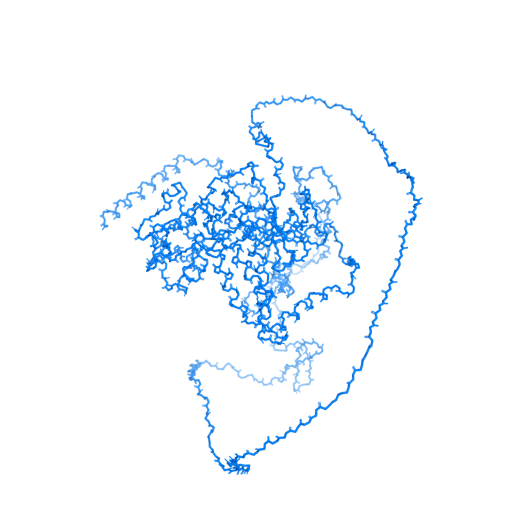 1.00 23.83 384 SER A N 1
ATOM 2946 C CA . SER A 1 384 ? -0.971 27.158 -46.292 1.00 23.83 384 SER A CA 1
ATOM 2947 C C . SER A 1 384 ? 0.417 27.781 -46.061 1.00 23.83 384 SER A C 1
ATOM 2949 O O . SER A 1 384 ? 0.526 29.001 -45.932 1.00 23.83 384 SER A O 1
ATOM 2951 N N . ALA A 1 385 ? 1.451 26.928 -46.118 1.00 25.83 385 ALA A N 1
ATOM 2952 C CA . ALA A 1 385 ? 2.888 27.232 -46.077 1.00 25.83 385 ALA A CA 1
ATOM 2953 C C . ALA A 1 385 ? 3.471 27.571 -44.684 1.00 25.83 385 ALA A C 1
ATOM 2955 O O . ALA A 1 385 ? 2.826 28.227 -43.875 1.00 25.83 385 ALA A O 1
ATOM 2956 N N . ALA A 1 386 ? 4.703 27.160 -44.360 1.00 25.38 386 ALA A N 1
ATOM 2957 C CA . ALA A 1 386 ? 5.555 26.124 -44.973 1.00 25.38 386 ALA A CA 1
ATOM 2958 C C . ALA A 1 386 ? 6.643 25.678 -43.976 1.00 25.38 386 ALA A C 1
ATOM 2960 O O . ALA A 1 386 ? 6.873 26.333 -42.963 1.00 25.38 386 ALA A O 1
ATOM 2961 N N . LEU A 1 387 ? 7.337 24.583 -44.297 1.00 27.42 387 LEU A N 1
ATOM 2962 C CA . LEU A 1 387 ? 8.643 24.274 -43.716 1.00 27.42 387 LEU A CA 1
ATOM 2963 C C . LEU A 1 387 ? 9.687 25.272 -44.241 1.00 27.42 387 LEU A C 1
ATOM 2965 O O . LEU A 1 387 ? 9.759 25.501 -45.447 1.00 27.42 387 LEU A O 1
ATOM 2969 N N . SER A 1 388 ? 10.525 25.797 -43.351 1.00 25.38 388 SER A N 1
ATOM 2970 C CA . SER A 1 388 ? 11.773 26.484 -43.693 1.00 25.38 388 SER A CA 1
ATOM 2971 C C . SER A 1 388 ? 12.875 25.977 -42.766 1.00 25.38 388 SER A C 1
ATOM 2973 O O . SER A 1 388 ? 12.823 26.193 -41.555 1.00 25.38 388 SER A O 1
ATOM 2975 N N . TYR A 1 389 ? 13.834 25.268 -43.349 1.00 24.66 389 TYR A N 1
ATOM 2976 C CA . TYR A 1 389 ? 15.055 24.780 -42.717 1.00 24.66 389 TYR A CA 1
ATOM 2977 C C . TYR A 1 389 ? 16.199 25.587 -43.329 1.00 24.66 389 TYR A C 1
ATOM 2979 O O . TYR A 1 389 ? 16.233 25.691 -44.552 1.00 24.66 389 TYR A O 1
ATOM 2987 N N . ASP A 1 390 ? 17.109 26.124 -42.519 1.00 24.53 390 ASP A N 1
ATOM 2988 C CA . ASP A 1 390 ? 18.365 26.715 -42.999 1.00 24.53 390 ASP A CA 1
ATOM 2989 C C . ASP A 1 390 ? 19.518 26.363 -42.031 1.00 24.53 390 ASP A C 1
ATOM 2991 O O . ASP A 1 390 ? 19.245 26.186 -40.836 1.00 24.53 390 ASP A O 1
ATOM 2995 N N . PRO A 1 391 ? 20.770 26.191 -42.511 1.00 37.31 391 PRO A N 1
ATOM 2996 C CA . PRO A 1 391 ? 21.877 25.624 -41.735 1.00 37.31 391 PRO A CA 1
ATOM 2997 C C . PRO A 1 391 ? 23.025 26.644 -41.510 1.00 37.31 391 PRO A C 1
ATOM 2999 O O . PRO A 1 391 ? 22.768 27.839 -41.430 1.00 37.31 391 PRO A O 1
ATOM 3002 N N . GLU A 1 392 ? 24.274 26.147 -41.435 1.00 27.83 392 GLU A N 1
ATOM 3003 C CA . GLU A 1 392 ? 25.556 26.887 -41.349 1.00 27.83 392 GLU A CA 1
ATOM 3004 C C . GLU A 1 392 ? 25.855 27.622 -40.017 1.00 27.83 392 GLU A C 1
ATOM 3006 O O . GLU A 1 392 ? 24.974 28.158 -39.357 1.00 27.83 392 GLU A O 1
ATOM 3011 N N . GLU A 1 393 ? 27.102 27.706 -39.532 1.00 29.53 393 GLU A N 1
ATOM 3012 C CA . GLU A 1 393 ? 28.265 26.796 -39.631 1.00 29.53 393 GLU A CA 1
ATOM 3013 C C . GLU A 1 393 ? 29.245 27.118 -38.467 1.00 29.53 393 GLU A C 1
ATOM 3015 O O . GLU A 1 393 ? 29.117 28.172 -37.840 1.00 29.53 393 GLU A O 1
ATOM 3020 N N . GLY A 1 394 ? 30.231 26.258 -38.151 1.00 25.20 394 GLY A N 1
ATOM 3021 C CA . GLY A 1 394 ? 31.300 26.633 -37.199 1.00 25.20 394 GLY A CA 1
ATOM 3022 C C . GLY A 1 394 ? 32.009 25.506 -36.430 1.00 25.20 394 GLY A C 1
ATOM 3023 O O . GLY A 1 394 ? 31.586 25.113 -35.344 1.00 25.20 394 GLY A O 1
ATOM 3024 N N . GLN A 1 395 ? 33.158 25.061 -36.941 1.00 24.84 395 GLN A N 1
ATOM 3025 C CA . GLN A 1 395 ? 34.163 24.213 -36.274 1.00 24.84 395 GLN A CA 1
ATOM 3026 C C . GLN A 1 395 ? 35.563 24.546 -36.843 1.00 24.84 395 GLN A C 1
ATOM 3028 O O . GLN A 1 395 ? 35.632 25.096 -37.940 1.00 24.84 395 GLN A O 1
ATOM 3033 N N . PRO A 1 396 ? 36.683 24.102 -36.234 1.00 40.31 396 PRO A N 1
ATOM 3034 C CA . PRO A 1 396 ? 36.979 23.935 -34.804 1.00 40.31 396 PRO A CA 1
ATOM 3035 C C . PRO A 1 396 ? 38.359 24.551 -34.438 1.00 40.31 396 PRO A C 1
ATOM 3037 O O . PRO A 1 396 ? 39.063 25.088 -35.292 1.00 40.31 396 PRO A O 1
ATOM 3040 N N . SER A 1 397 ? 38.826 24.391 -33.193 1.00 27.02 397 SER A N 1
ATOM 3041 C CA . SER A 1 397 ? 40.255 24.551 -32.862 1.00 27.02 397 SER A CA 1
ATOM 3042 C C . SER A 1 397 ? 40.733 23.582 -31.768 1.00 27.02 397 SER A C 1
ATOM 3044 O O . SER A 1 397 ? 40.147 23.485 -30.693 1.00 27.02 397 SER A O 1
ATOM 3046 N N . ASN A 1 398 ? 41.827 22.861 -32.050 1.00 26.84 398 ASN A N 1
ATOM 3047 C CA . ASN A 1 398 ? 42.642 22.169 -31.037 1.00 26.84 398 ASN A CA 1
ATOM 3048 C C . ASN A 1 398 ? 43.466 23.221 -30.257 1.00 26.84 398 ASN A C 1
ATOM 3050 O O . ASN A 1 398 ? 43.639 24.338 -30.739 1.00 26.84 398 ASN A O 1
ATOM 3054 N N . VAL A 1 399 ? 43.975 22.979 -29.046 1.00 27.78 399 VAL A N 1
ATOM 3055 C CA . VAL A 1 399 ? 45.183 22.205 -28.649 1.00 27.78 399 VAL A CA 1
ATOM 3056 C C . VAL A 1 399 ? 45.237 22.369 -27.098 1.00 27.78 399 VAL A C 1
ATOM 3058 O O . VAL A 1 399 ? 44.810 23.411 -26.612 1.00 27.78 399 VAL A O 1
ATOM 3061 N N . HIS A 1 400 ? 45.645 21.446 -26.212 1.00 25.78 400 HIS A N 1
ATOM 3062 C CA . HIS A 1 400 ? 46.786 20.517 -26.193 1.00 25.78 400 HIS A CA 1
ATOM 3063 C C . HIS A 1 400 ? 46.523 19.305 -25.266 1.00 25.78 400 HIS A C 1
ATOM 3065 O O . HIS A 1 400 ? 45.583 19.296 -24.475 1.00 25.78 400 HIS A O 1
ATOM 3071 N N . LYS A 1 401 ? 47.446 18.339 -25.291 1.00 27.88 401 LYS A N 1
ATOM 3072 C CA . LYS A 1 401 ? 47.634 17.251 -24.317 1.00 27.88 401 LYS A CA 1
ATOM 3073 C C . LYS A 1 401 ? 49.135 17.216 -23.968 1.00 27.88 401 LYS A C 1
ATOM 3075 O O . LYS A 1 401 ? 49.932 17.603 -24.826 1.00 27.88 401 LYS A O 1
ATOM 3080 N N . PRO A 1 402 ? 49.531 16.733 -22.784 1.00 31.77 402 PRO A N 1
ATOM 3081 C CA . PRO A 1 402 ? 50.688 15.836 -22.710 1.00 31.77 402 PRO A CA 1
ATOM 3082 C C . PRO A 1 402 ? 50.341 14.527 -21.986 1.00 31.77 402 PRO A C 1
ATOM 3084 O O . PRO A 1 402 ? 49.193 14.300 -21.598 1.00 31.77 402 PRO A O 1
ATOM 3087 N N . GLU A 1 403 ? 51.322 13.633 -21.877 1.00 28.20 403 GLU A N 1
ATOM 3088 C CA . GLU A 1 403 ? 51.122 12.230 -21.509 1.00 28.20 403 GLU A CA 1
ATOM 3089 C C . GLU A 1 403 ? 51.900 11.801 -20.254 1.00 28.20 403 GLU A C 1
ATOM 3091 O O . GLU A 1 403 ? 52.545 12.600 -19.582 1.00 28.20 403 GLU A O 1
ATOM 3096 N N . MET A 1 404 ? 51.721 10.518 -19.950 1.00 28.34 404 MET A N 1
ATOM 3097 C CA . MET A 1 404 ? 52.210 9.704 -18.838 1.00 28.34 404 MET A CA 1
ATOM 3098 C C . MET A 1 404 ? 53.699 9.852 -18.499 1.00 28.34 404 MET A C 1
ATOM 3100 O O . MET A 1 404 ? 54.520 10.068 -19.383 1.00 28.34 404 MET A O 1
ATOM 3104 N N . GLU A 1 405 ? 54.040 9.469 -17.267 1.00 24.84 405 GLU A N 1
ATOM 3105 C CA . GLU A 1 405 ? 55.211 8.616 -17.032 1.00 24.84 405 GLU A CA 1
ATOM 3106 C C . GLU A 1 405 ? 54.900 7.619 -15.894 1.00 24.84 405 GLU A C 1
ATOM 3108 O O . GLU A 1 405 ? 54.178 7.951 -14.949 1.00 24.84 405 GLU A O 1
ATOM 3113 N N . GLU A 1 406 ? 55.370 6.375 -16.018 1.00 29.20 406 GLU A N 1
ATOM 3114 C CA . GLU A 1 406 ? 55.390 5.384 -14.930 1.00 29.20 406 GLU A CA 1
ATOM 3115 C C . GLU A 1 406 ? 56.748 5.451 -14.224 1.00 29.20 406 GLU A C 1
ATOM 3117 O O . GLU A 1 406 ? 57.749 5.707 -14.887 1.00 29.20 406 GLU A O 1
ATOM 3122 N N . ASP A 1 407 ? 56.828 5.065 -12.944 1.00 25.86 407 ASP A N 1
ATOM 3123 C CA . ASP A 1 407 ? 58.031 4.354 -12.493 1.00 25.86 407 ASP A CA 1
ATOM 3124 C C . ASP A 1 407 ? 57.764 3.383 -11.326 1.00 25.86 407 ASP A C 1
ATOM 3126 O O . ASP A 1 407 ? 56.821 3.542 -10.544 1.00 25.86 407 ASP A O 1
ATOM 3130 N N . ARG A 1 408 ? 58.615 2.359 -11.208 1.00 26.77 408 ARG A N 1
ATOM 3131 C CA . ARG A 1 408 ? 58.654 1.368 -10.120 1.00 26.77 408 ARG A CA 1
ATOM 3132 C C . ARG A 1 408 ? 60.084 1.234 -9.599 1.00 26.77 408 ARG A C 1
ATOM 3134 O O . ARG A 1 408 ? 61.021 1.286 -10.385 1.00 26.77 408 ARG A O 1
ATOM 3141 N N . PRO A 1 409 ? 60.259 0.834 -8.329 1.00 32.78 409 PRO A N 1
ATOM 3142 C CA . PRO A 1 409 ? 61.430 0.019 -7.982 1.00 32.78 409 PRO A CA 1
ATOM 3143 C C . PRO A 1 409 ? 61.121 -1.471 -7.765 1.00 32.78 409 PRO A C 1
ATOM 3145 O O . PRO A 1 409 ? 60.210 -1.861 -7.037 1.00 32.78 409 PRO A O 1
ATOM 3148 N N . ALA A 1 410 ? 61.965 -2.300 -8.375 1.00 27.17 410 ALA A N 1
ATOM 3149 C CA . ALA A 1 410 ? 62.312 -3.670 -7.978 1.00 27.17 410 ALA A CA 1
ATOM 3150 C C . ALA A 1 410 ? 63.206 -3.654 -6.703 1.00 27.17 410 ALA A C 1
ATOM 3152 O O . ALA A 1 410 ? 63.709 -2.593 -6.347 1.00 27.17 410 ALA A O 1
ATOM 3153 N N . ALA A 1 411 ? 63.555 -4.740 -5.994 1.00 26.52 411 ALA A N 1
ATOM 3154 C CA . ALA A 1 411 ? 63.061 -6.124 -5.829 1.00 26.52 411 ALA A CA 1
ATOM 3155 C C . ALA A 1 411 ? 63.879 -6.773 -4.664 1.00 26.52 411 ALA A C 1
ATOM 3157 O O . ALA A 1 411 ? 64.535 -6.046 -3.922 1.00 26.52 411 ALA A O 1
ATOM 3158 N N . ASN A 1 412 ? 63.920 -8.117 -4.574 1.00 25.86 412 ASN A N 1
ATOM 3159 C CA . ASN A 1 412 ? 64.792 -8.950 -3.710 1.00 25.86 412 ASN A CA 1
ATOM 3160 C C . ASN A 1 412 ? 64.522 -8.939 -2.181 1.00 25.86 412 ASN A C 1
ATOM 3162 O O . ASN A 1 412 ? 64.032 -7.961 -1.637 1.00 25.86 412 ASN A O 1
ATOM 3166 N N . GLU A 1 413 ? 64.891 -9.966 -1.393 1.00 26.38 413 GLU A N 1
ATOM 3167 C CA . GLU A 1 413 ? 64.900 -11.436 -1.604 1.00 26.38 413 GLU A CA 1
ATOM 3168 C C . GLU A 1 413 ? 65.198 -12.175 -0.262 1.00 26.38 413 GLU A C 1
ATOM 3170 O O . GLU A 1 413 ? 65.615 -11.555 0.710 1.00 26.38 413 GLU A O 1
ATOM 3175 N N . LYS A 1 414 ? 65.108 -13.519 -0.259 1.00 26.34 414 LYS A N 1
ATOM 3176 C CA . LYS A 1 414 ? 65.871 -14.468 0.602 1.00 26.34 414 LYS A CA 1
ATOM 3177 C C . LYS A 1 414 ? 65.694 -14.484 2.149 1.00 26.34 414 LYS A C 1
ATOM 3179 O O . LYS A 1 414 ? 66.547 -14.020 2.893 1.00 26.34 414 LYS A O 1
ATOM 3184 N N . SER A 1 415 ? 64.780 -15.366 2.585 1.00 25.66 415 SER A N 1
ATOM 3185 C CA . SER A 1 415 ? 65.067 -16.642 3.313 1.00 25.66 415 SER A CA 1
ATOM 3186 C C . SER A 1 415 ? 65.654 -16.706 4.751 1.00 25.66 415 SER A C 1
ATOM 3188 O O . SER A 1 415 ? 66.535 -15.933 5.109 1.00 25.66 415 SER A O 1
ATOM 3190 N N . LYS A 1 416 ? 65.308 -17.825 5.437 1.00 27.64 416 LYS A N 1
ATOM 3191 C CA . LYS A 1 416 ? 65.702 -18.368 6.777 1.00 27.64 416 LYS A CA 1
ATOM 3192 C C . LYS A 1 416 ? 64.685 -18.084 7.904 1.00 27.64 416 LYS A C 1
ATOM 3194 O O . LYS A 1 416 ? 64.093 -17.016 7.911 1.00 27.64 416 LYS A O 1
ATOM 3199 N N . GLY A 1 417 ? 64.460 -18.977 8.881 1.00 23.91 417 GLY A N 1
ATOM 3200 C CA . GLY A 1 417 ? 64.941 -20.366 9.067 1.00 23.91 417 GLY A CA 1
ATOM 3201 C C . GLY A 1 417 ? 64.962 -20.802 10.553 1.00 23.91 417 GLY A C 1
ATOM 3202 O O . GLY A 1 417 ? 65.205 -19.956 11.406 1.00 23.91 417 GLY A O 1
ATOM 3203 N N . GLY A 1 418 ? 64.749 -22.096 10.845 1.00 25.56 418 GLY A N 1
ATOM 3204 C CA . GLY A 1 418 ? 64.651 -22.693 12.203 1.00 25.56 418 GLY A CA 1
ATOM 3205 C C . GLY A 1 418 ? 63.202 -23.110 12.553 1.00 25.56 418 GLY A C 1
ATOM 3206 O O . GLY A 1 418 ? 62.288 -22.386 12.171 1.00 25.56 418 GLY A O 1
ATOM 3207 N N . GLU A 1 419 ? 62.847 -24.284 13.108 1.00 27.70 419 GLU A N 1
ATOM 3208 C CA . GLU A 1 419 ? 63.428 -25.153 14.175 1.00 27.70 419 GLU A CA 1
ATOM 3209 C C . GLU A 1 419 ? 63.162 -24.619 15.608 1.00 27.70 419 GLU A C 1
ATOM 3211 O O . GLU A 1 419 ? 63.284 -23.420 15.826 1.00 27.70 419 GLU A O 1
ATOM 3216 N N . THR A 1 420 ? 62.781 -25.401 16.641 1.00 25.02 420 THR A N 1
ATOM 3217 C CA . THR A 1 420 ? 62.518 -26.864 16.780 1.00 25.02 420 THR A CA 1
ATOM 3218 C C . THR A 1 420 ? 61.727 -27.190 18.071 1.00 25.02 420 THR A C 1
ATOM 3220 O O . THR A 1 420 ? 61.771 -26.412 19.019 1.00 25.02 420 THR A O 1
ATOM 3223 N N . GLY A 1 421 ? 61.145 -28.401 18.143 1.00 26.52 421 GLY A N 1
ATOM 3224 C CA . GLY A 1 421 ? 60.839 -29.144 19.387 1.00 26.52 421 GLY A CA 1
ATOM 3225 C C . GLY A 1 421 ? 59.381 -29.115 19.892 1.00 26.52 421 GLY A C 1
ATOM 3226 O O . GLY A 1 421 ? 58.684 -28.134 19.669 1.00 26.52 421 GLY A O 1
ATOM 3227 N N . GLN A 1 422 ? 58.845 -30.095 20.639 1.00 27.19 422 GLN A N 1
ATOM 3228 C CA . GLN A 1 422 ? 59.090 -31.547 20.829 1.00 27.19 422 GLN A CA 1
ATOM 3229 C C . GLN A 1 422 ? 58.208 -32.034 22.017 1.00 27.19 422 GLN A C 1
ATOM 3231 O O . GLN A 1 422 ? 58.354 -31.464 23.088 1.00 27.19 422 GLN A O 1
ATOM 3236 N N . GLN A 1 423 ? 57.409 -33.109 21.832 1.00 27.02 423 GLN A N 1
ATOM 3237 C CA . GLN A 1 423 ? 57.021 -34.167 22.822 1.00 27.02 423 GLN A CA 1
ATOM 3238 C C . GLN A 1 423 ? 56.251 -33.774 24.127 1.00 27.02 423 GLN A C 1
ATOM 3240 O O . GLN A 1 423 ? 56.413 -32.672 24.630 1.00 27.02 423 GLN A O 1
ATOM 3245 N N . GLU A 1 424 ? 55.411 -34.591 24.801 1.00 28.31 424 GLU A N 1
ATOM 3246 C CA . GLU A 1 424 ? 54.713 -35.910 24.631 1.00 28.31 424 GLU A CA 1
ATOM 3247 C C . GLU A 1 424 ? 53.628 -36.024 25.763 1.00 28.31 424 GLU A C 1
ATOM 3249 O O . GLU A 1 424 ? 53.517 -35.069 26.530 1.00 28.31 424 GLU A O 1
ATOM 3254 N N . THR A 1 425 ? 52.768 -37.036 26.019 1.00 27.48 425 THR A N 1
ATOM 3255 C CA . THR A 1 425 ? 52.394 -38.415 25.548 1.00 27.48 425 THR A CA 1
ATOM 3256 C C . THR A 1 425 ? 50.890 -38.631 25.922 1.00 27.48 425 THR A C 1
ATOM 3258 O O . THR A 1 425 ? 50.343 -37.804 26.648 1.00 27.48 425 THR A O 1
ATOM 3261 N N . ASP A 1 426 ? 50.102 -39.669 25.584 1.00 27.11 426 ASP A N 1
ATOM 3262 C CA . ASP A 1 426 ? 50.222 -40.882 24.736 1.00 27.11 426 ASP A CA 1
ATOM 3263 C C . ASP A 1 426 ? 49.066 -40.877 23.683 1.00 27.11 426 ASP A C 1
ATOM 3265 O O . ASP A 1 426 ? 49.158 -40.072 22.762 1.00 27.11 426 ASP A O 1
ATOM 3269 N N . GLY A 1 427 ? 47.925 -41.597 23.694 1.00 26.78 427 GLY A N 1
ATOM 3270 C CA . GLY A 1 427 ? 47.437 -42.758 24.464 1.00 26.78 427 GLY A CA 1
ATOM 3271 C C . GLY A 1 427 ? 45.919 -42.743 24.687 1.00 26.78 427 GLY A C 1
ATOM 3272 O O . GLY A 1 427 ? 45.432 -41.841 25.356 1.00 26.78 427 GLY A O 1
ATOM 3273 N N . LYS A 1 428 ? 45.088 -43.687 24.217 1.00 26.86 428 LYS A N 1
ATOM 3274 C CA . LYS A 1 428 ? 45.226 -44.854 23.306 1.00 26.86 428 LYS A CA 1
ATOM 3275 C C . LYS A 1 428 ? 44.076 -44.764 22.268 1.00 26.86 428 LYS A C 1
ATOM 3277 O O . LYS A 1 428 ? 43.055 -44.163 22.576 1.00 26.86 428 LYS A O 1
ATOM 3282 N N . LYS A 1 429 ? 44.213 -45.171 20.992 1.00 26.84 429 LYS A N 1
ATOM 3283 C CA . LYS A 1 429 ? 44.045 -46.545 20.427 1.00 26.84 429 LYS A CA 1
ATOM 3284 C C . LYS A 1 429 ? 42.838 -47.312 21.005 1.00 26.84 429 LYS A C 1
ATOM 3286 O O . LYS A 1 429 ? 42.703 -47.355 22.220 1.00 26.84 429 LYS A O 1
ATOM 3291 N N . SER A 1 430 ? 41.979 -47.992 20.239 1.00 26.47 430 SER A N 1
ATOM 3292 C CA . SER A 1 430 ? 41.858 -48.342 18.792 1.00 26.47 430 SER A CA 1
ATOM 3293 C C . SER A 1 430 ? 40.364 -48.686 18.528 1.00 26.47 430 SER A C 1
ATOM 3295 O O . SER A 1 430 ? 39.612 -48.696 19.497 1.00 26.47 430 SER A O 1
ATOM 3297 N N . GLY A 1 431 ? 39.802 -48.992 17.351 1.00 26.44 431 GLY A N 1
ATOM 3298 C CA . GLY A 1 431 ? 40.235 -49.364 15.987 1.00 26.44 431 GLY A CA 1
ATOM 3299 C C . GLY A 1 431 ? 39.090 -50.198 15.350 1.00 26.44 431 GLY A C 1
ATOM 3300 O O . GLY A 1 431 ? 38.192 -50.601 16.089 1.00 26.44 431 GLY A O 1
ATOM 3301 N N . GLU A 1 432 ? 39.072 -50.437 14.033 1.00 27.33 432 GLU A N 1
ATOM 3302 C CA . GLU A 1 432 ? 38.014 -51.234 13.355 1.00 27.33 432 GLU A CA 1
ATOM 3303 C C . GLU A 1 432 ? 38.089 -52.764 13.700 1.00 27.33 432 GLU A C 1
ATOM 3305 O O . GLU A 1 432 ? 39.009 -53.178 14.408 1.00 27.33 432 GLU A O 1
ATOM 3310 N N . ASP A 1 433 ? 37.188 -53.689 13.307 1.00 26.66 433 ASP A N 1
ATOM 3311 C CA . ASP A 1 433 ? 36.147 -53.690 12.252 1.00 26.66 433 ASP A CA 1
ATOM 3312 C C . ASP A 1 433 ? 35.091 -54.836 12.422 1.00 26.66 433 ASP A C 1
ATOM 3314 O O . ASP A 1 433 ? 35.226 -55.695 13.293 1.00 26.66 433 ASP A O 1
ATOM 3318 N N . THR A 1 434 ? 34.120 -54.918 11.496 1.00 25.30 434 THR A N 1
ATOM 3319 C CA . THR A 1 434 ? 33.328 -56.099 11.035 1.00 25.30 434 THR A CA 1
ATOM 3320 C C . THR A 1 434 ? 32.246 -56.787 11.909 1.00 25.30 434 THR A C 1
ATOM 3322 O O . THR A 1 434 ? 32.535 -57.612 12.765 1.00 25.30 434 THR A O 1
ATOM 3325 N N . GLN A 1 435 ? 30.986 -56.539 11.508 1.00 27.22 435 GLN A N 1
ATOM 3326 C CA . GLN A 1 435 ? 29.935 -57.483 11.031 1.00 27.22 435 GLN A CA 1
ATOM 3327 C C . GLN A 1 435 ? 29.252 -58.616 11.858 1.00 27.22 435 GLN A C 1
ATOM 3329 O O . GLN A 1 435 ? 29.866 -59.386 12.585 1.00 27.22 435 GLN A O 1
ATOM 3334 N N . ASP A 1 436 ? 27.956 -58.755 11.505 1.00 26.59 436 ASP A N 1
ATOM 3335 C CA . ASP A 1 436 ? 27.002 -59.892 11.543 1.00 26.59 436 ASP A CA 1
ATOM 3336 C C . ASP A 1 436 ? 26.333 -60.344 12.871 1.00 26.59 436 ASP A C 1
ATOM 3338 O O . ASP A 1 436 ? 26.984 -60.562 13.890 1.00 26.59 436 ASP A O 1
ATOM 3342 N N . GLY A 1 437 ? 24.993 -60.529 12.837 1.00 25.19 437 GLY A N 1
ATOM 3343 C CA . GLY A 1 437 ? 24.193 -61.059 13.966 1.00 25.19 437 GLY A CA 1
ATOM 3344 C C . GLY A 1 437 ? 22.685 -60.706 14.029 1.00 25.19 437 GLY A C 1
ATOM 3345 O O . GLY A 1 437 ? 22.280 -59.987 14.930 1.00 25.19 437 GLY A O 1
ATOM 3346 N N . ASP A 1 438 ? 21.879 -61.244 13.104 1.00 25.47 438 ASP A N 1
ATOM 3347 C CA . ASP A 1 438 ? 20.442 -61.621 13.201 1.00 25.47 438 ASP A CA 1
ATOM 3348 C C . ASP A 1 438 ? 19.295 -60.729 13.781 1.00 25.47 438 ASP A C 1
ATOM 3350 O O . ASP A 1 438 ? 19.242 -60.376 14.953 1.00 25.47 438 ASP A O 1
ATOM 3354 N N . ALA A 1 439 ? 18.237 -60.654 12.947 1.00 25.89 439 ALA A N 1
ATOM 3355 C CA . ALA A 1 439 ? 16.796 -60.839 13.242 1.00 25.89 439 ALA A CA 1
ATOM 3356 C C . ALA A 1 439 ? 15.893 -59.744 13.883 1.00 25.89 439 ALA A C 1
ATOM 3358 O O . ALA A 1 439 ? 16.246 -59.050 14.824 1.00 25.89 439 ALA A O 1
ATOM 3359 N N . GLU A 1 440 ? 14.640 -59.735 13.378 1.00 26.72 440 GLU A N 1
ATOM 3360 C CA . GLU A 1 440 ? 13.403 -59.083 13.877 1.00 26.72 440 GLU A CA 1
ATOM 3361 C C . GLU A 1 440 ? 13.379 -57.533 14.005 1.00 26.72 440 GLU A C 1
ATOM 3363 O O . GLU A 1 440 ? 14.363 -56.892 14.334 1.00 26.72 440 GLU A O 1
ATOM 3368 N N . THR A 1 441 ? 12.283 -56.806 13.734 1.00 28.53 441 THR A N 1
ATOM 3369 C CA . THR A 1 441 ? 10.909 -57.146 13.291 1.00 28.53 441 THR A CA 1
ATOM 3370 C C . THR A 1 441 ? 10.420 -56.133 12.235 1.00 28.53 441 THR A C 1
ATOM 3372 O O . THR A 1 441 ? 10.722 -54.944 12.317 1.00 28.53 441 THR A O 1
ATOM 3375 N N . ARG A 1 442 ? 9.583 -56.556 11.272 1.00 28.64 442 ARG A N 1
ATOM 3376 C CA . ARG A 1 442 ? 8.778 -55.624 10.449 1.00 28.64 442 ARG A CA 1
ATOM 3377 C C . ARG A 1 442 ? 7.428 -55.385 11.126 1.00 28.64 442 ARG A C 1
ATOM 3379 O O . ARG A 1 442 ? 6.627 -56.312 11.195 1.00 28.64 442 ARG A O 1
ATOM 3386 N N . VAL A 1 443 ? 7.150 -54.154 11.556 1.00 31.47 443 VAL A N 1
ATOM 3387 C CA . VAL A 1 443 ? 5.825 -53.752 12.062 1.00 31.47 443 VAL A CA 1
ATOM 3388 C C . VAL A 1 443 ? 5.073 -52.977 10.979 1.00 31.47 443 VAL A C 1
ATOM 3390 O O . VAL A 1 443 ? 5.597 -52.031 10.395 1.00 31.47 443 VAL A O 1
ATOM 3393 N N . SER A 1 444 ? 3.848 -53.410 10.686 1.00 32.69 444 SER A N 1
ATOM 3394 C CA . SER A 1 444 ? 2.957 -52.823 9.682 1.00 32.69 444 SER A CA 1
ATOM 3395 C C . SER A 1 444 ? 2.279 -51.538 10.167 1.00 32.69 444 SER A C 1
ATOM 3397 O O . SER A 1 444 ? 1.930 -51.426 11.342 1.00 32.69 444 SER A O 1
ATOM 3399 N N . ALA A 1 445 ? 1.986 -50.617 9.245 1.00 36.34 445 ALA A N 1
ATOM 3400 C CA . ALA A 1 445 ? 1.044 -49.530 9.509 1.00 36.34 445 ALA A CA 1
ATOM 3401 C C . ALA A 1 445 ? -0.377 -50.084 9.799 1.00 36.34 445 ALA A C 1
ATOM 3403 O O . ALA A 1 445 ? -0.718 -51.149 9.274 1.00 36.34 445 ALA A O 1
ATOM 3404 N N . PRO A 1 446 ? -1.210 -49.405 10.615 1.00 39.84 446 PRO A N 1
ATOM 3405 C CA . PRO A 1 446 ? -2.541 -49.903 10.968 1.00 39.84 446 PRO A CA 1
ATOM 3406 C C . PRO A 1 446 ? -3.514 -49.935 9.773 1.00 39.84 446 PRO A C 1
ATOM 3408 O O . PRO A 1 446 ? -3.449 -49.049 8.918 1.00 39.84 446 PRO A O 1
ATOM 3411 N N . PRO A 1 447 ? -4.448 -50.904 9.717 1.00 39.28 447 PRO A N 1
ATOM 3412 C CA . PRO A 1 447 ? -5.502 -50.930 8.708 1.00 39.28 447 PRO A CA 1
ATOM 3413 C C . PRO A 1 447 ? -6.562 -49.847 8.964 1.00 39.28 447 PRO A C 1
ATOM 3415 O O . PRO A 1 447 ? -6.831 -49.474 10.107 1.00 39.28 447 PRO A O 1
ATOM 3418 N N . LEU A 1 448 ? -7.195 -49.376 7.888 1.00 38.78 448 LEU A N 1
ATOM 3419 C CA . LEU A 1 448 ? -8.355 -48.485 7.962 1.00 38.78 448 LEU A CA 1
ATOM 3420 C C . LEU A 1 448 ? -9.596 -49.239 8.493 1.00 38.78 448 LEU A C 1
ATOM 3422 O O . LEU A 1 448 ? -9.704 -50.448 8.266 1.00 38.78 448 LEU A O 1
ATOM 3426 N N . PRO A 1 449 ? -10.538 -48.561 9.182 1.00 42.03 449 PRO A N 1
ATOM 3427 C CA . PRO A 1 449 ? -11.799 -49.170 9.604 1.00 42.03 449 PRO A CA 1
ATOM 3428 C C . PRO A 1 449 ? -12.598 -49.706 8.411 1.00 42.03 449 PRO A C 1
ATOM 3430 O O . PRO A 1 449 ? -12.612 -49.093 7.346 1.00 42.03 449 PRO A O 1
ATOM 3433 N N . ALA A 1 450 ? -13.269 -50.843 8.596 1.00 38.09 450 ALA A N 1
ATOM 3434 C CA . ALA A 1 450 ? -14.063 -51.464 7.543 1.00 38.09 450 ALA A CA 1
ATOM 3435 C C . ALA A 1 450 ? -15.320 -50.639 7.221 1.00 38.09 450 ALA A C 1
ATOM 3437 O O . ALA A 1 450 ? -16.088 -50.304 8.123 1.00 38.09 450 ALA A O 1
ATOM 3438 N N . GLU A 1 451 ? -15.552 -50.372 5.936 1.00 39.81 451 GLU A N 1
ATOM 3439 C CA . GLU A 1 451 ? -16.866 -49.951 5.450 1.00 39.81 451 GLU A CA 1
ATOM 3440 C C . GLU A 1 451 ? -17.844 -51.133 5.542 1.00 39.81 451 GLU A C 1
ATOM 3442 O O . GLU A 1 451 ? -17.491 -52.277 5.235 1.00 39.81 451 GLU A O 1
ATOM 3447 N N . GLU A 1 452 ? -19.074 -50.873 5.987 1.00 40.91 452 GLU A N 1
ATOM 3448 C CA . GLU A 1 452 ? -20.116 -51.899 6.041 1.00 40.91 452 GLU A CA 1
ATOM 3449 C C . GLU A 1 452 ? -20.521 -52.323 4.622 1.00 40.91 452 GLU A C 1
ATOM 3451 O O . GLU A 1 452 ? -20.698 -51.490 3.730 1.00 40.91 452 GLU A O 1
ATOM 3456 N N . ALA A 1 453 ? -20.684 -53.631 4.404 1.00 41.97 453 ALA A N 1
ATOM 3457 C CA . ALA A 1 453 ? -21.109 -54.146 3.108 1.00 41.97 453 ALA A CA 1
ATOM 3458 C C . ALA A 1 453 ? -22.508 -53.604 2.743 1.00 41.97 453 ALA A C 1
ATOM 3460 O O . ALA A 1 453 ? -23.404 -53.626 3.595 1.00 41.97 453 ALA A O 1
ATOM 3461 N N . PRO A 1 454 ? -22.735 -53.148 1.495 1.00 45.44 454 PRO A N 1
ATOM 3462 C CA . PRO A 1 454 ? -24.034 -52.630 1.088 1.00 45.44 454 PRO A CA 1
ATOM 3463 C C . PRO A 1 454 ? -25.120 -53.713 1.223 1.00 45.44 454 PRO A C 1
ATOM 3465 O O . PRO A 1 454 ? -24.851 -54.889 0.953 1.00 45.44 454 PRO A O 1
ATOM 3468 N N . PRO A 1 455 ? -26.350 -53.346 1.630 1.00 48.72 455 PRO A N 1
ATOM 3469 C CA . PRO A 1 455 ? -27.425 -54.310 1.838 1.00 48.72 455 PRO A CA 1
ATOM 3470 C C . PRO A 1 455 ? -27.783 -55.043 0.532 1.00 48.72 455 PRO A C 1
ATOM 3472 O O . PRO A 1 455 ? -27.682 -54.458 -0.551 1.00 48.72 455 PRO A O 1
ATOM 3475 N N . PRO A 1 456 ? -28.213 -56.317 0.612 1.00 46.00 456 PRO A N 1
ATOM 3476 C CA . PRO A 1 456 ? -28.490 -57.127 -0.568 1.00 46.00 456 PRO A CA 1
ATOM 3477 C C . PRO A 1 456 ? -29.632 -56.541 -1.406 1.00 46.00 456 PRO A C 1
ATOM 3479 O O . PRO A 1 456 ? -30.631 -56.054 -0.874 1.00 46.00 456 PRO A O 1
ATOM 3482 N N . LEU A 1 457 ? -29.484 -56.630 -2.730 1.00 45.16 457 LEU A N 1
ATOM 3483 C CA . LEU A 1 457 ? -30.498 -56.191 -3.687 1.00 45.16 457 LEU A CA 1
ATOM 3484 C C . LEU A 1 457 ? -31.812 -56.984 -3.506 1.00 45.16 457 LEU A C 1
ATOM 3486 O O . LEU A 1 457 ? -31.760 -58.188 -3.235 1.00 45.16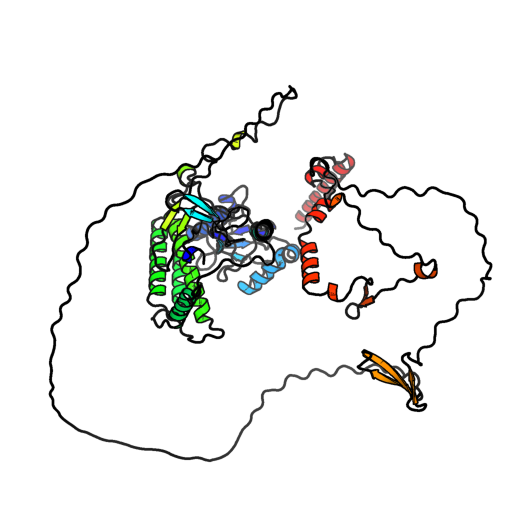 457 LEU A O 1
ATOM 3490 N N . PRO A 1 458 ? -32.989 -56.352 -3.680 1.00 50.31 458 PRO A N 1
ATOM 3491 C CA . PRO A 1 458 ? -34.266 -57.061 -3.695 1.00 50.31 458 PRO A CA 1
ATOM 3492 C C . PRO A 1 458 ? -34.325 -58.135 -4.792 1.00 50.31 458 PRO A C 1
ATOM 3494 O O . PRO A 1 458 ? -33.864 -57.919 -5.911 1.00 50.31 458 PRO A O 1
ATOM 3497 N N . ASN A 1 459 ? -34.945 -59.278 -4.485 1.00 50.19 459 ASN A N 1
ATOM 3498 C CA . ASN A 1 459 ? -35.209 -60.332 -5.467 1.00 50.19 459 ASN A CA 1
ATOM 3499 C C . ASN A 1 459 ? -36.329 -59.907 -6.431 1.00 50.19 459 ASN A C 1
ATOM 3501 O O . ASN A 1 459 ? -37.510 -60.090 -6.130 1.00 50.19 459 ASN A O 1
ATOM 3505 N N . GLU A 1 460 ? -35.956 -59.410 -7.607 1.00 52.78 460 GLU A N 1
ATOM 3506 C CA . GLU A 1 460 ? -36.842 -59.322 -8.772 1.00 52.78 460 GLU A CA 1
ATOM 3507 C C . GLU A 1 460 ? -36.575 -60.502 -9.732 1.00 52.78 460 GLU A C 1
ATOM 3509 O O . GLU A 1 460 ? -35.437 -60.968 -9.841 1.00 52.78 460 GLU A O 1
ATOM 3514 N N . PRO A 1 461 ? -37.607 -61.058 -10.396 1.00 40.81 461 PRO A N 1
ATOM 3515 C CA . PRO A 1 461 ? -37.457 -62.258 -11.215 1.00 40.81 461 PRO A CA 1
ATOM 3516 C C . PRO A 1 461 ? -36.715 -61.962 -12.524 1.00 40.81 461 PRO A C 1
ATOM 3518 O O . PRO A 1 461 ? -37.081 -61.044 -13.255 1.00 40.81 461 PRO A O 1
ATOM 3521 N N . ILE A 1 462 ? -35.718 -62.790 -12.850 1.00 40.03 462 ILE A N 1
ATOM 3522 C CA . ILE A 1 462 ? -34.946 -62.696 -14.099 1.00 40.03 462 ILE A CA 1
ATOM 3523 C C . ILE A 1 462 ? -35.894 -62.846 -15.306 1.00 40.03 462 ILE A C 1
ATOM 3525 O O . ILE A 1 462 ? -36.502 -63.912 -15.459 1.00 40.03 462 ILE A O 1
ATOM 3529 N N . PRO A 1 463 ? -36.015 -61.840 -16.192 1.00 38.62 463 PRO A N 1
ATOM 3530 C CA . PRO A 1 463 ? -36.742 -61.993 -17.444 1.00 38.62 463 PRO A CA 1
ATOM 3531 C C . PRO A 1 463 ? -35.963 -62.918 -18.385 1.00 38.62 463 PRO A C 1
ATOM 3533 O O . PRO A 1 463 ? -34.780 -62.692 -18.607 1.00 38.62 463 PRO A O 1
ATOM 3536 N N . GLY A 1 464 ? -36.652 -63.941 -18.906 1.00 38.50 464 GLY A N 1
ATOM 3537 C CA . GLY A 1 464 ? -36.261 -64.871 -19.980 1.00 38.50 464 GLY A CA 1
ATOM 3538 C C . GLY A 1 464 ? -34.786 -64.934 -20.394 1.00 38.50 464 GLY A C 1
ATOM 3539 O O . GLY A 1 464 ? -34.277 -64.022 -21.039 1.00 38.50 464 GLY A O 1
ATOM 3540 N N . GLY A 1 465 ? -34.136 -66.075 -20.141 1.00 47.50 465 GLY A N 1
ATOM 3541 C CA . GLY A 1 465 ? -32.828 -66.362 -20.728 1.00 47.50 465 GLY A CA 1
ATOM 3542 C C . GLY A 1 465 ? -32.893 -66.292 -22.255 1.00 47.50 465 GLY A C 1
ATOM 3543 O O . GLY A 1 465 ? -33.645 -67.046 -22.871 1.00 47.50 465 GLY A O 1
ATOM 3544 N N . ALA A 1 466 ? -32.121 -65.381 -22.846 1.00 45.75 466 ALA A N 1
ATOM 3545 C CA . ALA A 1 466 ? -31.948 -65.320 -24.288 1.00 45.75 466 ALA A CA 1
ATOM 3546 C C . ALA A 1 466 ? -31.177 -66.561 -24.757 1.00 45.75 466 ALA A C 1
ATOM 3548 O O . ALA A 1 466 ? -30.124 -66.890 -24.204 1.00 45.75 466 ALA A O 1
ATOM 3549 N N . GLU A 1 467 ? -31.699 -67.241 -25.775 1.00 56.47 467 GLU A N 1
ATOM 3550 C CA . GLU A 1 467 ? -30.924 -68.223 -26.531 1.00 56.47 467 GLU A CA 1
ATOM 3551 C C . GLU A 1 467 ? -29.753 -67.497 -27.218 1.00 56.47 467 GLU A C 1
ATOM 3553 O O . GLU A 1 467 ? -29.898 -66.344 -27.632 1.00 56.47 467 GLU A O 1
ATOM 3558 N N . ASP A 1 468 ? -28.582 -68.136 -27.311 1.00 70.50 468 ASP A N 1
ATOM 3559 C CA . ASP A 1 468 ? -27.427 -67.532 -27.985 1.00 70.50 468 ASP A CA 1
ATOM 3560 C C . ASP A 1 468 ? -27.724 -67.421 -29.488 1.00 70.50 468 ASP A C 1
ATOM 3562 O O . ASP A 1 468 ? -27.658 -68.403 -30.225 1.00 70.50 468 ASP A O 1
ATOM 3566 N N . ASP A 1 469 ? -28.076 -66.215 -29.936 1.00 74.25 469 ASP A N 1
ATOM 3567 C CA . ASP A 1 469 ? -28.304 -65.887 -31.346 1.00 74.25 469 ASP A CA 1
ATOM 3568 C C . ASP A 1 469 ? -26.989 -65.764 -32.150 1.00 74.25 469 ASP A C 1
ATOM 3570 O O . ASP A 1 469 ? -27.015 -65.633 -33.376 1.00 74.25 469 ASP A O 1
ATOM 3574 N N . GLY A 1 470 ? -25.837 -65.823 -31.470 1.00 79.94 470 GLY A N 1
ATOM 3575 C CA . GLY A 1 470 ? -24.495 -65.775 -32.037 1.00 79.94 470 GLY A CA 1
ATOM 3576 C C . GLY A 1 470 ? -23.937 -64.380 -32.313 1.00 79.94 470 GLY A C 1
ATOM 3577 O O . GLY A 1 470 ? -22.782 -64.299 -32.724 1.00 79.94 470 GLY A O 1
ATOM 3578 N N . TRP A 1 471 ? -24.695 -63.292 -32.129 1.00 83.44 471 TRP A N 1
ATOM 3579 C CA . TRP A 1 471 ? -24.262 -61.938 -32.508 1.00 83.44 471 TRP A CA 1
ATOM 3580 C C . TRP A 1 471 ? -23.423 -61.237 -31.425 1.00 83.44 471 TRP A C 1
ATOM 3582 O O . TRP A 1 471 ? -23.960 -60.657 -30.474 1.00 83.44 471 TRP A O 1
ATOM 3592 N N . ASP A 1 472 ? -22.105 -61.200 -31.612 1.00 83.50 472 ASP A N 1
ATOM 3593 C CA . ASP A 1 472 ? -21.187 -60.380 -30.813 1.00 83.50 472 ASP A CA 1
ATOM 3594 C C . ASP A 1 472 ? -21.044 -58.967 -31.394 1.00 83.50 472 ASP A C 1
ATOM 3596 O O . ASP A 1 472 ? -21.126 -58.774 -32.606 1.00 83.50 472 ASP A O 1
ATOM 3600 N N . ALA A 1 473 ? -20.782 -57.979 -30.534 1.00 87.62 473 ALA A N 1
ATOM 3601 C CA . ALA A 1 473 ? -20.373 -56.636 -30.943 1.00 87.62 473 ALA A CA 1
ATOM 3602 C C . ALA A 1 473 ? -18.846 -56.501 -30.835 1.00 87.62 473 ALA A C 1
ATOM 3604 O O . ALA A 1 473 ? -18.277 -56.688 -29.759 1.00 87.62 473 ALA A O 1
ATOM 3605 N N . LEU A 1 474 ? -18.187 -56.160 -31.941 1.00 80.75 474 LEU A N 1
ATOM 3606 C CA . LEU A 1 474 ? -16.739 -56.001 -32.056 1.00 80.75 474 LEU A CA 1
ATOM 3607 C C . LEU A 1 474 ? -16.406 -54.547 -32.404 1.00 80.75 474 LEU A C 1
ATOM 3609 O O . LEU A 1 474 ? -17.065 -53.938 -33.242 1.00 80.75 474 LEU A O 1
ATOM 3613 N N . TRP A 1 475 ? -15.392 -53.980 -31.750 1.00 82.69 475 TRP A N 1
ATOM 3614 C CA . TRP A 1 475 ? -14.898 -52.635 -32.055 1.00 82.69 475 TRP A CA 1
ATOM 3615 C C . TRP A 1 475 ? -13.949 -52.675 -33.252 1.00 82.69 475 TRP A C 1
ATOM 3617 O O . TRP A 1 475 ? -13.004 -53.466 -33.254 1.00 82.69 475 TRP A O 1
ATOM 3627 N N . ASP A 1 476 ? -14.167 -51.799 -34.231 1.00 80.81 476 ASP A N 1
ATOM 3628 C CA . ASP A 1 476 ? -13.190 -51.511 -35.275 1.00 80.81 476 ASP A CA 1
ATOM 3629 C C . ASP A 1 476 ? -12.521 -50.154 -35.021 1.00 80.81 476 ASP A C 1
ATOM 3631 O O . ASP A 1 476 ? -13.170 -49.104 -34.989 1.00 80.81 476 ASP A O 1
ATOM 3635 N N . ASP A 1 477 ? -11.199 -50.178 -34.854 1.00 68.25 477 ASP A N 1
ATOM 3636 C CA . ASP A 1 477 ? -10.410 -48.989 -34.522 1.00 68.25 477 ASP A CA 1
ATOM 3637 C C . ASP A 1 477 ? -10.159 -48.069 -35.735 1.00 68.25 477 ASP A C 1
ATOM 3639 O O . ASP A 1 477 ? -9.844 -46.893 -35.565 1.00 68.25 477 ASP A O 1
ATOM 3643 N N . SER A 1 478 ? -10.351 -48.559 -36.966 1.00 71.19 478 SER A N 1
ATOM 3644 C CA . SER A 1 478 ? -10.228 -47.747 -38.186 1.00 71.19 478 SER A CA 1
ATOM 3645 C C . SER A 1 478 ? -11.503 -46.948 -38.478 1.00 71.19 478 SER A C 1
ATOM 3647 O O . SER A 1 478 ? -11.428 -45.805 -38.929 1.00 71.19 478 SER A O 1
ATOM 3649 N N . ALA A 1 479 ? -12.665 -47.523 -38.158 1.00 76.88 479 ALA A N 1
ATOM 3650 C CA . ALA A 1 479 ? -13.969 -46.873 -38.248 1.00 76.88 479 ALA A CA 1
ATOM 3651 C C . ALA A 1 479 ? -14.356 -46.089 -36.978 1.00 76.88 479 ALA A C 1
ATOM 3653 O O . ALA A 1 479 ? -15.282 -45.281 -37.032 1.00 76.88 479 ALA A O 1
ATOM 3654 N N . GLN A 1 480 ? -13.680 -46.331 -35.843 1.00 79.94 480 GLN A N 1
ATOM 3655 C CA . GLN A 1 480 ? -14.055 -45.829 -34.509 1.00 79.94 480 GLN A CA 1
ATOM 3656 C C . GLN A 1 480 ? -15.524 -46.143 -34.158 1.00 79.94 480 GLN A C 1
ATOM 3658 O O . GLN A 1 480 ? -16.263 -45.307 -33.630 1.00 79.94 480 GLN A O 1
ATOM 3663 N N . ALA A 1 481 ? -15.957 -47.364 -34.485 1.00 76.31 481 ALA A N 1
ATOM 3664 C CA . ALA A 1 481 ? -17.335 -47.820 -34.342 1.00 76.31 481 ALA A CA 1
ATOM 3665 C C . ALA A 1 481 ? -17.409 -49.319 -34.013 1.00 76.31 481 ALA A C 1
ATOM 3667 O O . ALA A 1 481 ? -16.499 -50.089 -34.317 1.00 76.31 481 ALA A O 1
ATOM 3668 N N . TYR A 1 482 ? -18.528 -49.744 -33.422 1.00 79.50 482 TYR A N 1
ATOM 3669 C CA . TYR A 1 482 ? -18.847 -51.164 -33.276 1.00 79.50 482 TYR A CA 1
ATOM 3670 C C . TYR A 1 482 ? -19.507 -51.701 -34.549 1.00 79.50 482 TYR A C 1
ATOM 3672 O O . TYR A 1 482 ? -20.398 -51.055 -35.098 1.00 79.50 482 TYR A O 1
ATOM 3680 N N . TYR A 1 483 ? -19.129 -52.911 -34.955 1.00 85.62 483 TYR A N 1
ATOM 3681 C CA . TYR A 1 483 ? -19.898 -53.748 -35.873 1.00 85.62 483 TYR A CA 1
ATOM 3682 C C . TYR A 1 483 ? -20.358 -55.022 -35.159 1.00 85.62 483 TYR A C 1
ATOM 3684 O O . TYR A 1 483 ? -19.791 -55.436 -34.147 1.00 85.62 483 TYR A O 1
ATOM 3692 N N . PHE A 1 484 ? -21.396 -55.654 -35.689 1.00 88.19 484 PHE A N 1
ATOM 3693 C CA . PHE A 1 484 ? -21.958 -56.895 -35.177 1.00 88.19 484 PHE A CA 1
ATOM 3694 C C . PHE A 1 484 ? -21.491 -58.055 -36.053 1.00 88.19 484 PHE A C 1
ATOM 3696 O O . PHE A 1 484 ? -21.577 -57.978 -37.278 1.00 88.19 484 PHE A O 1
ATOM 3703 N N . TYR A 1 485 ? -20.992 -59.122 -35.435 1.00 83.69 485 TYR A N 1
ATOM 3704 C CA . TYR A 1 485 ? -20.520 -60.333 -36.104 1.00 83.69 485 TYR A CA 1
ATOM 3705 C C . TYR A 1 485 ? -21.221 -61.561 -35.532 1.00 83.69 485 TYR A C 1
ATOM 3707 O O . TYR A 1 485 ? -21.237 -61.761 -34.318 1.00 83.69 485 TYR A O 1
ATOM 3715 N N . ASN A 1 486 ? -21.789 -62.398 -36.398 1.00 87.00 486 ASN A N 1
ATOM 3716 C CA . ASN A 1 486 ? -22.435 -63.629 -35.970 1.00 87.00 486 ASN A CA 1
ATOM 3717 C C . ASN A 1 486 ? -21.448 -64.806 -35.959 1.00 87.00 486 ASN A C 1
ATOM 3719 O O . ASN A 1 486 ? -20.988 -65.255 -37.011 1.00 87.00 486 ASN A O 1
ATOM 3723 N N . ARG A 1 487 ? -21.185 -65.365 -34.774 1.00 84.56 487 ARG A N 1
ATOM 3724 C CA . ARG A 1 487 ? -20.304 -66.527 -34.570 1.00 84.56 487 ARG A CA 1
ATOM 3725 C C . ARG A 1 487 ? -20.743 -67.787 -35.322 1.00 84.56 487 ARG A C 1
ATOM 3727 O O . ARG A 1 487 ? -19.889 -68.610 -35.643 1.00 84.56 487 ARG A O 1
ATOM 3734 N N . PHE A 1 488 ? -22.041 -67.962 -35.575 1.00 77.75 488 PHE A N 1
ATOM 3735 C CA . PHE A 1 488 ? -22.602 -69.178 -36.173 1.00 77.75 488 PHE A CA 1
ATOM 3736 C C . PHE A 1 488 ? -22.782 -69.083 -37.693 1.00 77.75 488 PHE A C 1
ATOM 3738 O O . PHE A 1 488 ? -22.661 -70.100 -38.374 1.00 77.75 488 PHE A O 1
ATOM 3745 N N . THR A 1 489 ? -23.046 -67.891 -38.239 1.00 79.75 489 THR A N 1
ATOM 3746 C CA . THR A 1 489 ? -23.226 -67.683 -39.692 1.00 79.75 489 THR A CA 1
ATOM 3747 C C . THR A 1 489 ? -22.025 -67.036 -40.385 1.00 79.75 489 THR A C 1
ATOM 3749 O O . THR A 1 489 ? -21.940 -67.090 -41.610 1.00 79.75 489 THR A O 1
ATOM 3752 N N . GLY A 1 490 ? -21.088 -66.444 -39.635 1.00 80.50 490 GLY A N 1
ATOM 3753 C CA . GLY A 1 490 ? -19.888 -65.791 -40.171 1.00 80.50 490 GLY A CA 1
ATOM 3754 C C . GLY A 1 490 ? -20.132 -64.425 -40.825 1.00 80.50 490 GLY A C 1
ATOM 3755 O O . GLY A 1 490 ? -19.246 -63.907 -41.502 1.00 80.50 490 GLY A O 1
ATOM 3756 N N . VAL A 1 491 ? -21.324 -63.844 -40.656 1.00 80.06 491 VAL A N 1
ATOM 3757 C CA . VAL A 1 491 ? -21.716 -62.557 -41.255 1.00 80.06 491 VAL A CA 1
ATOM 3758 C C . VAL A 1 491 ? -21.352 -61.395 -40.329 1.00 80.06 491 VAL A C 1
ATOM 3760 O O . VAL A 1 491 ? -21.609 -61.465 -39.128 1.00 80.06 491 VAL A O 1
ATOM 3763 N N . SER A 1 492 ? -20.811 -60.309 -40.890 1.00 84.50 492 SER A N 1
ATOM 3764 C CA . SER A 1 492 ? -20.642 -59.017 -40.213 1.00 84.50 492 SER A CA 1
ATOM 3765 C C . SER A 1 492 ? -21.530 -57.923 -40.820 1.00 84.50 492 SER A C 1
ATOM 3767 O O . SER A 1 492 ? -21.736 -57.875 -42.032 1.00 84.50 492 SER A O 1
ATOM 3769 N N . GLN A 1 493 ? -22.048 -57.030 -39.972 1.00 84.31 493 GLN A N 1
ATOM 3770 C CA . GLN A 1 493 ? -22.863 -55.869 -40.354 1.00 84.31 493 GLN A CA 1
ATOM 3771 C C . GLN A 1 493 ? -22.700 -54.719 -39.347 1.00 84.31 493 GLN A C 1
ATOM 3773 O O . GLN A 1 493 ? -22.418 -54.954 -38.176 1.00 84.31 493 GLN A O 1
ATOM 3778 N N . TRP A 1 494 ? -22.881 -53.469 -39.780 1.00 81.94 494 TRP A N 1
ATOM 3779 C CA . TRP A 1 494 ? -22.710 -52.289 -38.913 1.00 81.94 494 TRP A CA 1
ATOM 3780 C C . TRP A 1 494 ? -23.949 -51.956 -38.067 1.00 81.94 494 TRP A C 1
ATOM 3782 O O . TRP A 1 494 ? -23.832 -51.361 -37.000 1.00 81.94 494 TRP A O 1
ATOM 3792 N N . GLU A 1 495 ? -25.134 -52.362 -38.516 1.00 79.56 495 GLU A N 1
ATOM 3793 C CA . GLU A 1 495 ? -26.405 -52.113 -37.829 1.00 79.56 495 GLU A CA 1
ATOM 3794 C C . GLU A 1 495 ? -26.742 -53.268 -36.876 1.00 79.56 495 GLU A C 1
ATOM 3796 O O . GLU A 1 495 ? -26.469 -54.431 -37.177 1.00 79.56 495 GLU A O 1
ATOM 3801 N N . ASN A 1 496 ? -27.324 -52.962 -35.712 1.00 78.81 496 ASN A N 1
ATOM 3802 C CA . ASN A 1 496 ? -27.595 -53.955 -34.669 1.00 78.81 496 ASN A CA 1
ATOM 3803 C C . ASN A 1 496 ? -28.827 -54.815 -35.024 1.00 78.81 496 ASN A C 1
ATOM 3805 O O . ASN A 1 496 ? -29.945 -54.302 -34.940 1.00 78.81 496 ASN A O 1
ATOM 3809 N N . PRO A 1 497 ? -28.679 -56.122 -35.320 1.00 72.06 497 PRO A N 1
ATOM 3810 C CA . PRO A 1 497 ? -29.795 -56.975 -35.743 1.00 72.06 497 PRO A CA 1
ATOM 3811 C C . PRO A 1 497 ? -30.838 -57.235 -34.642 1.00 72.06 497 PRO A C 1
ATOM 3813 O O . PRO A 1 497 ? -31.885 -57.816 -34.913 1.00 72.06 497 PRO A O 1
ATOM 3816 N N . ARG A 1 498 ? -30.576 -56.811 -33.396 1.00 77.44 498 ARG A N 1
ATOM 3817 C CA . ARG A 1 498 ? -31.502 -56.933 -32.258 1.00 77.44 498 ARG A CA 1
ATOM 3818 C C . ARG A 1 498 ? -32.462 -55.740 -32.108 1.00 77.44 498 ARG A C 1
ATOM 3820 O O . ARG A 1 498 ? -33.188 -55.677 -31.118 1.00 77.44 498 ARG A O 1
ATOM 3827 N N . ILE A 1 499 ? -32.462 -54.789 -33.047 1.00 69.31 499 ILE A N 1
ATOM 3828 C CA . ILE A 1 499 ? -33.356 -53.620 -33.053 1.00 69.31 499 ILE A CA 1
ATOM 3829 C C . ILE A 1 499 ? -34.236 -53.681 -34.317 1.00 69.31 499 ILE A C 1
ATOM 3831 O O . ILE A 1 499 ? -33.690 -53.625 -35.414 1.00 69.31 499 ILE A O 1
ATOM 3835 N N . PRO A 1 500 ? -35.573 -53.809 -34.203 1.00 50.09 500 PRO A N 1
ATOM 3836 C CA . PRO A 1 500 ? -36.459 -53.876 -35.365 1.00 50.09 500 PRO A CA 1
ATOM 3837 C C . PRO A 1 500 ? -36.744 -52.492 -35.972 1.00 50.09 500 PRO A C 1
ATOM 3839 O O . PRO A 1 500 ? -36.948 -51.516 -35.245 1.00 50.09 500 PRO A O 1
ATOM 3842 N N . ASP A 1 501 ? -36.834 -52.429 -37.303 1.00 41.62 501 ASP A N 1
ATOM 3843 C CA . ASP A 1 501 ? -37.128 -51.201 -38.049 1.00 41.62 501 ASP A CA 1
ATOM 3844 C C . ASP A 1 501 ? -38.535 -50.641 -37.792 1.00 41.62 501 ASP A C 1
ATOM 3846 O O . ASP A 1 501 ? -39.549 -51.345 -37.829 1.00 41.62 501 ASP A O 1
ATOM 3850 N N . ALA A 1 502 ? -38.611 -49.324 -37.602 1.00 37.84 502 ALA A N 1
ATOM 3851 C CA . ALA A 1 502 ? -39.849 -48.615 -37.299 1.00 37.84 502 ALA A CA 1
ATOM 3852 C C . ALA A 1 502 ? -40.609 -48.176 -38.570 1.00 37.84 502 ALA A C 1
ATOM 3854 O O . ALA A 1 502 ? -40.611 -46.997 -38.925 1.00 37.84 502 ALA A O 1
ATOM 3855 N N . GLN A 1 503 ? -41.307 -49.105 -39.235 1.00 34.44 503 GLN A N 1
ATOM 3856 C CA . GLN A 1 503 ? -42.232 -48.785 -40.337 1.00 34.44 503 GLN A CA 1
ATOM 3857 C C . GLN A 1 503 ? -43.644 -49.371 -40.165 1.00 34.44 503 GLN A C 1
ATOM 3859 O O . GLN A 1 503 ? -43.935 -50.472 -40.633 1.00 34.44 503 GLN A O 1
ATOM 3864 N N . GLN A 1 504 ? -44.556 -48.571 -39.595 1.00 31.70 504 GLN A N 1
ATOM 3865 C CA . GLN A 1 504 ? -45.954 -48.476 -40.053 1.00 31.70 504 GLN A CA 1
ATOM 3866 C C . GLN A 1 504 ? -46.700 -47.304 -39.392 1.00 31.70 504 GLN A C 1
ATOM 3868 O O . GLN A 1 504 ? -46.722 -47.176 -38.170 1.00 31.70 504 GLN A O 1
ATOM 3873 N N . GLY A 1 505 ? -47.341 -46.467 -40.212 1.00 35.19 505 GLY A N 1
ATOM 3874 C CA . GLY A 1 505 ? -48.363 -45.510 -39.772 1.00 35.19 505 GLY A CA 1
ATOM 3875 C C . GLY A 1 505 ? -49.771 -46.129 -39.813 1.00 35.19 505 GLY A C 1
ATOM 3876 O O . GLY A 1 505 ? -49.964 -47.151 -40.476 1.00 35.19 505 GLY A O 1
ATOM 3877 N N . PRO A 1 506 ? -50.763 -45.545 -39.116 1.00 33.28 506 PRO A N 1
ATOM 3878 C CA . PRO A 1 506 ? -52.120 -46.090 -39.049 1.00 33.28 506 PRO A CA 1
ATOM 3879 C C . PRO A 1 506 ? -52.886 -45.964 -40.385 1.00 33.28 506 PRO A C 1
ATOM 3881 O O . PRO A 1 506 ? -52.595 -45.073 -41.184 1.00 33.28 506 PRO A O 1
ATOM 3884 N N . PRO A 1 507 ? -53.894 -46.824 -40.632 1.00 30.38 507 PRO A N 1
ATOM 3885 C CA . PRO A 1 507 ? -54.659 -46.822 -41.879 1.00 30.38 507 PRO A CA 1
ATOM 3886 C C . PRO A 1 507 ? -55.649 -45.649 -41.960 1.00 30.38 507 PRO A C 1
ATOM 3888 O O . PRO A 1 507 ? -56.310 -45.333 -40.970 1.00 30.38 507 PRO A O 1
ATOM 3891 N N . GLY A 1 508 ? -55.831 -45.078 -43.159 1.00 41.28 508 GLY A N 1
ATOM 3892 C CA . GLY A 1 508 ? -56.971 -44.191 -43.449 1.00 41.28 508 GLY A CA 1
ATOM 3893 C C . GLY A 1 508 ? -56.681 -42.835 -44.102 1.00 41.28 508 GLY A C 1
ATOM 3894 O O . GLY A 1 508 ? -57.386 -41.880 -43.791 1.00 41.28 508 GLY A O 1
ATOM 3895 N N . VAL A 1 509 ? -55.699 -42.728 -45.005 1.00 31.41 509 VAL A N 1
ATOM 3896 C CA . VAL A 1 509 ? -55.584 -41.589 -45.940 1.00 31.41 509 VAL A CA 1
ATOM 3897 C C . VAL A 1 509 ? -55.254 -42.128 -47.334 1.00 31.41 509 VAL A C 1
ATOM 3899 O O . VAL A 1 509 ? -54.260 -42.833 -47.496 1.00 31.41 509 VAL A O 1
ATOM 3902 N N . GLU A 1 510 ? -56.093 -41.826 -48.326 1.00 28.30 510 GLU A N 1
ATOM 3903 C CA . GLU A 1 510 ? -55.835 -42.139 -49.740 1.00 28.30 510 GLU A CA 1
ATOM 3904 C C . GLU A 1 510 ? -54.994 -41.034 -50.399 1.00 28.30 510 GLU A C 1
ATOM 3906 O O . GLU A 1 510 ? -54.992 -39.885 -49.954 1.00 28.30 510 GLU A O 1
ATOM 3911 N N . SER A 1 511 ? -54.253 -41.380 -51.453 1.00 31.91 511 SER A N 1
ATOM 3912 C CA . SER A 1 511 ? -53.309 -40.481 -52.122 1.00 31.91 511 SER A CA 1
ATOM 3913 C C . SER A 1 511 ? -53.842 -39.957 -53.459 1.00 31.91 511 SER A C 1
ATOM 3915 O O . SER A 1 511 ? -53.787 -40.643 -54.479 1.00 31.91 511 SER A O 1
ATOM 3917 N N . GLU A 1 512 ? -54.277 -38.695 -53.475 1.00 29.02 512 GLU A N 1
ATOM 3918 C CA . GLU A 1 512 ? -54.513 -37.935 -54.710 1.00 29.02 512 GLU A CA 1
ATOM 3919 C C . GLU A 1 512 ? -53.394 -36.920 -54.988 1.00 29.02 512 GLU A C 1
ATOM 3921 O O . GLU A 1 512 ? -52.588 -36.586 -54.116 1.00 29.02 512 GLU A O 1
ATOM 3926 N N . LYS A 1 513 ? -53.305 -36.486 -56.249 1.00 26.53 513 LYS A N 1
ATOM 3927 C CA . LYS A 1 513 ? -52.171 -35.750 -56.821 1.00 26.53 513 LYS A CA 1
ATOM 3928 C C . LYS A 1 513 ? -52.551 -34.350 -57.302 1.00 26.53 513 LYS A C 1
ATOM 3930 O O . LYS A 1 513 ? -53.688 -34.119 -57.686 1.00 26.53 513 LYS A O 1
ATOM 3935 N N . ASP A 1 514 ? -51.529 -33.498 -57.380 1.00 29.77 514 ASP A N 1
ATOM 3936 C CA . ASP A 1 514 ? -51.318 -32.450 -58.391 1.00 29.77 514 ASP A CA 1
ATOM 3937 C C . ASP A 1 514 ? -52.541 -31.625 -58.848 1.00 29.77 514 ASP A C 1
ATOM 3939 O O . ASP A 1 514 ? -53.262 -31.985 -59.777 1.00 29.77 514 ASP A O 1
ATOM 3943 N N . GLY A 1 515 ? -52.675 -30.422 -58.284 1.00 27.36 515 GLY A N 1
ATOM 3944 C CA . GLY A 1 515 ? -53.594 -29.385 -58.761 1.00 27.36 515 GLY A CA 1
ATOM 3945 C C . GLY A 1 515 ? -53.064 -27.992 -58.428 1.00 27.36 515 GLY A C 1
ATOM 3946 O O . GLY A 1 515 ? -53.378 -27.446 -57.374 1.00 27.36 515 GLY A O 1
ATOM 3947 N N . ALA A 1 516 ? -52.221 -27.433 -59.298 1.00 31.36 516 ALA A N 1
ATOM 3948 C CA . ALA A 1 516 ? -51.614 -26.119 -59.094 1.00 31.36 516 ALA A CA 1
ATOM 3949 C C . ALA A 1 516 ? -52.422 -25.006 -59.776 1.00 31.36 516 ALA A C 1
ATOM 3951 O O . ALA A 1 516 ? -52.628 -25.053 -60.986 1.00 31.36 516 ALA A O 1
ATOM 3952 N N . GLU A 1 517 ? -52.783 -23.963 -59.027 1.00 27.16 517 GLU A N 1
ATOM 3953 C CA . GLU A 1 517 ? -53.132 -22.656 -59.590 1.00 27.16 517 GLU A CA 1
ATOM 3954 C C . GLU A 1 517 ? -52.769 -21.540 -58.593 1.00 27.16 517 GLU A C 1
ATOM 3956 O O . GLU A 1 517 ? -52.948 -21.682 -57.381 1.00 27.16 517 GLU A O 1
ATOM 3961 N N . GLU A 1 518 ? -52.188 -20.443 -59.083 1.00 27.38 518 GLU A N 1
ATOM 3962 C CA . GLU A 1 518 ? -51.727 -19.335 -58.238 1.00 27.38 518 GLU A CA 1
ATOM 3963 C C . GLU A 1 518 ? -52.849 -18.326 -57.958 1.00 27.38 518 GLU A C 1
ATOM 3965 O O . GLU A 1 518 ? -53.628 -17.967 -58.840 1.00 27.38 518 GLU A O 1
ATOM 3970 N N . THR A 1 519 ? -52.866 -17.724 -56.766 1.00 27.11 519 THR A N 1
ATOM 3971 C CA . THR A 1 519 ? -53.480 -16.396 -56.598 1.00 27.11 519 THR A CA 1
ATOM 3972 C C . THR A 1 519 ? -52.708 -15.570 -55.574 1.00 27.11 519 THR A C 1
ATOM 3974 O O . THR A 1 519 ? -52.376 -16.031 -54.484 1.00 27.11 519 THR A O 1
ATOM 3977 N N . GLN A 1 520 ? -52.383 -14.332 -55.942 1.00 31.06 520 GLN A N 1
ATOM 3978 C CA . GLN A 1 520 ? -51.438 -13.495 -55.205 1.00 31.06 520 GLN A CA 1
ATOM 3979 C C . GLN A 1 520 ? -52.059 -12.887 -53.938 1.00 31.06 520 GLN A C 1
ATOM 3981 O O . GLN A 1 520 ? -53.052 -12.163 -54.008 1.00 31.06 520 GLN A O 1
ATOM 3986 N N . GLN A 1 521 ? -51.400 -13.069 -52.790 1.00 30.39 521 GLN A N 1
ATOM 3987 C CA . GLN A 1 521 ? -51.552 -12.187 -51.628 1.00 30.39 521 GLN A CA 1
ATOM 3988 C C . GLN A 1 521 ? -50.201 -11.566 -51.259 1.00 30.39 521 GLN A C 1
ATOM 3990 O O . GLN A 1 521 ? -49.154 -12.213 -51.303 1.00 30.39 521 GLN A O 1
ATOM 3995 N N . GLN A 1 522 ? -50.219 -10.271 -50.943 1.00 28.53 522 GLN A N 1
ATOM 3996 C CA . GLN A 1 522 ? -49.009 -9.467 -50.776 1.00 28.53 522 GLN A CA 1
ATOM 3997 C C . GLN A 1 522 ? -48.282 -9.818 -49.471 1.00 28.53 522 GLN A C 1
ATOM 3999 O O . GLN A 1 522 ? -48.827 -9.640 -48.381 1.00 28.53 522 GLN A O 1
ATOM 4004 N N . ARG A 1 523 ? -47.018 -10.252 -49.568 1.00 28.92 523 ARG A N 1
ATOM 4005 C CA . ARG A 1 523 ? -46.141 -10.370 -48.393 1.00 28.92 523 ARG A CA 1
ATOM 4006 C C . ARG A 1 523 ? -45.840 -8.969 -47.829 1.00 28.92 523 ARG A C 1
ATOM 4008 O O . ARG A 1 523 ? -45.496 -8.076 -48.608 1.00 28.92 523 ARG A O 1
ATOM 4015 N N . PRO A 1 524 ? -45.911 -8.750 -46.502 1.00 28.00 524 PRO A N 1
ATOM 4016 C CA . PRO A 1 524 ? -45.410 -7.519 -45.901 1.00 28.00 524 PRO A CA 1
ATOM 4017 C C . PRO A 1 524 ? -43.889 -7.421 -46.090 1.00 28.00 524 PRO A C 1
ATOM 4019 O O . PRO A 1 524 ? -43.185 -8.432 -46.092 1.00 28.00 524 PRO A O 1
ATOM 4022 N N . ARG A 1 525 ? -43.370 -6.196 -46.238 1.00 32.75 525 ARG A N 1
ATOM 4023 C CA . ARG A 1 525 ? -41.921 -5.957 -46.347 1.00 32.75 525 ARG A CA 1
ATOM 4024 C C . ARG A 1 525 ? -41.203 -6.381 -45.052 1.00 32.75 525 ARG A C 1
ATOM 4026 O O . ARG A 1 525 ? -41.770 -6.165 -43.975 1.00 32.75 525 ARG A O 1
ATOM 4033 N N . PRO A 1 526 ? -39.961 -6.898 -45.123 1.00 29.83 526 PRO A N 1
ATOM 4034 C CA . PRO A 1 526 ? -39.130 -7.093 -43.939 1.00 29.83 526 PRO A CA 1
ATOM 4035 C C . PRO A 1 526 ? -38.990 -5.791 -43.145 1.00 29.83 526 PRO A C 1
ATOM 4037 O O . PRO A 1 526 ? -38.885 -4.704 -43.721 1.00 29.83 526 PRO A O 1
ATOM 4040 N N . ARG A 1 527 ? -38.983 -5.889 -41.813 1.00 28.89 527 ARG A N 1
ATOM 4041 C CA . ARG A 1 527 ? -38.652 -4.747 -40.956 1.00 28.89 527 ARG A CA 1
ATOM 4042 C C . ARG A 1 527 ? -37.140 -4.564 -40.957 1.00 28.89 527 ARG A C 1
ATOM 4044 O O . ARG A 1 527 ? -36.429 -5.453 -40.502 1.00 28.89 527 ARG A O 1
ATOM 4051 N N . VAL A 1 528 ? -36.670 -3.395 -41.385 1.00 35.16 528 VAL A N 1
ATOM 4052 C CA . VAL A 1 528 ? -35.320 -2.935 -41.037 1.00 35.16 528 VAL A CA 1
ATOM 4053 C C . VAL A 1 528 ? -35.251 -2.841 -39.512 1.00 35.16 528 VAL A C 1
ATOM 4055 O O . VAL A 1 528 ? -36.076 -2.159 -38.899 1.00 35.16 528 VAL A O 1
ATOM 4058 N N . ALA A 1 529 ? -34.303 -3.545 -38.895 1.00 37.88 529 ALA A N 1
ATOM 4059 C CA . ALA A 1 529 ? -34.025 -3.401 -37.472 1.00 37.88 529 ALA A CA 1
ATOM 4060 C C . ALA A 1 529 ? -33.376 -2.025 -37.249 1.00 37.88 529 ALA A C 1
ATOM 4062 O O . ALA A 1 529 ? -32.259 -1.778 -37.693 1.00 37.88 529 ALA A O 1
ATOM 4063 N N . GLY A 1 530 ? -34.113 -1.097 -36.636 1.00 39.72 530 GLY A N 1
ATOM 4064 C CA . GLY A 1 530 ? -33.663 0.284 -36.470 1.00 39.72 530 GLY A CA 1
ATOM 4065 C C . GLY A 1 530 ? -32.514 0.395 -35.470 1.00 39.72 530 GLY A C 1
ATOM 4066 O O . GLY A 1 530 ? -32.732 0.208 -34.276 1.00 39.72 530 GLY A O 1
ATOM 4067 N N . GLY A 1 531 ? -31.323 0.738 -35.961 1.00 53.09 531 GLY A N 1
ATOM 4068 C CA . GLY A 1 531 ? -30.100 0.904 -35.171 1.00 53.09 531 GLY A CA 1
ATOM 4069 C C . GLY A 1 531 ? -29.313 2.151 -35.570 1.00 53.09 531 GLY A C 1
ATOM 4070 O O . GLY A 1 531 ? -28.131 2.052 -35.875 1.00 53.09 531 GLY A O 1
ATOM 4071 N N . TYR A 1 532 ? -29.972 3.314 -35.627 1.00 44.34 532 TYR A N 1
ATOM 4072 C CA . TYR A 1 532 ? -29.306 4.585 -35.919 1.00 44.34 532 TYR A CA 1
ATOM 4073 C C . TYR A 1 532 ? -29.887 5.737 -35.089 1.00 44.34 532 TYR A C 1
ATOM 4075 O O . TYR A 1 532 ? -30.984 6.221 -35.374 1.00 44.34 532 TYR A O 1
ATOM 4083 N N . ASP A 1 533 ? -29.147 6.180 -34.067 1.00 51.50 533 ASP A N 1
ATOM 4084 C CA . ASP A 1 533 ? -29.421 7.425 -33.343 1.00 51.50 533 ASP A CA 1
ATOM 4085 C C . ASP A 1 533 ? -28.460 8.539 -33.821 1.00 51.50 533 ASP A C 1
ATOM 4087 O O . ASP A 1 533 ? -27.263 8.487 -33.513 1.00 51.50 533 ASP A O 1
ATOM 4091 N N . PRO A 1 534 ? -28.941 9.572 -34.543 1.00 45.66 534 PRO A N 1
ATOM 4092 C CA . PRO A 1 534 ? -28.094 10.673 -35.008 1.00 45.66 534 PRO A CA 1
ATOM 4093 C C . PRO A 1 534 ? -27.514 11.522 -33.861 1.00 45.66 534 PRO A C 1
ATOM 4095 O O . PRO A 1 534 ? -26.529 12.227 -34.067 1.00 45.66 534 PRO A O 1
ATOM 4098 N N . ALA A 1 535 ? -28.059 11.446 -32.639 1.00 47.56 535 ALA A N 1
ATOM 4099 C CA . ALA A 1 535 ? -27.464 12.097 -31.469 1.00 47.56 535 ALA A CA 1
ATOM 4100 C C . ALA A 1 535 ? -26.210 11.369 -30.942 1.00 47.56 535 ALA A C 1
ATOM 4102 O O . ALA A 1 535 ? -25.463 11.947 -30.150 1.00 47.56 535 ALA A O 1
ATOM 4103 N N . ILE A 1 536 ? -25.979 10.121 -31.371 1.00 49.22 536 ILE A N 1
ATOM 4104 C CA . ILE A 1 536 ? -24.854 9.269 -30.951 1.00 49.22 536 ILE A CA 1
ATOM 4105 C C . ILE A 1 536 ? -23.882 9.016 -32.116 1.00 49.22 536 ILE A C 1
ATOM 4107 O O . ILE A 1 536 ? -22.680 8.894 -31.886 1.00 49.22 536 ILE A O 1
ATOM 4111 N N . HIS A 1 537 ? -24.374 8.947 -33.359 1.00 49.47 537 HIS A N 1
ATOM 4112 C CA . HIS A 1 537 ? -23.581 8.525 -34.524 1.00 49.47 537 HIS A CA 1
ATOM 4113 C C . HIS A 1 537 ? -23.199 9.648 -35.505 1.00 49.47 537 HIS A C 1
ATOM 4115 O O . HIS A 1 537 ? -22.365 9.409 -36.373 1.00 49.47 537 HIS A O 1
ATOM 4121 N N . GLY A 1 538 ? -23.730 10.867 -35.351 1.00 58.91 538 GLY A N 1
ATOM 4122 C CA . GLY A 1 538 ? -23.369 12.021 -36.187 1.00 58.91 538 GLY A CA 1
ATOM 4123 C C . GLY A 1 538 ? -24.132 12.080 -37.514 1.00 58.91 538 GLY A C 1
ATOM 4124 O O . GLY A 1 538 ? -25.331 11.813 -37.546 1.00 58.91 538 GLY A O 1
ATOM 4125 N N . ASP A 1 539 ? -23.441 12.462 -38.592 1.00 53.56 539 ASP A N 1
ATOM 4126 C CA . ASP A 1 539 ? -23.962 12.363 -39.961 1.00 53.56 539 ASP A CA 1
ATOM 4127 C C . ASP A 1 539 ? -23.844 10.911 -40.472 1.00 53.56 539 ASP A C 1
ATOM 4129 O O . ASP A 1 539 ? -23.011 10.136 -40.002 1.00 53.56 539 ASP A O 1
ATOM 4133 N N . TYR A 1 540 ? -24.705 10.507 -41.411 1.00 52.56 540 TYR A N 1
ATOM 4134 C CA . TYR A 1 540 ? -24.809 9.107 -41.844 1.00 52.56 540 TYR A CA 1
ATOM 4135 C C . TYR A 1 540 ? -23.628 8.680 -42.729 1.00 52.56 540 TYR A C 1
ATOM 4137 O O . TYR A 1 540 ? -23.512 9.125 -43.873 1.00 52.56 540 TYR A O 1
ATOM 4145 N N . ASP A 1 541 ? -22.790 7.785 -42.203 1.00 55.84 541 ASP A N 1
ATOM 4146 C CA . ASP A 1 541 ? -21.695 7.131 -42.922 1.00 55.84 541 ASP A CA 1
ATOM 4147 C C . ASP A 1 541 ? -22.199 5.823 -43.575 1.00 55.84 541 ASP A C 1
ATOM 4149 O O . ASP A 1 541 ? -22.571 4.892 -42.852 1.00 55.84 541 ASP A O 1
ATOM 4153 N N . PRO A 1 542 ? -22.252 5.734 -44.920 1.00 53.88 542 PRO A N 1
ATOM 4154 C CA . PRO A 1 542 ? -22.771 4.563 -45.622 1.00 53.88 542 PRO A CA 1
ATOM 4155 C C . PRO A 1 542 ? -21.818 3.357 -45.622 1.00 53.88 542 PRO A C 1
ATOM 4157 O O . PRO A 1 542 ? -22.282 2.245 -45.865 1.00 53.88 542 PRO A O 1
ATOM 4160 N N . ASP A 1 543 ? -20.520 3.546 -45.357 1.00 57.81 543 ASP A N 1
ATOM 4161 C CA . ASP A 1 543 ? -19.526 2.462 -45.398 1.00 57.81 543 ASP A CA 1
ATOM 4162 C C . ASP A 1 543 ? -19.388 1.743 -44.039 1.00 57.81 543 ASP A C 1
ATOM 4164 O O . ASP A 1 543 ? -18.789 0.664 -43.945 1.00 57.81 543 ASP A O 1
ATOM 4168 N N . ALA A 1 544 ? -19.975 2.308 -42.978 1.00 60.16 544 ALA A N 1
ATOM 4169 C CA . ALA A 1 544 ? -19.884 1.808 -41.613 1.00 60.16 544 ALA A CA 1
ATOM 4170 C C . ALA A 1 544 ? -20.519 0.415 -41.415 1.00 60.16 544 ALA A C 1
ATOM 4172 O O . ALA A 1 544 ? -21.537 0.062 -42.008 1.00 60.16 544 ALA A O 1
ATOM 4173 N N . TRP A 1 545 ? -19.952 -0.376 -40.495 1.00 49.28 545 TRP A N 1
ATOM 4174 C CA . TRP A 1 545 ? -20.307 -1.792 -40.293 1.00 49.28 545 TRP A CA 1
ATOM 4175 C C . TRP A 1 545 ? -21.784 -2.066 -39.947 1.00 49.28 545 TRP A C 1
ATOM 4177 O O . TRP A 1 545 ? -22.272 -3.159 -40.212 1.00 49.28 545 TRP A O 1
ATOM 4187 N N . TYR A 1 546 ? -22.500 -1.087 -39.384 1.00 54.38 546 TYR A N 1
ATOM 4188 C CA . TYR A 1 546 ? -23.932 -1.181 -39.067 1.00 54.38 546 TYR A CA 1
ATOM 4189 C C . TYR A 1 546 ? -24.852 -0.880 -40.267 1.00 54.38 546 TYR A C 1
ATOM 4191 O O . TYR A 1 546 ? -26.058 -1.110 -40.183 1.00 54.38 546 TYR A O 1
ATOM 4199 N N . ALA A 1 547 ? -24.310 -0.337 -41.362 1.00 51.78 547 ALA A N 1
ATOM 4200 C CA . ALA A 1 547 ? -25.040 -0.013 -42.588 1.00 51.78 547 ALA A CA 1
ATOM 4201 C C . ALA A 1 547 ? -24.952 -1.126 -43.650 1.00 51.78 547 ALA A C 1
ATOM 4203 O O . ALA A 1 547 ? -25.744 -1.134 -44.595 1.00 51.78 547 ALA A O 1
ATOM 4204 N N . GLN A 1 548 ? -24.021 -2.076 -43.502 1.00 48.50 548 GLN A N 1
ATOM 4205 C CA . GLN A 1 548 ? -23.823 -3.151 -44.475 1.00 48.50 548 GLN A CA 1
ATOM 4206 C C . GLN A 1 548 ? -24.824 -4.305 -44.262 1.00 48.50 548 GLN A C 1
ATOM 4208 O O . GLN A 1 548 ? -25.004 -4.763 -43.131 1.00 48.50 548 GLN A O 1
ATOM 4213 N N . PRO A 1 549 ? -25.480 -4.811 -45.324 1.00 44.00 549 PRO A N 1
ATOM 4214 C CA . PRO A 1 549 ? -26.359 -5.969 -45.215 1.00 44.00 549 PRO A CA 1
ATOM 4215 C C . PRO A 1 549 ? -25.540 -7.247 -44.988 1.00 44.00 549 PRO A C 1
ATOM 4217 O O . PRO A 1 549 ? -24.602 -7.535 -45.732 1.00 44.00 549 PRO A O 1
ATOM 4220 N N . HIS A 1 550 ? -25.924 -8.049 -43.992 1.00 40.69 550 HIS A N 1
ATOM 4221 C CA . HIS A 1 550 ? -25.424 -9.420 -43.876 1.00 40.69 550 HIS A CA 1
ATOM 4222 C C . HIS A 1 550 ? -25.851 -10.247 -45.107 1.00 40.69 550 HIS A C 1
ATOM 4224 O O . HIS A 1 550 ? -26.977 -10.076 -45.576 1.00 40.69 550 HIS A O 1
ATOM 4230 N N . PRO A 1 551 ? -24.991 -11.146 -45.625 1.00 37.47 551 PRO A N 1
ATOM 4231 C CA . PRO A 1 551 ? -25.363 -12.051 -46.709 1.00 37.47 551 PRO A CA 1
ATOM 4232 C C . PRO A 1 551 ? -26.426 -13.058 -46.241 1.00 37.47 551 PRO A C 1
ATOM 4234 O O . PRO A 1 551 ? -26.331 -13.588 -45.135 1.00 37.47 551 PRO A O 1
ATOM 4237 N N . ASP A 1 552 ? -27.425 -13.316 -47.088 1.00 35.41 552 ASP A N 1
ATOM 4238 C CA . ASP A 1 552 ? -28.572 -14.173 -46.766 1.00 35.41 552 ASP A CA 1
ATOM 4239 C C . ASP A 1 552 ? -28.198 -15.656 -46.560 1.00 35.41 552 ASP A C 1
ATOM 4241 O O . ASP A 1 552 ? -27.424 -16.237 -47.330 1.00 35.41 552 ASP A O 1
ATOM 4245 N N . ASP A 1 553 ? -28.850 -16.298 -45.581 1.00 33.88 553 ASP A N 1
ATOM 4246 C CA . ASP A 1 553 ? -28.828 -17.752 -45.369 1.00 33.88 553 ASP A CA 1
ATOM 4247 C C . ASP A 1 553 ? -29.456 -18.487 -46.567 1.00 33.88 553 ASP A C 1
ATOM 4249 O O . ASP A 1 553 ? -30.663 -18.733 -46.640 1.00 33.88 553 ASP A O 1
ATOM 4253 N N . THR A 1 554 ? -28.617 -18.878 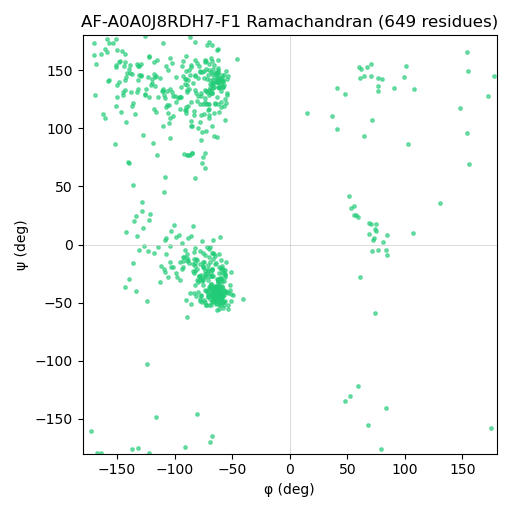-47.524 1.00 31.80 554 THR A N 1
ATOM 4254 C CA . THR A 1 554 ? -29.013 -19.574 -48.757 1.00 31.80 554 THR A CA 1
ATOM 4255 C C . THR A 1 554 ? -29.193 -21.082 -48.538 1.00 31.80 554 THR A C 1
ATOM 4257 O O . THR A 1 554 ? -28.584 -21.920 -49.201 1.00 31.80 554 THR A O 1
ATOM 4260 N N . SER A 1 555 ? -30.082 -21.441 -47.606 1.00 29.52 555 SER A N 1
ATOM 4261 C CA . SER A 1 555 ? -30.542 -22.824 -47.427 1.00 29.52 555 SER A CA 1
ATOM 4262 C C . SER A 1 555 ? -31.502 -23.230 -48.561 1.00 29.52 555 SER A C 1
ATOM 4264 O O . SER A 1 555 ? -32.498 -22.534 -48.784 1.00 29.52 555 SER A O 1
ATOM 4266 N N . PRO A 1 556 ? -31.263 -24.343 -49.284 1.00 34.31 556 PRO A N 1
ATOM 4267 C CA . PRO A 1 556 ? -32.168 -24.805 -50.332 1.00 34.31 556 PRO A CA 1
ATOM 4268 C C . PRO A 1 556 ? -33.478 -25.326 -49.725 1.00 34.31 556 PRO A C 1
ATOM 4270 O O . PRO A 1 556 ? -33.471 -26.113 -48.781 1.00 34.31 556 PRO A O 1
ATOM 4273 N N . ALA A 1 557 ? -34.614 -24.907 -50.283 1.00 39.03 557 ALA A N 1
ATOM 4274 C CA . ALA A 1 557 ? -35.928 -25.289 -49.778 1.00 39.03 557 ALA A CA 1
ATOM 4275 C C . ALA A 1 557 ? -36.294 -26.736 -50.160 1.00 39.03 557 ALA A C 1
ATOM 4277 O O . ALA A 1 557 ? -36.814 -26.984 -51.247 1.00 39.03 557 ALA A O 1
ATOM 4278 N N . SER A 1 558 ? -36.076 -27.688 -49.250 1.00 35.72 558 SER A N 1
ATOM 4279 C CA . SER A 1 558 ? -36.709 -29.009 -49.306 1.00 35.72 558 SER A CA 1
ATOM 4280 C C . SER A 1 558 ? -38.111 -28.954 -48.687 1.00 35.72 558 SER A C 1
ATOM 4282 O O . SER A 1 558 ? -38.284 -28.773 -47.483 1.00 35.72 558 SER A O 1
ATOM 4284 N N . THR A 1 559 ? -39.145 -29.115 -49.513 1.00 47.34 559 THR A N 1
ATOM 4285 C CA . THR A 1 559 ? -40.542 -29.184 -49.058 1.00 47.34 559 THR A CA 1
ATOM 4286 C C . THR A 1 559 ? -40.920 -30.600 -48.628 1.00 47.34 559 THR A C 1
ATOM 4288 O O . THR A 1 559 ? -41.603 -31.310 -49.364 1.00 47.34 559 THR A O 1
ATOM 4291 N N . ASP A 1 560 ? -40.504 -30.993 -47.423 1.00 41.56 560 ASP A N 1
ATOM 4292 C CA . ASP A 1 560 ? -41.074 -32.138 -46.703 1.00 41.56 560 ASP A CA 1
ATOM 4293 C C . ASP A 1 560 ? -41.745 -31.657 -45.395 1.00 41.56 560 ASP A C 1
ATOM 4295 O O . ASP A 1 560 ? -41.053 -31.174 -44.492 1.00 41.56 560 ASP A O 1
ATOM 4299 N N . PRO A 1 561 ? -43.082 -31.779 -45.260 1.00 44.94 561 PRO A N 1
ATOM 4300 C CA . PRO A 1 561 ? -43.803 -31.454 -44.029 1.00 44.94 561 PRO A CA 1
ATOM 4301 C C . PRO A 1 561 ? -43.368 -32.250 -42.787 1.00 44.94 561 PRO A C 1
ATOM 4303 O O . PRO A 1 561 ? -43.654 -31.803 -41.675 1.00 44.94 561 PRO A O 1
ATOM 4306 N N . SER A 1 562 ? -42.686 -33.394 -42.935 1.00 42.44 562 SER A N 1
ATOM 4307 C CA . SER A 1 562 ? -42.198 -34.198 -41.803 1.00 42.44 562 SER A CA 1
ATOM 4308 C C . SER A 1 562 ? -41.218 -33.418 -40.912 1.00 42.44 562 SER A C 1
ATOM 4310 O O . SER A 1 562 ? -41.304 -33.473 -39.681 1.00 42.44 562 SER A O 1
ATOM 4312 N N . VAL A 1 563 ? -40.366 -32.592 -41.532 1.00 45.22 563 VAL A N 1
ATOM 4313 C CA . VAL A 1 563 ? -39.275 -31.851 -40.879 1.00 45.22 563 VAL A CA 1
ATOM 4314 C C . VAL A 1 563 ? -39.799 -30.850 -39.843 1.00 45.22 563 VAL A C 1
ATOM 4316 O O . VAL A 1 563 ? -39.148 -30.619 -38.826 1.00 45.22 563 VAL A O 1
ATOM 4319 N N . LEU A 1 564 ? -41.012 -30.313 -40.031 1.00 40.72 564 LEU A N 1
ATOM 4320 C CA . LEU A 1 564 ? -41.652 -29.376 -39.095 1.00 40.72 564 LEU A CA 1
ATOM 4321 C C . LEU A 1 564 ? -41.964 -29.978 -37.712 1.00 40.72 564 LEU A C 1
ATOM 4323 O O . LEU A 1 564 ? -42.194 -29.222 -36.768 1.00 40.72 564 LEU A O 1
ATOM 4327 N N . TYR A 1 565 ? -41.945 -31.308 -37.577 1.00 38.69 565 TYR A N 1
ATOM 4328 C CA . TYR A 1 565 ? -42.132 -32.014 -36.305 1.00 38.69 565 TYR A CA 1
ATOM 4329 C C . TYR A 1 565 ? -40.881 -32.779 -35.835 1.00 38.69 565 TYR A C 1
ATOM 4331 O O . TYR A 1 565 ? -40.879 -33.347 -34.742 1.00 38.69 565 TYR A O 1
ATOM 4339 N N . THR A 1 566 ? -39.792 -32.773 -36.610 1.00 43.44 566 THR A N 1
ATOM 4340 C CA . THR A 1 566 ? -38.555 -33.506 -36.299 1.00 43.44 566 THR A CA 1
ATOM 4341 C C . THR A 1 566 ? -37.594 -32.659 -35.455 1.00 43.44 566 THR A C 1
ATOM 4343 O O . THR A 1 566 ? -36.594 -32.134 -35.936 1.00 43.44 566 THR A O 1
ATOM 4346 N N . ALA A 1 567 ? -37.890 -32.534 -34.159 1.00 49.75 567 ALA A N 1
ATOM 4347 C CA . ALA A 1 567 ? -37.051 -31.813 -33.197 1.00 49.75 567 ALA A CA 1
ATOM 4348 C C . ALA A 1 567 ? -35.782 -32.607 -32.804 1.00 49.75 567 ALA A C 1
ATOM 4350 O O . ALA A 1 567 ? -35.692 -33.164 -31.708 1.00 49.75 567 ALA A O 1
ATOM 4351 N N . THR A 1 568 ? -34.789 -32.668 -33.694 1.00 55.22 568 THR A N 1
ATOM 4352 C CA . THR A 1 568 ? -33.477 -33.269 -33.405 1.00 55.22 568 THR A CA 1
ATOM 4353 C C . THR A 1 568 ? -32.633 -32.404 -32.463 1.00 55.22 568 THR A C 1
ATOM 4355 O O . THR A 1 568 ? -32.620 -31.175 -32.518 1.00 55.22 568 THR A O 1
ATOM 4358 N N . GLY A 1 569 ? -31.901 -33.068 -31.570 1.00 60.25 569 GLY A N 1
ATOM 4359 C CA . GLY A 1 569 ? -31.101 -32.446 -30.519 1.00 60.25 569 GLY A CA 1
ATOM 4360 C C . GLY A 1 569 ? -30.202 -33.472 -29.835 1.00 60.25 569 GLY A C 1
ATOM 4361 O O . GLY A 1 569 ? -30.407 -34.676 -29.971 1.00 60.25 569 GLY A O 1
ATOM 4362 N N . ALA A 1 570 ? -29.193 -32.999 -29.108 1.00 58.09 570 ALA A N 1
ATOM 4363 C CA . ALA A 1 570 ? -28.237 -33.853 -28.414 1.00 58.09 570 ALA A CA 1
ATOM 4364 C C . ALA A 1 570 ? -28.660 -34.078 -26.954 1.00 58.09 570 ALA A C 1
ATOM 4366 O O . ALA A 1 570 ? -29.014 -33.131 -26.247 1.00 58.09 570 ALA A O 1
ATOM 4367 N N . PHE A 1 571 ? -28.585 -35.320 -26.470 1.00 54.84 571 PHE A N 1
ATOM 4368 C CA . PHE A 1 571 ? -28.830 -35.633 -25.061 1.00 54.84 571 PHE A CA 1
ATOM 4369 C C . PHE A 1 571 ? -27.530 -35.557 -24.252 1.00 54.84 571 PHE A C 1
ATOM 4371 O O . PHE A 1 571 ? -26.575 -36.297 -24.493 1.00 54.84 571 PHE A O 1
ATOM 4378 N N . ASN A 1 572 ? -27.474 -34.663 -23.265 1.00 64.69 572 ASN A N 1
ATOM 4379 C CA . ASN A 1 572 ? -26.266 -34.448 -22.478 1.00 64.69 572 ASN A CA 1
ATOM 4380 C C . ASN A 1 572 ? -26.103 -35.532 -21.394 1.00 64.69 572 ASN A C 1
ATOM 4382 O O . ASN A 1 572 ? -26.703 -35.443 -20.319 1.00 64.69 572 ASN A O 1
ATOM 4386 N N . ARG A 1 573 ? -25.239 -36.525 -21.659 1.00 54.56 573 ARG A N 1
ATOM 4387 C CA . ARG A 1 573 ? -25.000 -37.711 -20.802 1.00 54.56 573 ARG A CA 1
ATOM 4388 C C . ARG A 1 573 ? -24.608 -37.440 -19.341 1.00 54.56 573 ARG A C 1
ATOM 4390 O O . ARG A 1 573 ? -24.646 -38.368 -18.544 1.00 54.56 573 ARG A O 1
ATOM 4397 N N . PHE A 1 574 ? -24.209 -36.215 -18.989 1.00 46.06 574 PHE A N 1
ATOM 4398 C CA . PHE A 1 574 ? -23.817 -35.839 -17.622 1.00 46.06 574 PHE A CA 1
ATOM 4399 C C . PHE A 1 574 ? -24.892 -35.047 -16.866 1.00 46.06 574 PHE A C 1
ATOM 4401 O O . PHE A 1 574 ? -24.839 -34.968 -15.644 1.00 46.06 574 PHE A O 1
ATOM 4408 N N . THR A 1 575 ? -25.859 -34.446 -17.568 1.00 64.81 575 THR A N 1
ATOM 4409 C CA . THR A 1 575 ? -26.894 -33.586 -16.955 1.00 64.81 575 THR A CA 1
ATOM 4410 C C . THR A 1 575 ? -28.327 -34.039 -17.230 1.00 64.81 575 THR A C 1
ATOM 4412 O O . THR A 1 575 ? -29.257 -33.452 -16.679 1.00 64.81 575 THR A O 1
ATOM 4415 N N . GLY A 1 576 ? -28.520 -35.064 -18.067 1.00 59.69 576 GLY A N 1
ATOM 4416 C CA . GLY A 1 576 ? -29.829 -35.652 -18.367 1.00 59.69 576 GLY A CA 1
ATOM 4417 C C . GLY A 1 576 ? -30.764 -34.742 -19.171 1.00 59.69 576 GLY A C 1
ATOM 4418 O O . GLY A 1 576 ? -31.977 -34.937 -19.151 1.00 59.69 576 GLY A O 1
ATOM 4419 N N . LYS A 1 577 ? -30.225 -33.710 -19.834 1.00 68.88 577 LYS A N 1
ATOM 4420 C CA . LYS A 1 577 ? -31.001 -32.668 -20.521 1.00 68.88 577 LYS A CA 1
ATOM 4421 C C . LYS A 1 577 ? -30.746 -32.662 -22.023 1.00 68.88 577 LYS A C 1
ATOM 4423 O O . LYS A 1 577 ? -29.619 -32.856 -22.475 1.00 68.88 577 LYS A O 1
ATOM 4428 N N . TRP A 1 578 ? -31.804 -32.368 -22.772 1.00 61.44 578 TRP A N 1
ATOM 4429 C CA . TRP A 1 578 ? -31.736 -32.052 -24.196 1.00 61.44 578 TRP A CA 1
ATOM 4430 C C . TRP A 1 578 ? -31.011 -30.723 -24.427 1.00 61.44 578 TRP A C 1
ATOM 4432 O O . TRP A 1 578 ? -31.214 -29.757 -23.687 1.00 61.44 578 TRP A O 1
ATOM 4442 N N . GLN A 1 579 ? -30.168 -30.680 -25.456 1.00 68.69 579 GLN A N 1
ATOM 4443 C CA . GLN A 1 579 ? -29.406 -29.509 -25.885 1.00 68.69 579 GLN A CA 1
ATOM 4444 C C . GLN A 1 579 ? -29.560 -29.316 -27.406 1.00 68.69 579 GLN A C 1
ATOM 4446 O O . GLN A 1 579 ? -29.596 -30.304 -28.145 1.00 68.69 579 GLN A O 1
ATOM 4451 N N . PRO A 1 580 ? -29.673 -28.068 -27.898 1.00 68.94 580 PRO A N 1
ATOM 4452 C CA . PRO A 1 580 ? -29.787 -27.797 -29.329 1.00 68.94 580 PRO A CA 1
ATOM 4453 C C . PRO A 1 580 ? -28.471 -28.120 -30.051 1.00 68.94 580 PRO A C 1
ATOM 4455 O O . PRO A 1 580 ? -27.391 -27.931 -29.492 1.00 68.94 580 PRO A O 1
ATOM 4458 N N . LEU A 1 581 ? -28.562 -28.556 -31.312 1.00 56.72 581 LEU A N 1
ATOM 4459 C CA . LEU A 1 581 ? -27.425 -29.063 -32.102 1.00 56.72 581 LEU A CA 1
ATOM 4460 C C . LEU A 1 581 ? -26.258 -28.067 -32.273 1.00 56.72 581 LEU A C 1
ATOM 4462 O O . LEU A 1 581 ? -25.130 -28.489 -32.496 1.00 56.72 581 LEU A O 1
ATOM 4466 N N . GLY A 1 582 ? -26.496 -26.761 -32.105 1.00 61.66 582 GLY A N 1
ATOM 4467 C CA . GLY A 1 582 ? -25.448 -25.732 -32.117 1.00 61.66 582 GLY A CA 1
ATOM 4468 C C . GLY A 1 582 ? -24.501 -25.733 -30.903 1.00 61.66 582 GLY A C 1
ATOM 4469 O O . GLY A 1 582 ? -23.561 -24.942 -30.873 1.00 61.66 582 GLY A O 1
ATOM 4470 N N . LEU A 1 583 ? -24.718 -26.580 -29.887 1.00 60.50 583 LEU A N 1
ATOM 4471 C CA . LEU A 1 583 ? -23.796 -26.753 -28.755 1.00 60.50 583 LEU A CA 1
ATOM 4472 C C . LEU A 1 583 ? -22.784 -27.881 -29.022 1.00 60.50 583 LEU A C 1
ATOM 4474 O O . LEU A 1 583 ? -22.890 -28.983 -28.488 1.00 60.50 583 LEU A O 1
ATOM 4478 N N . THR A 1 584 ? -21.767 -27.576 -29.830 1.00 65.88 584 THR A N 1
ATOM 4479 C CA . THR A 1 584 ? -20.604 -28.453 -30.049 1.00 65.88 584 THR A CA 1
ATOM 4480 C C . THR A 1 584 ? -19.727 -28.571 -28.787 1.00 65.88 584 THR A C 1
ATOM 4482 O O . THR A 1 584 ? -19.777 -27.696 -27.915 1.00 65.88 584 THR A O 1
ATOM 4485 N N . PRO A 1 585 ? -18.865 -29.603 -28.672 1.00 59.75 585 PRO A N 1
ATOM 4486 C CA . PRO A 1 585 ? -17.891 -29.708 -27.578 1.00 59.75 585 PRO A CA 1
ATOM 4487 C C . PRO A 1 585 ? -16.943 -28.502 -27.474 1.00 59.75 585 PRO A C 1
ATOM 4489 O O . PRO A 1 585 ? -16.554 -28.116 -26.374 1.00 59.75 585 PRO A O 1
ATOM 4492 N N . GLU A 1 586 ? -16.621 -27.854 -28.597 1.00 61.06 586 GLU A N 1
ATOM 4493 C CA . GLU A 1 586 ? -15.767 -26.658 -28.649 1.00 61.06 586 GLU A CA 1
ATOM 4494 C C . GLU A 1 586 ? -16.365 -25.467 -27.886 1.00 61.06 586 GLU A C 1
ATOM 4496 O O . GLU A 1 586 ? -15.637 -24.701 -27.250 1.00 61.06 586 GLU A O 1
ATOM 4501 N N . ASN A 1 587 ? -17.698 -25.366 -27.823 1.00 63.66 587 ASN A N 1
ATOM 4502 C CA . ASN A 1 587 ? -18.378 -24.373 -26.991 1.00 63.66 587 ASN A CA 1
ATOM 4503 C C . ASN A 1 587 ? -18.150 -24.598 -25.485 1.00 63.66 587 ASN A C 1
ATOM 4505 O O . ASN A 1 587 ? -18.542 -23.748 -24.691 1.00 63.66 587 ASN A O 1
ATOM 4509 N N . PHE A 1 588 ? -17.536 -25.708 -25.061 1.00 67.25 588 PHE A N 1
ATOM 4510 C CA . PHE A 1 588 ? -17.205 -26.017 -23.666 1.00 67.25 588 PHE A CA 1
ATOM 4511 C C . PHE A 1 588 ? -15.708 -25.945 -23.333 1.00 67.25 588 PHE A C 1
ATOM 4513 O O . PHE A 1 588 ? -15.355 -26.187 -22.179 1.00 67.25 588 PHE A O 1
ATOM 4520 N N . ASN A 1 589 ? -14.845 -25.545 -24.276 1.00 74.25 589 ASN A N 1
ATOM 4521 C CA . ASN A 1 589 ? -13.453 -25.219 -23.956 1.00 74.25 589 ASN A CA 1
ATOM 4522 C C . ASN A 1 589 ? -13.367 -24.026 -22.970 1.00 74.25 589 ASN A C 1
ATOM 4524 O O . ASN A 1 589 ? -14.317 -23.245 -22.822 1.00 74.25 589 ASN A O 1
ATOM 4528 N N . ASP A 1 590 ? -12.241 -23.882 -22.262 1.00 62.22 590 ASP A N 1
ATOM 4529 C CA . ASP A 1 590 ? -12.122 -22.859 -21.213 1.00 62.22 590 ASP A CA 1
ATOM 4530 C C . ASP A 1 590 ? -12.139 -21.414 -21.762 1.00 62.22 590 ASP A C 1
ATOM 4532 O O . ASP A 1 590 ? -12.547 -20.498 -21.045 1.00 62.22 590 ASP A O 1
ATOM 4536 N N . GLU A 1 591 ? -11.823 -21.190 -23.045 1.00 66.69 591 GLU A N 1
ATOM 4537 C CA . GLU A 1 591 ? -11.994 -19.881 -23.701 1.00 66.69 591 GLU A CA 1
ATOM 4538 C C . GLU A 1 591 ? -13.484 -19.526 -23.861 1.00 66.69 591 GLU A C 1
ATOM 4540 O O . GLU A 1 591 ? -13.937 -18.484 -23.396 1.00 66.69 591 GLU A O 1
ATOM 4545 N N . ASN A 1 592 ? -14.299 -20.410 -24.436 1.00 70.44 592 ASN A N 1
ATOM 4546 C CA . ASN A 1 592 ? -15.734 -20.179 -24.619 1.00 70.44 592 ASN A CA 1
ATOM 4547 C C . ASN A 1 592 ? -16.503 -20.207 -23.288 1.00 70.44 592 ASN A C 1
ATOM 4549 O O . ASN A 1 592 ? -17.535 -19.552 -23.128 1.00 70.44 592 ASN A O 1
ATOM 4553 N N . LYS A 1 593 ? -16.006 -20.929 -22.283 1.00 67.38 593 LYS A N 1
ATOM 4554 C CA . LYS A 1 593 ? -16.489 -20.872 -20.895 1.00 67.38 593 LYS A CA 1
ATOM 4555 C C . LYS A 1 593 ? -16.177 -19.522 -20.238 1.00 67.38 593 LYS A C 1
ATOM 4557 O O . LYS A 1 593 ? -17.102 -18.902 -19.717 1.00 67.38 593 LYS A O 1
ATOM 4562 N N . SER A 1 594 ? -14.941 -19.027 -20.330 1.00 63.44 594 SER A N 1
ATOM 4563 C CA . SER A 1 594 ? -14.558 -17.720 -19.771 1.00 63.44 594 SER A CA 1
ATOM 4564 C C . SER A 1 594 ? -15.200 -16.545 -20.519 1.00 63.44 594 SER A C 1
ATOM 4566 O O . SER A 1 594 ? -15.676 -15.616 -19.871 1.00 63.44 594 SER A O 1
ATOM 4568 N N . ARG A 1 595 ? -15.361 -16.611 -21.849 1.00 63.78 595 ARG A N 1
ATOM 4569 C CA . ARG A 1 595 ? -16.141 -15.630 -22.635 1.00 63.78 595 ARG A CA 1
ATOM 4570 C C . ARG A 1 595 ? -17.614 -15.588 -22.213 1.00 63.78 595 ARG A C 1
ATOM 4572 O O . ARG A 1 595 ? -18.156 -14.505 -22.019 1.00 63.78 595 ARG A O 1
ATOM 4579 N N . ARG A 1 596 ? -18.260 -16.740 -21.982 1.00 67.06 596 ARG A N 1
ATOM 4580 C CA . ARG A 1 596 ? -19.638 -16.780 -21.444 1.00 67.06 596 ARG A CA 1
ATOM 4581 C C . ARG A 1 596 ? -19.731 -16.226 -20.019 1.00 67.06 596 ARG A C 1
ATOM 4583 O O . ARG A 1 596 ? -20.705 -15.547 -19.713 1.00 67.06 596 ARG A O 1
ATOM 4590 N N . GLN A 1 597 ? -18.731 -16.468 -19.169 1.00 56.69 597 GLN A N 1
ATOM 4591 C CA . GLN A 1 597 ? -18.667 -15.870 -17.829 1.00 56.69 597 GLN A CA 1
ATOM 4592 C C . GLN A 1 597 ? -18.471 -14.347 -17.893 1.00 56.69 597 GLN A C 1
ATOM 4594 O O . GLN A 1 597 ? -19.191 -13.622 -17.214 1.00 56.69 597 GLN A O 1
ATOM 4599 N N . LEU A 1 598 ? -17.574 -13.845 -18.748 1.00 52.50 598 LEU A N 1
ATOM 4600 C CA . LEU A 1 598 ? -17.377 -12.409 -18.972 1.00 52.50 598 LEU A CA 1
ATOM 4601 C C . LEU A 1 598 ? -18.671 -11.723 -19.427 1.00 52.50 598 LEU A C 1
ATOM 4603 O O . LEU A 1 598 ? -19.071 -10.735 -18.814 1.00 52.50 598 LEU A O 1
ATOM 4607 N N . ASN A 1 599 ? -19.370 -12.282 -20.419 1.00 53.62 599 ASN A N 1
ATOM 4608 C CA . ASN A 1 599 ? -20.654 -11.745 -20.877 1.00 53.62 599 ASN A CA 1
ATOM 4609 C C . ASN A 1 599 ? -21.716 -11.760 -19.757 1.00 53.62 599 ASN A C 1
ATOM 4611 O O . ASN A 1 599 ? -22.466 -10.801 -19.611 1.00 53.62 599 ASN A O 1
ATOM 4615 N N . ALA A 1 600 ? -21.752 -12.799 -18.916 1.00 49.84 600 ALA A N 1
ATOM 4616 C CA . ALA A 1 600 ? -22.704 -12.889 -17.804 1.00 49.84 600 ALA A CA 1
ATOM 4617 C C . ALA A 1 600 ? -22.473 -11.856 -16.679 1.00 49.84 600 ALA A C 1
ATOM 4619 O O . ALA A 1 600 ? -23.406 -11.573 -15.928 1.00 49.84 600 ALA A O 1
ATOM 4620 N N . TYR A 1 601 ? -21.263 -11.293 -16.553 1.00 44.88 601 TYR A N 1
ATOM 4621 C CA . TYR A 1 601 ? -20.925 -10.301 -15.520 1.00 44.88 601 TYR A CA 1
ATOM 4622 C C . TYR A 1 601 ? -20.734 -8.867 -16.043 1.00 44.88 601 TYR A C 1
ATOM 4624 O O . TYR A 1 601 ? -20.875 -7.928 -15.261 1.00 44.88 601 TYR A O 1
ATOM 4632 N N . PHE A 1 602 ? -20.414 -8.680 -17.330 1.00 46.19 602 PHE A N 1
ATOM 4633 C CA . PHE A 1 602 ? -19.975 -7.389 -17.881 1.00 46.19 602 PHE A CA 1
ATOM 4634 C C . PHE A 1 602 ? -20.619 -6.995 -19.221 1.00 46.19 602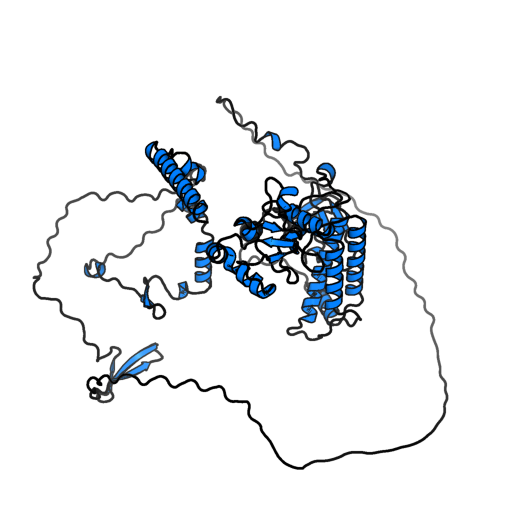 PHE A C 1
ATOM 4636 O O . PHE A 1 602 ? -20.093 -6.119 -19.909 1.00 46.19 602 PHE A O 1
ATOM 4643 N N . ASP A 1 603 ? -21.772 -7.565 -19.587 1.00 48.97 603 ASP A N 1
ATOM 4644 C CA . ASP A 1 603 ? -22.583 -7.035 -20.693 1.00 48.97 603 ASP A CA 1
ATOM 4645 C C . ASP A 1 603 ? -23.298 -5.729 -20.279 1.00 48.97 603 ASP A C 1
ATOM 4647 O O . ASP A 1 603 ? -24.476 -5.686 -19.908 1.00 48.97 603 ASP A O 1
ATOM 4651 N N . VAL A 1 604 ? -22.521 -4.641 -20.289 1.00 49.91 604 VAL A N 1
ATOM 4652 C CA . VAL A 1 604 ? -22.968 -3.272 -19.987 1.00 49.91 604 VAL A CA 1
ATOM 4653 C C . VAL A 1 604 ? -24.028 -2.807 -20.988 1.00 49.91 604 VAL A C 1
ATOM 4655 O O . VAL A 1 604 ? -24.930 -2.056 -20.613 1.00 49.91 604 VAL A O 1
ATOM 4658 N N . ASP A 1 605 ? -23.958 -3.281 -22.231 1.00 49.72 605 ASP A N 1
ATOM 4659 C CA . ASP A 1 605 ? -24.861 -2.880 -23.302 1.00 49.72 605 ASP A CA 1
ATOM 4660 C C . ASP A 1 605 ? -26.222 -3.575 -23.152 1.00 49.72 605 ASP A C 1
ATOM 4662 O O . ASP A 1 605 ? -27.254 -2.906 -23.191 1.00 49.72 605 ASP A O 1
ATOM 4666 N N . ALA A 1 606 ? -26.270 -4.876 -22.842 1.00 55.34 606 ALA A N 1
ATOM 4667 C CA . ALA A 1 606 ? -27.509 -5.544 -22.438 1.00 55.34 606 ALA A CA 1
ATOM 4668 C C . ALA A 1 606 ? -28.094 -4.938 -21.151 1.00 55.34 606 ALA A C 1
ATOM 4670 O O . ALA A 1 606 ? -29.308 -4.743 -21.066 1.00 55.34 606 ALA A O 1
ATOM 4671 N N . ALA A 1 607 ? -27.260 -4.567 -20.173 1.00 51.84 607 ALA A N 1
ATOM 4672 C CA . ALA A 1 607 ? -27.723 -3.893 -18.960 1.00 51.84 607 ALA A CA 1
ATOM 4673 C C . ALA A 1 607 ? -28.351 -2.514 -19.261 1.00 51.84 607 ALA A C 1
ATOM 4675 O O . ALA A 1 607 ? -29.423 -2.208 -18.736 1.00 51.84 607 ALA A O 1
ATOM 4676 N N . ALA A 1 608 ? -27.752 -1.710 -20.145 1.00 51.03 608 ALA A N 1
ATOM 4677 C CA . ALA A 1 608 ? -28.304 -0.425 -20.585 1.00 51.03 608 ALA A CA 1
ATOM 4678 C C . ALA A 1 608 ? -29.592 -0.587 -21.421 1.00 51.03 608 ALA A C 1
ATOM 4680 O O . ALA A 1 608 ? -30.578 0.131 -21.215 1.00 51.03 608 ALA A O 1
ATOM 4681 N N . ASN A 1 609 ? -29.611 -1.571 -22.323 1.00 57.50 609 ASN A N 1
ATOM 4682 C CA . ASN A 1 609 ? -30.735 -1.852 -23.214 1.00 57.50 609 ASN A CA 1
ATOM 4683 C C . ASN A 1 609 ? -31.928 -2.501 -22.489 1.00 57.50 609 ASN A C 1
ATOM 4685 O O . ASN A 1 609 ? -33.073 -2.251 -22.867 1.00 57.50 609 ASN A O 1
ATOM 4689 N N . SER A 1 610 ? -31.701 -3.228 -21.385 1.00 58.81 610 SER A N 1
ATOM 4690 C CA . SER A 1 610 ? -32.758 -3.823 -20.540 1.00 58.81 610 SER A CA 1
ATOM 4691 C C . SER A 1 610 ? -33.741 -2.806 -19.929 1.00 58.81 610 SER A C 1
ATOM 4693 O O . SER A 1 610 ? -34.805 -3.179 -19.429 1.00 58.81 610 SER A O 1
ATOM 4695 N N . HIS A 1 611 ? -33.406 -1.513 -19.988 1.00 54.59 611 HIS A N 1
ATOM 4696 C CA . HIS A 1 611 ? -34.221 -0.404 -19.496 1.00 54.59 611 HIS A CA 1
ATOM 4697 C C . HIS A 1 611 ? -34.564 0.640 -20.577 1.00 54.59 611 HIS A C 1
ATOM 4699 O O . HIS A 1 611 ? -34.892 1.776 -20.237 1.00 54.59 611 HIS A O 1
ATOM 4705 N N . GLU A 1 612 ? -34.497 0.293 -21.870 1.00 52.84 612 GLU A N 1
ATOM 4706 C CA . GLU A 1 612 ? -34.771 1.217 -22.995 1.00 52.84 612 GLU A CA 1
ATOM 4707 C C . GLU A 1 612 ? -33.939 2.525 -22.926 1.00 52.84 612 GLU A C 1
ATOM 4709 O O . GLU A 1 612 ? -34.421 3.603 -23.283 1.00 52.84 612 GLU A O 1
ATOM 4714 N N . GLY A 1 613 ? -32.721 2.473 -22.367 1.00 54.75 613 GLY A N 1
ATOM 4715 C CA . GLY A 1 613 ? -31.884 3.656 -22.118 1.00 54.75 613 GLY A CA 1
ATOM 4716 C C . GLY A 1 613 ? -32.403 4.619 -21.032 1.00 54.75 613 GLY A C 1
ATOM 4717 O O . GLY A 1 613 ? -31.867 5.716 -20.863 1.00 54.75 613 GLY A O 1
ATOM 4718 N N . ARG A 1 614 ? -33.448 4.258 -20.272 1.00 52.31 614 ARG A N 1
ATOM 4719 C CA . ARG A 1 614 ? -34.096 5.139 -19.284 1.00 52.31 614 ARG A CA 1
ATOM 4720 C C . ARG A 1 614 ? -33.580 4.903 -17.869 1.00 52.31 614 ARG A C 1
ATOM 4722 O O . ARG A 1 614 ? -33.690 3.822 -17.302 1.00 52.31 614 ARG A O 1
ATOM 4729 N N . SER A 1 615 ? -33.118 5.974 -17.224 1.00 50.88 615 SER A N 1
ATOM 4730 C CA . SER A 1 615 ? -32.795 5.945 -15.793 1.00 50.88 615 SER A CA 1
ATOM 4731 C C . SER A 1 615 ? -34.027 5.609 -14.941 1.00 50.88 615 SER A C 1
ATOM 4733 O O . SER A 1 615 ? -35.069 6.258 -15.065 1.00 50.88 615 SER A O 1
ATOM 4735 N N . LEU A 1 616 ? -33.865 4.717 -13.956 1.00 49.62 616 LEU A N 1
ATOM 4736 C CA . LEU A 1 616 ? -34.853 4.431 -12.898 1.00 49.62 616 LEU A CA 1
ATOM 4737 C C . LEU A 1 616 ? -35.367 5.696 -12.174 1.00 49.62 616 LEU A C 1
ATOM 4739 O O . LEU A 1 616 ? -36.461 5.695 -11.608 1.00 49.62 616 LEU A O 1
ATOM 4743 N N . LYS A 1 617 ? -34.601 6.796 -12.185 1.00 49.72 617 LYS A N 1
ATOM 4744 C CA . LYS A 1 617 ? -35.010 8.095 -11.624 1.00 49.72 617 LYS A CA 1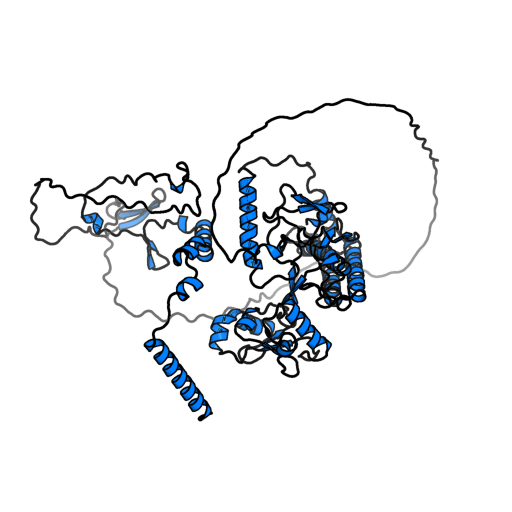
ATOM 4745 C C . LYS A 1 617 ? -35.999 8.847 -12.529 1.00 49.72 617 LYS A C 1
ATOM 4747 O O . LYS A 1 617 ? -36.855 9.565 -12.016 1.00 49.72 617 LYS A O 1
ATOM 4752 N N . ALA A 1 618 ? -35.903 8.666 -13.847 1.00 56.59 618 ALA A N 1
ATOM 4753 C CA . ALA A 1 618 ? -36.845 9.202 -14.830 1.00 56.59 618 ALA A CA 1
ATOM 4754 C C . ALA A 1 618 ? -38.115 8.338 -14.918 1.00 56.59 618 ALA A C 1
ATOM 4756 O O . ALA A 1 618 ? -39.220 8.867 -14.920 1.00 56.59 618 ALA A O 1
ATOM 4757 N N . GLU A 1 619 ? -37.980 7.011 -14.878 1.00 54.97 619 GLU A N 1
ATOM 4758 C CA . GLU A 1 619 ? -39.122 6.083 -14.915 1.00 54.97 619 GLU A CA 1
ATOM 4759 C C . GLU A 1 619 ? -40.058 6.260 -13.695 1.00 54.97 619 GLU A C 1
ATOM 4761 O O . GLU A 1 619 ? -41.284 6.167 -13.799 1.00 54.97 619 GLU A O 1
ATOM 4766 N N . ARG A 1 620 ? -39.492 6.635 -12.538 1.00 53.53 620 ARG A N 1
ATOM 4767 C CA . ARG A 1 620 ? -40.237 6.943 -11.304 1.00 53.53 620 ARG A CA 1
ATOM 4768 C C . ARG A 1 620 ? -40.822 8.359 -11.236 1.00 53.53 620 ARG A C 1
ATOM 4770 O O . ARG A 1 620 ? -41.691 8.587 -10.398 1.00 53.53 620 ARG A O 1
ATOM 4777 N N . SER A 1 621 ? -40.400 9.311 -12.075 1.00 55.97 621 SER A N 1
ATOM 4778 C CA . SER A 1 621 ? -40.883 10.703 -11.983 1.00 55.97 621 SER A CA 1
ATOM 4779 C C . SER A 1 621 ? -42.293 10.897 -12.563 1.00 55.97 621 SER A C 1
ATOM 4781 O O . SER A 1 621 ? -43.029 11.771 -12.102 1.00 55.97 621 SER A O 1
ATOM 4783 N N . GLY A 1 622 ? -42.706 10.051 -13.517 1.00 56.19 622 GLY A N 1
ATOM 4784 C CA . GLY A 1 622 ? -44.044 10.090 -14.121 1.00 56.19 622 GLY A CA 1
ATOM 4785 C C . GLY A 1 622 ? -45.159 9.460 -13.269 1.00 56.19 622 GLY A C 1
ATOM 4786 O O . GLY A 1 622 ? -46.319 9.865 -13.363 1.00 56.19 622 GLY A O 1
ATOM 4787 N N . LYS A 1 623 ? -44.836 8.487 -12.406 1.00 61.03 623 LYS A N 1
ATOM 4788 C CA . LYS A 1 623 ? -45.820 7.671 -11.666 1.00 61.03 623 LYS A CA 1
ATOM 4789 C C . LYS A 1 623 ? -46.266 8.336 -10.350 1.00 61.03 623 LYS A C 1
ATOM 4791 O O . LYS A 1 623 ? -45.858 7.943 -9.259 1.00 61.03 623 LYS A O 1
ATOM 4796 N N . LYS A 1 624 ? -47.151 9.338 -10.437 1.00 62.72 624 LYS A N 1
ATOM 4797 C CA . LYS A 1 624 ? -47.863 9.891 -9.264 1.00 62.72 624 LYS A CA 1
ATOM 4798 C C . LYS A 1 624 ? -48.902 8.886 -8.746 1.00 62.72 624 LYS A C 1
ATOM 4800 O O . LYS A 1 624 ? -49.876 8.619 -9.443 1.00 62.72 624 LYS A O 1
ATOM 4805 N N . LEU A 1 625 ? -48.733 8.384 -7.516 1.00 67.88 625 LEU A N 1
ATOM 4806 C CA . LEU A 1 625 ? -49.705 7.476 -6.887 1.00 67.88 625 LEU A CA 1
ATOM 4807 C C . 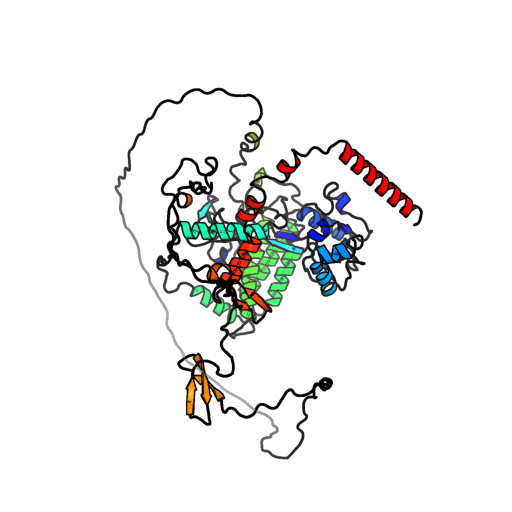LEU A 1 625 ? -51.102 8.110 -6.806 1.00 67.88 625 LEU A C 1
ATOM 4809 O O . LEU A 1 625 ? -51.260 9.271 -6.415 1.00 67.88 625 LEU A O 1
ATOM 4813 N N . THR A 1 626 ? -52.130 7.321 -7.110 1.00 80.38 626 THR A N 1
ATOM 4814 C CA . THR A 1 626 ? -53.528 7.743 -7.017 1.00 80.38 626 THR A CA 1
ATOM 4815 C C . THR A 1 626 ? -53.949 7.968 -5.562 1.00 80.38 626 THR A C 1
ATOM 4817 O O . THR A 1 626 ? -53.411 7.376 -4.622 1.00 80.38 626 THR A O 1
ATOM 4820 N N . LYS A 1 627 ? -55.004 8.768 -5.348 1.00 77.56 627 LYS A N 1
ATOM 4821 C CA . LYS A 1 627 ? -55.588 8.978 -4.008 1.00 77.56 627 LYS A CA 1
ATOM 4822 C C . LYS A 1 627 ? -56.015 7.664 -3.323 1.00 77.56 627 LYS A C 1
ATOM 4824 O O . LYS A 1 627 ? -56.030 7.615 -2.095 1.00 77.56 627 LYS A O 1
ATOM 4829 N N . LYS A 1 628 ? -56.335 6.609 -4.089 1.00 82.75 628 LYS A N 1
ATOM 4830 C CA . LYS A 1 628 ? -56.729 5.285 -3.573 1.00 82.75 628 LYS A CA 1
ATOM 4831 C C . LYS A 1 628 ? -55.526 4.527 -3.003 1.00 82.75 628 LYS A C 1
ATOM 4833 O O . LYS A 1 628 ? -55.578 4.090 -1.857 1.00 82.75 628 LYS A O 1
ATOM 4838 N N . GLU A 1 629 ? -54.426 4.448 -3.750 1.00 80.56 629 GLU A N 1
ATOM 4839 C CA . GLU A 1 629 ? -53.175 3.821 -3.290 1.00 80.56 629 GLU A CA 1
ATOM 4840 C C . GLU A 1 629 ? -52.563 4.593 -2.116 1.00 80.56 629 GLU A C 1
ATOM 4842 O O . GLU A 1 629 ? -52.130 4.002 -1.130 1.00 80.56 629 GLU A O 1
ATOM 4847 N N . LEU A 1 630 ? -52.603 5.928 -2.168 1.00 77.31 630 LEU A N 1
ATOM 4848 C CA . LEU A 1 630 ? -52.093 6.797 -1.105 1.00 77.31 630 LEU A CA 1
ATOM 4849 C C . LEU A 1 630 ? -52.944 6.695 0.181 1.00 77.31 630 LEU A C 1
ATOM 4851 O O . LEU A 1 630 ? -52.412 6.853 1.282 1.00 77.31 630 LEU A O 1
ATOM 4855 N N . LYS A 1 631 ? -54.242 6.359 0.077 1.00 84.38 631 LYS A N 1
ATOM 4856 C CA . LYS A 1 631 ? -55.060 5.947 1.233 1.00 84.38 631 LYS A CA 1
ATOM 4857 C C . LYS A 1 631 ? -54.627 4.570 1.745 1.00 84.38 631 LYS A C 1
ATOM 4859 O O . LYS A 1 631 ? -54.310 4.462 2.925 1.00 84.38 631 LYS A O 1
ATOM 4864 N N . ALA A 1 632 ? -54.548 3.556 0.881 1.00 83.25 632 ALA A N 1
ATOM 4865 C CA . ALA A 1 632 ? -54.166 2.192 1.268 1.00 83.25 632 ALA A CA 1
ATOM 4866 C C . ALA A 1 632 ? -52.777 2.128 1.938 1.00 83.25 632 ALA A C 1
ATOM 4868 O O . ALA A 1 632 ? -52.597 1.439 2.938 1.00 83.25 632 ALA A O 1
ATOM 4869 N N . PHE A 1 633 ? -51.809 2.915 1.459 1.00 77.69 633 PHE A N 1
ATOM 4870 C CA . PHE A 1 633 ? -50.488 3.043 2.078 1.00 77.69 633 PHE A CA 1
ATOM 4871 C C . PHE A 1 633 ? -50.549 3.670 3.482 1.00 77.69 633 PHE A C 1
ATOM 4873 O O . PHE A 1 633 ? -49.848 3.225 4.390 1.00 77.69 633 PHE A O 1
ATOM 4880 N N . LYS A 1 634 ? -51.406 4.681 3.695 1.00 84.31 634 LYS A N 1
ATOM 4881 C CA . LYS A 1 634 ? -51.643 5.266 5.027 1.00 84.31 634 LYS A CA 1
ATOM 4882 C C . LYS A 1 634 ? -52.354 4.287 5.967 1.00 84.31 634 LYS A C 1
ATOM 4884 O O . LYS A 1 634 ? -51.988 4.228 7.135 1.00 84.31 634 LYS A O 1
ATOM 4889 N N . GLU A 1 635 ? -53.312 3.516 5.455 1.00 86.12 635 GLU A N 1
ATOM 4890 C CA . GLU A 1 635 ? -54.055 2.474 6.180 1.00 86.12 635 GLU A CA 1
ATOM 4891 C C . GLU A 1 635 ? -53.094 1.373 6.666 1.00 86.12 635 GLU A C 1
ATOM 4893 O O . GLU A 1 635 ? -52.919 1.198 7.871 1.00 86.12 635 GLU A O 1
ATOM 4898 N N . LYS A 1 636 ? -52.323 0.770 5.750 1.00 85.62 636 LYS A N 1
ATOM 4899 C CA . LYS A 1 636 ? -51.309 -0.260 6.049 1.00 85.62 636 LYS A CA 1
ATOM 4900 C C . LYS A 1 636 ? -50.195 0.236 6.982 1.00 85.62 636 LYS A C 1
ATOM 4902 O O . LYS A 1 636 ? -49.625 -0.530 7.759 1.00 85.62 636 LYS A O 1
ATOM 4907 N N . ARG A 1 637 ? -49.886 1.541 6.956 1.00 83.75 637 ARG A N 1
ATOM 4908 C CA . ARG A 1 637 ? -48.939 2.186 7.887 1.00 83.75 637 ARG A CA 1
ATOM 4909 C C . ARG A 1 637 ? -49.563 2.547 9.248 1.00 83.75 637 ARG A C 1
ATOM 4911 O O . ARG A 1 637 ? -48.809 2.733 10.203 1.00 83.75 637 ARG A O 1
ATOM 4918 N N . ARG A 1 638 ? -50.896 2.628 9.364 1.00 85.44 638 ARG A N 1
ATOM 4919 C CA . ARG A 1 638 ? -51.618 2.684 10.650 1.00 85.44 638 ARG A CA 1
ATOM 4920 C C . ARG A 1 638 ? -51.656 1.294 11.281 1.00 85.44 638 ARG A C 1
ATOM 4922 O O . ARG A 1 638 ? -51.214 1.150 12.415 1.00 85.44 638 ARG A O 1
ATOM 4929 N N . GLU A 1 639 ? -52.049 0.277 10.518 1.00 84.25 639 GLU A N 1
ATOM 4930 C CA . GLU A 1 639 ? -52.062 -1.129 10.948 1.00 84.25 639 GLU A CA 1
ATOM 4931 C C . GLU A 1 639 ? -50.692 -1.559 11.488 1.00 84.25 639 GLU A C 1
ATOM 4933 O O . GLU A 1 639 ? -50.590 -1.957 12.642 1.00 84.25 639 GLU A O 1
ATOM 4938 N N . LYS A 1 640 ? -49.605 -1.336 10.733 1.00 82.81 640 LYS A N 1
ATOM 4939 C CA . LYS A 1 640 ? -48.237 -1.672 11.178 1.00 82.81 640 LYS A CA 1
ATOM 4940 C C . LYS A 1 640 ? -47.724 -0.832 12.369 1.00 82.81 640 LYS A C 1
ATOM 4942 O O . LYS A 1 640 ? -46.703 -1.165 12.970 1.00 82.81 640 LYS A O 1
ATOM 4947 N N . LYS A 1 641 ? -48.410 0.260 12.740 1.00 83.38 641 LYS A N 1
ATOM 4948 C CA . LYS A 1 641 ? -48.180 0.980 14.009 1.00 83.38 641 LYS A CA 1
ATOM 4949 C C . LYS A 1 641 ? -48.988 0.378 15.159 1.00 83.38 641 LYS A C 1
ATOM 4951 O O . LYS A 1 641 ? -48.454 0.252 16.254 1.00 83.38 641 LYS A O 1
ATOM 4956 N N . GLU A 1 642 ? -50.245 0.016 14.925 1.00 79.00 642 GLU A N 1
ATOM 4957 C CA . GLU A 1 642 ? -51.115 -0.627 15.919 1.00 79.00 642 GLU A CA 1
ATOM 4958 C C . GLU A 1 642 ? -50.631 -2.043 16.262 1.00 79.00 642 GLU A C 1
ATOM 4960 O O . GLU A 1 642 ? -50.629 -2.417 17.429 1.00 79.00 642 GLU A O 1
ATOM 4965 N N . GLU A 1 643 ? -50.121 -2.784 15.279 1.00 81.12 643 GLU A N 1
ATOM 4966 C CA . GLU A 1 643 ? -49.419 -4.062 15.431 1.00 81.12 643 GLU A CA 1
ATOM 4967 C C . GLU A 1 643 ? -48.189 -3.920 16.341 1.00 81.12 643 GLU A C 1
ATOM 4969 O O . GLU A 1 643 ? -48.122 -4.570 17.382 1.00 81.12 643 GLU A O 1
ATOM 4974 N N . LYS A 1 644 ? -47.271 -2.987 16.037 1.00 78.69 644 LYS A N 1
ATOM 4975 C CA . LYS A 1 644 ? -46.126 -2.692 16.918 1.00 78.69 644 LYS A CA 1
ATOM 4976 C C . LYS A 1 644 ? -46.548 -2.238 18.319 1.00 78.69 644 LYS A C 1
ATOM 4978 O O . LYS A 1 644 ? -45.886 -2.589 19.289 1.00 78.69 644 LYS A O 1
ATOM 4983 N N . ARG A 1 645 ? -47.648 -1.488 18.445 1.00 73.81 645 ARG A N 1
ATOM 4984 C CA . ARG A 1 645 ? -48.182 -1.052 19.745 1.00 73.81 645 ARG A CA 1
ATOM 4985 C C . ARG A 1 645 ? -48.859 -2.189 20.522 1.00 73.81 645 ARG A C 1
ATOM 4987 O O . ARG A 1 645 ? -48.911 -2.111 21.738 1.00 73.81 645 ARG A O 1
ATOM 4994 N N . ARG A 1 646 ? -49.363 -3.226 19.844 1.00 76.75 646 ARG A N 1
ATOM 4995 C CA . ARG A 1 646 ? -49.875 -4.465 20.458 1.00 76.75 646 ARG A CA 1
ATOM 4996 C C . ARG A 1 646 ? -48.757 -5.428 20.857 1.00 76.75 646 ARG A C 1
ATOM 4998 O O . ARG A 1 646 ? -48.930 -6.128 21.842 1.00 76.75 646 ARG A O 1
ATOM 5005 N N . ALA A 1 647 ? -47.642 -5.457 20.123 1.00 72.94 647 ALA A N 1
ATOM 5006 C CA . ALA A 1 647 ? -46.438 -6.191 20.524 1.00 72.94 647 ALA A CA 1
ATOM 5007 C C . ALA A 1 647 ? -45.826 -5.583 21.800 1.00 72.94 647 ALA A C 1
ATOM 5009 O O . ALA A 1 647 ? -45.681 -6.276 22.794 1.00 72.94 647 ALA A O 1
ATOM 5010 N N . TRP A 1 648 ? -45.654 -4.255 21.830 1.00 72.50 648 TRP A N 1
ATOM 5011 C CA . TRP A 1 648 ? -45.216 -3.488 23.012 1.00 72.50 648 TRP A CA 1
ATOM 5012 C C . TRP A 1 648 ? -46.223 -3.475 24.196 1.00 72.50 648 TRP A C 1
ATOM 5014 O O . TRP A 1 648 ? -46.032 -2.772 25.178 1.00 72.50 648 TRP A O 1
ATOM 5024 N N . LEU A 1 649 ? -47.340 -4.200 24.097 1.00 63.03 649 LEU A N 1
ATOM 5025 C CA . LEU A 1 649 ? -48.305 -4.416 25.190 1.00 63.03 649 LEU A CA 1
ATOM 5026 C C . LEU A 1 649 ? -48.462 -5.921 25.491 1.00 63.03 649 LEU A C 1
ATOM 5028 O O . LEU A 1 649 ? -49.531 -6.372 25.909 1.00 63.03 649 LEU A O 1
ATOM 5032 N N . ARG A 1 650 ? -47.423 -6.701 25.184 1.00 61.56 650 ARG A N 1
ATOM 5033 C CA . ARG A 1 650 ? -47.327 -8.162 25.329 1.00 61.56 650 ARG A CA 1
ATOM 5034 C C . ARG A 1 650 ? -45.922 -8.571 25.764 1.00 61.56 650 ARG A C 1
ATOM 5036 O O . ARG A 1 650 ? -45.818 -9.507 26.551 1.00 61.56 650 ARG A O 1
ATOM 5043 N N . ASP A 1 651 ? -44.911 -7.865 25.258 1.00 45.91 651 ASP A N 1
ATOM 5044 C CA . ASP A 1 651 ? -43.646 -7.618 25.966 1.00 45.91 651 ASP A CA 1
ATOM 5045 C C . ASP A 1 651 ? -43.872 -6.623 27.128 1.00 45.91 651 ASP A C 1
ATOM 5047 O O . ASP A 1 651 ? -43.170 -6.748 28.155 1.00 45.91 651 ASP A O 1
#

Solvent-accessible surface area (backbone atoms only — not comparable to full-atom values): 40723 Å² total; per-residue (Å²): 110,58,30,60,75,66,26,45,36,24,35,48,38,22,45,36,41,39,40,40,8,34,53,97,70,53,50,78,49,60,70,60,53,40,70,80,69,23,42,50,29,37,63,84,74,41,58,56,39,52,75,81,31,69,89,50,27,71,71,41,59,49,46,59,50,25,51,52,53,53,47,39,24,75,72,72,31,14,29,77,94,84,22,75,31,31,32,41,39,41,39,89,52,58,60,68,56,44,58,72,78,40,41,72,54,42,52,47,35,36,72,66,68,70,37,58,43,66,73,42,57,47,54,19,32,63,28,86,72,46,53,41,15,20,38,30,21,46,89,48,14,34,23,38,39,57,41,90,84,82,49,52,72,42,74,41,86,98,41,68,45,53,33,65,61,22,18,57,61,92,37,53,45,56,70,64,85,73,49,66,64,52,39,37,57,50,33,46,50,36,27,54,49,52,48,61,76,74,52,64,92,84,64,80,78,78,94,70,67,97,63,70,62,47,71,57,52,54,50,50,51,51,51,36,64,24,78,42,88,40,43,51,71,60,52,50,52,54,40,50,51,26,44,64,72,16,56,44,73,66,30,40,73,68,36,21,52,49,20,37,56,45,36,49,51,45,32,44,45,54,73,74,24,32,24,36,81,58,74,66,87,78,87,42,55,56,47,49,54,42,58,47,48,55,52,50,47,60,48,50,48,37,20,29,47,42,44,58,71,53,82,33,19,51,62,30,32,38,24,81,83,26,71,52,69,46,67,91,86,54,51,44,53,41,36,32,37,41,54,54,85,63,49,81,66,49,68,45,73,52,58,66,51,90,63,74,74,80,55,74,84,62,72,78,74,73,82,70,85,89,82,89,86,86,81,84,87,83,82,89,80,90,81,82,88,78,92,82,87,85,82,88,86,91,84,88,81,89,88,88,84,89,82,88,83,86,89,83,85,86,82,90,81,84,88,87,85,82,89,84,91,79,92,88,89,90,86,77,90,88,79,89,84,84,88,88,86,86,85,88,83,91,80,78,82,84,82,79,85,82,79,79,79,79,79,80,79,81,93,71,84,84,78,73,87,76,75,88,82,38,70,44,80,44,80,37,83,90,75,73,42,61,32,32,36,24,77,80,79,74,50,74,42,70,67,65,89,91,59,85,83,93,81,82,80,86,90,88,81,84,90,85,78,91,84,90,80,89,79,93,75,86,78,78,78,83,79,79,82,87,84,82,54,60,95,80,66,55,74,91,62,74,86,40,83,90,61,55,81,78,84,77,87,83,71,80,88,75,94,55,82,68,62,84,71,60,86,76,59,44,73,38,92,89,76,81,40,80,40,62,72,87,68,49,75,72,62,66,37,72,65,48,44,49,51,52,51,47,51,76,76,63,46,59,62,60,60,43,54,75,45,78,75,55,52,73,72,60,69,56,69,76,66,74,79,50,76,66,57,56,45,51,54,52,50,56,54,46,50,62,45,53,50,54,55,51,49,70,70,72,111

Radius of gyration: 40.44 Å; Cα contacts (8 Å, |Δi|>4): 728; chains: 1; bounding box: 123×104×88 Å